Protein AF-0000000066664553 (afdb_homodimer)

Organism: Nocardia brasiliensis (strain ATCC 700358 / HUJEG-1) (NCBI:txid1133849)

InterPro domains:
  IPR013078 Histidine phosphatase superfamily, clade-1 [PF00300] (7-172)
  IPR013078 Histidine phosphatase superfamily, clade-1 [cd07067] (8-172)
  IPR029033 Histidine phosphatase superfamily [G3DSA:3.40.50.1240] (2-186)
  IPR029033 Histidine phosphatase superfamily [SSF53254] (8-183)
  IPR050275 Phosphoglycerate Mutase/Phosphatase [PTHR48100] (5-167)

Sequence (384 aa):
MRIVNAVGAADPELAAVGVEQAERVPAALSQHRVARVVSSPQRRARDTAGPTAAKLGLDVEVIDDLAEYDRDLPAYIPIEDAKVEFRAVYEQIKAGHFPPQIDGTAFKSRVLDAVAEIAAATDPADTVLAFTHGGVINVLLQQILGLERPLTFPIDYCSITRILFSRNGRRTAATINENGHVWDLLPRNIKSMRIVNAVGAADPELAAVGVEQAERVPAALSQHRVARVVSSPQRRARDTAGPTAAKLGLDVEVIDDLAEYDRDLPAYIPIEDAKVEFRAVYEQIKAGHFPPQIDGTAFKSRVLDAVAEIAAATDPADTVLAFTHGGVINVLLQQILGLERPLTFPIDYCSITRILFSRNGRRTAATINENGHVWDLLPRNIKS

Nearest PDB structures (foldseek):
  4ij6-assembly1_B  TM=8.394E-01  e=1.037E-08  Hydrogenobacter thermophilus TK-6
  4ij5-assembly1_B  TM=8.347E-01  e=1.505E-08  Hydrogenobacter thermophilus TK-6
  6s2r-assembly1_B  TM=7.590E-01  e=2.324E-08  Mycobacterium tuberculosis H37Rv
  6e4b-assembly2_D  TM=7.598E-01  e=6.278E-08  Escherichia coli K-12
  2qni-assembly1_A-2  TM=7.460E-01  e=4.027E-06  Agrobacterium fabrum str. C58

pLDDT: mean 89.53, std 15.42, range [19.59, 98.94]

Secondary structure (DSSP, 8-state):
---------SSPPPPHHHHHHHHHHHHHTTTS-EEEEEE-SSHHHHHHHHHHHHHHT--EEE-GGGS-TTTTSSS---TTTTTTTTHHHHHHHHTT---TTS-HHHHHHHHHHHHHHHHHTS-TT-EEEEE--HHHHHHHHHHHHT-SSS--S-PPTT-EEEEEE-TTS-EEEEEEEE-GGGGGGSGGGS--/---------SSPPPPHHHHHHHHHHHHHTTTS-EEEEEE-SSHHHHHHHHHHHHHHT--EEE-GGGS-TTTTSSS---TTTTTTTTHHHHHHHHTT---TTS-HHHHHHHHHHHHHHHHHTS-TT-EEEEE--HHHHHHHHHHHHT-SSS--S-PPTT-EEEEEE-TTS-EEEEEEEE-GGGGGGSGGGS--

Foldseek 3Di:
DPPPPPQAALFDADDPLLLVLLLLLLVVCVVAFADAEEEAPGRSLVSSCVNNCVVNVHDYHYDPLLADQSSPPRGDDDLVRCCPVNVVQNVQLVVQAHRPVGPPVVNLVSLVVVVVVVVVVDDLRHHYHYRGDQQSVQSVVCVLVVDDGSRDDPAFRSFDWDWHADPVGHIDGPDDRHCVSSVCSTPVNPDD/DPPPPPQAALFDADDPLLLVLLLLLLVVCVVAFADAEEEAPGRSLVSSCVNNCVVNVHDYHYDPLLADQSSPPRGDDDLVRCCPVNVVQNVQVVVQAHRPVGPPVVNLVSLVVVVVVVVVVDDLRHHYHYRGDQQSVQSVCCVLVVDDGSRDDPAFRSFDWDWHADPVGHIDGPDDRHCVSSVCSTPVNPDD

Solvent-accessible surface area (backbone atoms only — not comparable to full-atom values): 21696 Å² total; per-residue (Å²): 133,77,78,77,73,79,67,49,55,47,64,42,73,65,51,72,65,50,50,54,42,24,62,41,45,42,70,71,45,64,88,56,70,70,74,43,42,34,20,13,64,47,45,46,26,43,60,40,40,44,56,36,26,61,75,70,71,47,66,76,44,70,38,69,51,41,40,46,81,59,67,85,39,80,53,49,65,55,80,87,66,27,61,70,90,35,36,71,48,44,50,32,40,74,71,11,36,75,42,85,90,48,60,59,67,62,48,47,51,42,34,53,50,45,52,51,50,53,55,70,75,42,61,85,88,52,33,75,45,74,31,59,36,54,62,46,54,21,40,51,48,20,64,65,58,60,40,88,45,50,40,71,57,72,56,53,90,80,34,46,64,42,72,45,70,46,94,87,67,49,62,42,68,51,24,37,33,33,39,76,80,39,47,71,70,33,80,94,51,44,81,128,133,78,77,76,73,79,66,47,54,46,63,41,72,64,51,74,66,48,51,56,42,22,61,41,46,43,70,71,44,64,89,56,68,68,72,42,41,35,19,12,65,48,44,45,27,41,59,40,40,43,56,35,27,60,76,69,73,46,67,76,44,70,38,69,50,40,41,44,82,58,65,84,38,81,52,48,64,54,78,88,66,25,62,70,90,34,37,71,48,41,51,32,41,74,72,11,35,74,42,86,89,48,63,60,66,62,48,47,51,41,35,53,50,43,53,51,51,53,56,72,74,42,61,84,88,52,34,73,45,71,31,59,37,52,62,45,54,20,40,52,48,19,64,66,57,60,40,88,46,50,40,72,57,71,55,54,89,81,34,46,64,41,72,46,71,45,94,85,67,50,63,41,69,51,24,37,34,32,40,75,81,41,46,70,70,33,81,92,51,46,80,128

Radius of gyration: 22.0 Å; Cα contacts (8 Å, |Δi|>4): 608; chains: 2; bounding box: 68×56×48 Å

Structure (mmCIF, N/CA/C/O backbone):
data_AF-0000000066664553-model_v1
#
loop_
_entity.id
_entity.type
_entity.pdbx_description
1 polymer 'Phosphoglycerate mutase'
#
loop_
_atom_site.group_PDB
_atom_site.id
_atom_site.type_symbol
_atom_site.label_atom_id
_atom_site.label_alt_id
_atom_site.label_comp_id
_atom_site.label_asym_id
_atom_site.label_entity_id
_atom_site.label_seq_id
_atom_site.pdbx_PDB_ins_code
_atom_site.Cartn_x
_atom_site.Cartn_y
_atom_site.Cartn_z
_atom_site.occupancy
_atom_site.B_iso_or_equiv
_atom_site.auth_seq_id
_atom_site.auth_comp_id
_atom_site.auth_asym_id
_atom_site.auth_atom_id
_atom_site.pdbx_PDB_model_num
ATOM 1 N N . MET A 1 1 ? -33.594 28.094 22.219 1 20.27 1 MET A N 1
ATOM 2 C CA . MET A 1 1 ? -33.125 26.734 21.969 1 20.27 1 MET A CA 1
ATOM 3 C C . MET A 1 1 ? -31.75 26.75 21.281 1 20.27 1 MET A C 1
ATOM 5 O O . MET A 1 1 ? -31.641 27.188 20.141 1 20.27 1 MET A O 1
ATOM 9 N N . ARG A 1 2 ? -30.672 27.141 21.797 1 24.78 2 ARG A N 1
ATOM 10 C CA . ARG A 1 2 ? -29.344 27.531 21.312 1 24.78 2 ARG A CA 1
ATOM 11 C C . ARG A 1 2 ? -28.641 26.344 20.672 1 24.78 2 ARG A C 1
ATOM 13 O O . ARG A 1 2 ? -28.484 25.297 21.297 1 24.78 2 ARG A O 1
ATOM 20 N N . ILE A 1 3 ? -29.016 26.062 19.344 1 28.34 3 ILE A N 1
ATOM 21 C CA . ILE A 1 3 ? -28.359 24.953 18.672 1 28.34 3 ILE A CA 1
ATOM 22 C C . ILE A 1 3 ? -26.875 24.938 19 1 28.34 3 ILE A C 1
ATOM 24 O O . ILE A 1 3 ? -26.172 25.922 18.766 1 28.34 3 ILE A O 1
ATOM 28 N N . VAL A 1 4 ? -26.422 24.562 20.094 1 33.41 4 VAL A N 1
ATOM 29 C CA . VAL A 1 4 ? -25.016 24.438 20.484 1 33.41 4 VAL A CA 1
ATOM 30 C C . VAL A 1 4 ? -24.219 23.844 19.328 1 33.41 4 VAL A C 1
ATOM 32 O O . VAL A 1 4 ? -24.469 22.703 18.922 1 33.41 4 VAL A O 1
ATOM 35 N N . ASN A 1 5 ? -23.891 24.484 18.188 1 36.44 5 ASN A N 1
ATOM 36 C CA . ASN A 1 5 ? -23.141 24.234 16.953 1 36.44 5 ASN A CA 1
ATOM 37 C C . ASN A 1 5 ? -21.859 23.438 17.234 1 36.44 5 ASN A C 1
ATOM 39 O O . ASN A 1 5 ? -20.953 23.938 17.906 1 36.44 5 ASN A O 1
ATOM 43 N N . ALA A 1 6 ? -21.844 22.375 17.719 1 40.78 6 ALA A N 1
ATOM 44 C CA . ALA A 1 6 ? -20.688 21.547 18.078 1 40.78 6 ALA A CA 1
ATOM 45 C C . ALA A 1 6 ? -19.578 21.656 17.031 1 40.78 6 ALA A C 1
ATOM 47 O O . ALA A 1 6 ? -19.547 20.906 16.062 1 40.78 6 ALA A O 1
ATOM 48 N N . VAL A 1 7 ? -19.234 22.766 16.406 1 45.62 7 VAL A N 1
ATOM 49 C CA . VAL A 1 7 ? -18.188 23.078 15.422 1 45.62 7 VAL A CA 1
ATOM 50 C C . VAL A 1 7 ? -16.844 22.562 15.93 1 45.62 7 VAL A C 1
ATOM 52 O O . VAL A 1 7 ? -16.344 23.031 16.953 1 45.62 7 VAL A O 1
ATOM 55 N N . GLY A 1 8 ? -16.594 21.25 15.867 1 50.69 8 GLY A N 1
ATOM 56 C CA . GLY A 1 8 ? -15.273 20.812 16.281 1 50.69 8 GLY A CA 1
ATOM 57 C C . GLY A 1 8 ? -14.172 21.75 15.852 1 50.69 8 GLY A C 1
ATOM 58 O O . GLY A 1 8 ? -14.352 22.547 14.922 1 50.69 8 GLY A O 1
ATOM 59 N N . ALA A 1 9 ? -13.188 21.984 16.719 1 62.34 9 ALA A N 1
ATOM 60 C CA . ALA A 1 9 ? -12.031 22.844 16.453 1 62.34 9 ALA A CA 1
ATOM 61 C C . ALA A 1 9 ? -11.461 22.562 15.07 1 62.34 9 ALA A C 1
ATOM 63 O O . ALA A 1 9 ? -11.438 21.422 14.617 1 62.34 9 ALA A O 1
ATOM 64 N N . ALA A 1 10 ? -11.258 23.609 14.281 1 69.12 10 ALA A N 1
ATOM 65 C CA . ALA A 1 10 ? -10.656 23.562 12.945 1 69.12 10 ALA A CA 1
ATOM 66 C C . ALA A 1 10 ? -9.398 22.688 12.945 1 69.12 10 ALA A C 1
ATOM 68 O O . ALA A 1 10 ? -9.109 22.016 11.961 1 69.12 10 ALA A O 1
ATOM 69 N N . ASP A 1 11 ? -8.766 22.641 14.141 1 83.94 11 ASP A N 1
ATOM 70 C CA . ASP A 1 11 ? -7.539 21.859 14.297 1 83.94 11 ASP A CA 1
ATOM 71 C C . ASP A 1 11 ? -7.527 21.125 15.633 1 83.94 11 ASP A C 1
ATOM 73 O O . ASP A 1 11 ? -6.809 21.516 16.562 1 83.94 11 ASP A O 1
ATOM 77 N N . PRO A 1 12 ? -8.281 20.078 15.703 1 83.31 12 PRO A N 1
ATOM 78 C CA . PRO A 1 12 ? -8.469 19.375 16.984 1 83.31 12 PRO A CA 1
ATOM 79 C C . PRO A 1 12 ? -7.242 18.578 17.406 1 83.31 12 PRO A C 1
ATOM 81 O O . PRO A 1 12 ? -6.402 18.234 16.562 1 83.31 12 PRO A O 1
ATOM 84 N N . GLU A 1 13 ? -7.25 18.344 18.719 1 88.25 13 GLU A N 1
ATOM 85 C CA . GLU A 1 13 ? -6.293 17.375 19.25 1 88.25 13 GLU A CA 1
ATOM 86 C C . GLU A 1 13 ? -6.684 15.945 18.875 1 88.25 13 GLU A C 1
ATOM 88 O O . GLU A 1 13 ? -7.82 15.695 18.469 1 88.25 13 GLU A O 1
ATOM 93 N N . LEU A 1 14 ? -5.73 15.062 19.078 1 93.12 14 LEU A N 1
ATOM 94 C CA . LEU A 1 14 ? -6.031 13.656 18.828 1 93.12 14 LEU A CA 1
ATOM 95 C C . LEU A 1 14 ? -7.07 13.141 19.812 1 93.12 14 LEU A C 1
ATOM 97 O O . LEU A 1 14 ? -7.008 13.453 21.016 1 93.12 14 LEU A O 1
ATOM 101 N N . ALA A 1 15 ? -8.008 12.438 19.281 1 91.62 15 ALA A N 1
ATOM 102 C CA . ALA A 1 15 ? -8.852 11.625 20.172 1 91.62 15 ALA A CA 1
ATOM 103 C C . ALA A 1 15 ? -8.047 10.508 20.828 1 91.62 15 ALA A C 1
ATOM 105 O O . ALA A 1 15 ? -6.91 10.234 20.422 1 91.62 15 ALA A O 1
ATOM 106 N N . ALA A 1 16 ? -8.617 9.891 21.844 1 95 16 ALA A N 1
ATOM 107 C CA . ALA A 1 16 ? -7.934 8.828 22.578 1 95 16 ALA A CA 1
ATOM 108 C C . ALA A 1 16 ? -7.461 7.723 21.641 1 95 16 ALA A C 1
ATOM 110 O O . ALA A 1 16 ? -6.336 7.238 21.766 1 95 16 ALA A O 1
ATOM 111 N N . VAL A 1 17 ? -8.297 7.336 20.75 1 95.56 17 VAL A N 1
ATOM 112 C CA . VAL A 1 17 ? -7.938 6.285 19.797 1 95.56 17 VAL A CA 1
ATOM 113 C C . VAL A 1 17 ? -6.77 6.746 18.938 1 95.56 17 VAL A C 1
ATOM 115 O O . VAL A 1 17 ? -5.902 5.949 18.578 1 95.56 17 VAL A O 1
ATOM 118 N N . GLY A 1 18 ? -6.754 8.016 18.562 1 96.25 18 GLY A N 1
ATOM 119 C CA . GLY A 1 18 ? -5.66 8.57 17.781 1 96.25 18 GLY A CA 1
ATOM 120 C C . GLY A 1 18 ? -4.328 8.523 18.5 1 96.25 18 GLY A C 1
ATOM 121 O O . GLY A 1 18 ? -3.289 8.289 17.875 1 96.25 18 GLY A O 1
ATOM 122 N N . VAL A 1 19 ? 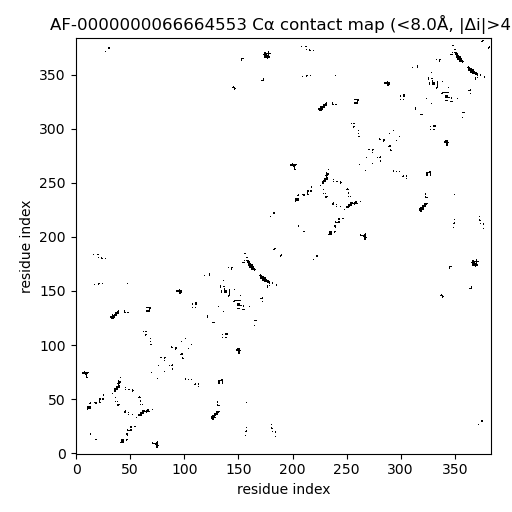-4.418 8.758 19.781 1 97.56 19 VAL A N 1
ATOM 123 C CA . VAL A 1 19 ? -3.215 8.68 20.594 1 97.56 19 VAL A CA 1
ATOM 124 C C . VAL A 1 19 ? -2.686 7.246 20.594 1 97.56 19 VAL A C 1
ATOM 126 O O . VAL A 1 19 ? -1.484 7.023 20.422 1 97.56 19 VAL A O 1
ATOM 129 N N . GLU A 1 20 ? -3.568 6.324 20.75 1 98 20 GLU A N 1
ATOM 130 C CA . GLU A 1 20 ? -3.176 4.918 20.734 1 98 20 GLU A CA 1
ATOM 131 C C . GLU A 1 20 ? -2.582 4.527 19.391 1 98 20 GLU A C 1
ATOM 133 O O . GLU A 1 20 ? -1.578 3.814 19.328 1 98 20 GLU A O 1
ATOM 138 N N . GLN A 1 21 ? -3.166 4.926 18.328 1 98.25 21 GLN A N 1
ATOM 139 C CA . GLN A 1 21 ? -2.637 4.676 17 1 98.25 21 GLN A CA 1
ATOM 140 C C . GLN A 1 21 ? -1.22 5.223 16.859 1 98.25 21 GLN A C 1
ATOM 142 O O . GLN A 1 21 ? -0.323 4.523 16.375 1 98.25 21 GLN A O 1
ATOM 147 N N . ALA A 1 22 ? -1.059 6.438 17.281 1 98.5 22 ALA A N 1
ATOM 148 C CA . ALA A 1 22 ? 0.239 7.098 17.172 1 98.5 22 ALA A CA 1
ATOM 149 C C . ALA A 1 22 ? 1.314 6.32 17.922 1 98.5 22 ALA A C 1
ATOM 151 O O . ALA A 1 22 ? 2.455 6.223 17.453 1 98.5 22 ALA A O 1
ATOM 152 N N . GLU A 1 23 ? 0.966 5.758 19 1 98.5 23 GLU A N 1
ATOM 153 C CA . GLU A 1 23 ? 1.907 5.039 19.844 1 98.5 23 GLU A CA 1
ATOM 154 C C . GLU A 1 23 ? 2.359 3.734 19.188 1 98.5 23 GLU A C 1
ATOM 156 O O . GLU A 1 23 ? 3.369 3.152 19.594 1 98.5 23 GLU A O 1
ATOM 161 N N . ARG A 1 24 ? 1.703 3.283 18.188 1 98.19 24 ARG A N 1
ATOM 162 C CA . ARG A 1 24 ? 2.045 2.025 17.516 1 98.19 24 ARG A CA 1
ATOM 163 C C . ARG A 1 24 ? 2.965 2.264 16.328 1 98.19 24 ARG A C 1
ATOM 165 O O . ARG A 1 24 ? 3.586 1.329 15.82 1 98.19 24 ARG A O 1
ATOM 172 N N . VAL A 1 25 ? 3.09 3.488 15.914 1 98.19 25 VAL A N 1
ATOM 173 C CA . VAL A 1 25 ? 3.811 3.811 14.688 1 98.19 25 VAL A CA 1
ATOM 174 C C . VAL A 1 25 ? 5.301 3.523 14.875 1 98.19 25 VAL A C 1
ATOM 176 O O . VAL A 1 25 ? 5.938 2.938 14 1 98.19 25 VAL A O 1
ATOM 179 N N . PRO A 1 26 ? 5.91 3.855 16.062 1 97.44 26 PRO A N 1
ATOM 180 C CA . PRO A 1 26 ? 7.348 3.607 16.203 1 97.44 26 PRO A CA 1
ATOM 181 C C . PRO A 1 26 ? 7.719 2.143 15.992 1 97.44 26 PRO A C 1
ATOM 183 O O . PRO A 1 26 ? 8.703 1.845 15.312 1 97.44 26 PRO A O 1
ATOM 186 N N . ALA A 1 27 ? 6.957 1.26 16.531 1 96.5 27 ALA A N 1
ATOM 187 C CA . ALA A 1 27 ? 7.258 -0.163 16.391 1 96.5 27 ALA A CA 1
ATOM 188 C C . ALA A 1 27 ? 7.156 -0.614 14.938 1 96.5 27 ALA A C 1
ATOM 190 O O . ALA A 1 27 ? 7.949 -1.437 14.477 1 96.5 27 ALA A O 1
ATOM 191 N N . ALA A 1 28 ? 6.219 -0.108 14.203 1 95.81 28 ALA A N 1
ATOM 192 C CA . ALA A 1 28 ? 6.016 -0.459 12.805 1 95.81 28 ALA A CA 1
ATOM 193 C C . ALA A 1 28 ? 7.191 0.006 11.945 1 95.81 28 ALA A C 1
ATOM 195 O O . ALA A 1 28 ? 7.422 -0.527 10.859 1 95.81 28 ALA A O 1
ATOM 196 N N . LEU A 1 29 ? 7.949 0.942 12.422 1 95 29 LEU A N 1
ATOM 197 C CA . LEU A 1 29 ? 9.031 1.536 11.641 1 95 29 LEU A CA 1
ATOM 198 C C . LEU A 1 29 ? 10.391 1.166 12.234 1 95 29 LEU A C 1
ATOM 200 O O . LEU A 1 29 ? 11.414 1.756 11.867 1 95 29 LEU A O 1
ATOM 204 N N . SER A 1 30 ? 10.438 0.218 13.117 1 91.56 30 SER A N 1
ATOM 205 C CA . SER A 1 30 ? 11.625 -0.076 13.922 1 91.56 30 SER A CA 1
ATOM 206 C C . SER A 1 30 ? 12.773 -0.556 13.047 1 91.56 30 SER A C 1
ATOM 208 O O . SER A 1 30 ? 13.938 -0.442 13.43 1 91.56 30 SER A O 1
ATOM 210 N N . GLN A 1 31 ? 12.484 -0.974 11.844 1 88.31 31 GLN A N 1
ATOM 211 C CA . GLN A 1 31 ? 13.531 -1.534 11 1 88.31 31 GLN A CA 1
ATOM 212 C C . GLN A 1 31 ? 14.07 -0.491 10.016 1 88.31 31 GLN A C 1
ATOM 214 O O . GLN A 1 31 ? 14.93 -0.793 9.195 1 88.31 31 GLN A O 1
ATOM 219 N N . HIS A 1 32 ? 13.578 0.693 10.094 1 88.12 32 HIS A N 1
ATOM 220 C CA . HIS A 1 32 ? 14 1.769 9.203 1 88.12 32 HIS A CA 1
ATOM 221 C C . HIS A 1 32 ? 14.977 2.711 9.891 1 88.12 32 HIS A C 1
ATOM 223 O O . HIS A 1 32 ? 14.844 2.986 11.086 1 88.12 32 HIS A O 1
ATOM 229 N N . ARG A 1 33 ? 15.961 3.078 9.18 1 88.69 33 ARG A N 1
ATOM 230 C CA . ARG A 1 33 ? 16.844 4.137 9.664 1 88.69 33 ARG A CA 1
ATOM 231 C C . ARG A 1 33 ? 16.297 5.512 9.281 1 88.69 33 ARG A C 1
ATOM 233 O O . ARG A 1 33 ? 16.516 5.984 8.164 1 88.69 33 ARG A O 1
ATOM 240 N N . VAL A 1 34 ? 15.758 6.195 10.211 1 95.94 34 VAL A N 1
ATOM 241 C CA . VAL A 1 34 ? 15.125 7.488 9.977 1 95.94 34 VAL A CA 1
ATOM 242 C C . VAL A 1 34 ? 16.094 8.609 10.359 1 95.94 34 VAL A C 1
ATOM 244 O O . VAL A 1 34 ? 16.609 8.633 11.477 1 95.94 34 VAL A O 1
ATOM 247 N N . ALA A 1 35 ? 16.297 9.477 9.461 1 96.56 35 ALA A N 1
ATOM 248 C CA . ALA A 1 35 ? 17.25 10.562 9.688 1 96.56 35 ALA A CA 1
ATOM 249 C C . ALA A 1 35 ? 16.531 11.844 10.094 1 96.56 35 ALA A C 1
ATOM 251 O O . ALA A 1 35 ? 17.094 12.695 10.781 1 96.56 35 ALA A O 1
ATOM 252 N N . ARG A 1 36 ? 15.336 11.969 9.648 1 97.62 36 ARG A N 1
ATOM 253 C CA . ARG A 1 36 ? 14.57 13.188 9.867 1 97.62 36 ARG A CA 1
ATOM 254 C C . ARG A 1 36 ? 13.086 12.875 10.047 1 97.62 36 ARG A C 1
ATOM 256 O O . ARG A 1 36 ? 12.547 11.992 9.383 1 97.62 36 ARG A O 1
ATOM 263 N N . VAL A 1 37 ? 12.516 13.594 10.984 1 98.56 37 VAL A N 1
ATOM 264 C CA . VAL A 1 37 ? 11.062 13.57 11.164 1 98.56 37 VAL A CA 1
ATOM 265 C C . VAL A 1 37 ? 10.484 14.945 10.859 1 98.56 37 VAL A C 1
ATOM 267 O O . VAL A 1 37 ? 10.891 15.945 11.453 1 98.56 37 VAL A O 1
ATOM 270 N N . VAL A 1 38 ? 9.578 15.016 9.891 1 98.81 38 VAL A N 1
ATOM 271 C CA . VAL A 1 38 ? 8.906 16.266 9.531 1 98.81 38 VAL A CA 1
ATOM 272 C C . VAL A 1 38 ? 7.395 16.109 9.688 1 98.81 38 VAL A C 1
ATOM 274 O O . VAL A 1 38 ? 6.883 14.984 9.727 1 98.81 38 VAL A O 1
ATOM 277 N N . SER A 1 39 ? 6.719 17.203 9.844 1 98.75 39 SER A N 1
ATOM 278 C CA . SER A 1 39 ? 5.281 17.125 10.07 1 98.75 39 SER A CA 1
ATOM 279 C C . SER A 1 39 ? 4.555 18.312 9.438 1 98.75 39 SER A C 1
ATOM 281 O O . SER A 1 39 ? 5.129 19.391 9.297 1 98.75 39 SER A O 1
ATOM 283 N N . SER A 1 40 ? 3.303 18.047 9.039 1 98.44 40 SER A N 1
ATOM 284 C CA . SER A 1 40 ? 2.322 19.109 8.844 1 98.44 40 SER A CA 1
ATOM 285 C C . SER A 1 40 ? 2.223 19.984 10.078 1 98.44 40 SER A C 1
ATOM 287 O O . SER A 1 40 ? 2.449 19.531 11.203 1 98.44 40 SER A O 1
ATOM 289 N N . PRO A 1 41 ? 1.828 21.297 9.922 1 97.44 41 PRO A N 1
ATOM 290 C CA . PRO A 1 41 ? 1.668 22.172 11.086 1 97.44 41 PRO A CA 1
ATOM 291 C C . PRO A 1 41 ? 0.409 21.859 11.891 1 97.44 41 PRO A C 1
ATOM 293 O O . PRO A 1 41 ? 0.246 22.359 13.008 1 97.44 41 PRO A O 1
ATOM 296 N N . GLN A 1 42 ? -0.519 21.156 11.336 1 95.69 42 GLN A N 1
ATOM 297 C CA . GLN A 1 42 ? -1.767 20.875 12.039 1 95.69 42 GLN A CA 1
ATOM 298 C C . GLN A 1 42 ? -1.523 20 13.266 1 95.69 42 GLN A C 1
ATOM 300 O O . GLN A 1 42 ? -0.713 19.078 13.227 1 95.69 42 GLN A O 1
ATOM 305 N N . ARG A 1 43 ? -2.225 20.266 14.289 1 95 43 ARG A N 1
ATOM 306 C CA . ARG A 1 43 ? -1.988 19.656 15.594 1 95 43 ARG A CA 1
ATOM 307 C C . ARG A 1 43 ? -2.094 18.141 15.531 1 95 43 ARG A C 1
ATOM 309 O O . ARG A 1 43 ? -1.292 17.422 16.141 1 95 43 ARG A O 1
ATOM 316 N N . ARG A 1 44 ? -3.068 17.625 14.844 1 93.94 44 ARG A N 1
ATOM 317 C CA . ARG A 1 44 ? -3.264 16.188 14.789 1 93.94 44 ARG A CA 1
ATOM 318 C C . ARG A 1 44 ? -2.033 15.484 14.219 1 93.94 44 ARG A C 1
ATOM 320 O O . ARG A 1 44 ? -1.67 14.398 14.656 1 93.94 44 ARG A O 1
ATOM 327 N N . ALA A 1 45 ? -1.368 16.109 13.242 1 97.06 45 ALA A N 1
ATOM 328 C CA . ALA A 1 45 ? -0.157 15.531 12.656 1 97.06 45 ALA A CA 1
ATOM 329 C C . ALA A 1 45 ? 1.026 15.672 13.609 1 97.06 45 ALA A C 1
ATOM 331 O O . ALA A 1 45 ? 1.783 14.719 13.812 1 97.06 45 ALA A O 1
ATOM 332 N N . ARG A 1 46 ? 1.141 16.828 14.195 1 97.81 46 ARG A N 1
ATOM 333 C CA . ARG A 1 46 ? 2.229 17.062 15.141 1 97.81 46 ARG A CA 1
ATOM 334 C C . ARG A 1 46 ? 2.135 16.109 16.328 1 97.81 46 ARG A C 1
ATOM 336 O O . ARG A 1 46 ? 3.135 15.508 16.734 1 97.81 46 ARG A O 1
ATOM 343 N N . ASP A 1 47 ? 0.952 16 16.844 1 97.62 47 ASP A N 1
ATOM 344 C CA . ASP A 1 47 ? 0.741 15.102 17.969 1 97.62 47 ASP A CA 1
ATOM 345 C C . ASP A 1 47 ? 1.035 13.656 17.594 1 97.62 47 ASP A C 1
ATOM 347 O O . ASP A 1 47 ? 1.567 12.891 18.406 1 97.62 47 ASP A O 1
ATOM 351 N N . THR A 1 48 ? 0.658 13.266 16.406 1 98.44 48 THR A N 1
ATOM 352 C CA . THR A 1 48 ? 0.906 11.914 15.938 1 98.44 48 THR A CA 1
ATOM 353 C C . THR A 1 48 ? 2.404 11.648 15.805 1 98.44 48 THR A C 1
ATOM 355 O O . THR A 1 48 ? 2.865 10.531 16.016 1 98.44 48 THR A O 1
ATOM 358 N N . ALA A 1 49 ? 3.17 12.664 15.484 1 98.62 49 ALA A N 1
ATOM 359 C CA . ALA A 1 49 ? 4.609 12.531 15.273 1 98.62 49 ALA A CA 1
ATOM 360 C C . ALA A 1 49 ? 5.344 12.336 16.594 1 98.62 49 ALA A C 1
ATOM 362 O O . ALA A 1 49 ? 6.441 11.773 16.625 1 98.62 49 ALA A O 1
ATOM 363 N N . GLY A 1 50 ? 4.781 12.805 17.672 1 98.19 50 GLY A N 1
ATOM 364 C CA . GLY A 1 50 ? 5.426 12.898 18.969 1 98.19 50 GLY A CA 1
ATOM 365 C C . GLY A 1 50 ? 6.078 11.602 19.422 1 98.19 50 GLY A C 1
ATOM 366 O O . GLY A 1 50 ? 7.289 11.555 19.641 1 98.19 50 GLY A O 1
ATOM 367 N N . PRO A 1 51 ? 5.289 10.523 19.562 1 98.31 51 PRO A N 1
ATOM 368 C CA . PRO A 1 51 ? 5.84 9.25 20.062 1 98.31 51 PRO A CA 1
ATOM 369 C C . PRO A 1 51 ? 7.004 8.75 19.219 1 98.31 51 PRO A C 1
ATOM 371 O O . PRO A 1 51 ? 8.008 8.273 19.75 1 98.31 51 PRO A O 1
ATOM 374 N N . THR A 1 52 ? 6.906 8.836 17.891 1 98.31 52 THR A N 1
ATOM 375 C CA . THR A 1 52 ? 7.961 8.359 17.016 1 98.31 52 THR A CA 1
ATOM 376 C C . THR A 1 52 ? 9.219 9.211 17.156 1 98.31 52 THR A C 1
ATOM 378 O O . THR A 1 52 ? 10.328 8.688 17.266 1 98.31 52 THR A O 1
ATOM 381 N N . ALA A 1 53 ? 9.023 10.508 17.156 1 98.56 53 ALA A N 1
ATOM 382 C CA . ALA A 1 53 ? 10.156 11.422 17.328 1 98.56 53 ALA A CA 1
ATOM 383 C C . ALA A 1 53 ? 10.875 11.18 18.641 1 98.56 53 ALA A C 1
ATOM 385 O O . ALA A 1 53 ? 12.102 11.133 18.703 1 98.56 53 ALA A O 1
ATOM 386 N N . ALA A 1 54 ? 10.133 11.039 19.688 1 98.25 54 ALA A N 1
ATOM 387 C CA . ALA A 1 54 ? 10.703 10.781 21.016 1 98.25 54 ALA A CA 1
ATOM 388 C C . ALA A 1 54 ? 11.523 9.5 21.031 1 98.25 54 ALA A C 1
ATOM 390 O O . ALA A 1 54 ? 12.641 9.477 21.531 1 98.25 54 ALA A O 1
ATOM 391 N N . LYS A 1 55 ? 11.016 8.461 20.469 1 97.62 55 LYS A N 1
ATOM 392 C CA . LYS A 1 55 ? 11.703 7.176 20.438 1 97.62 55 LYS A CA 1
ATOM 393 C C . LYS A 1 55 ? 13.008 7.277 19.641 1 97.62 55 LYS A C 1
ATOM 395 O O . LYS A 1 55 ? 14 6.633 19.984 1 97.62 55 LYS A O 1
ATOM 400 N N . LEU A 1 56 ? 12.992 8.047 18.594 1 96.94 56 LEU A N 1
ATOM 401 C CA . LEU A 1 56 ? 14.148 8.164 17.703 1 96.94 56 LEU A CA 1
ATOM 402 C C . LEU A 1 56 ? 15.141 9.188 18.25 1 96.94 56 LEU A C 1
ATOM 404 O O . LEU A 1 56 ? 16.266 9.273 17.75 1 96.94 56 LEU A O 1
ATOM 408 N N . GLY A 1 57 ? 14.734 9.945 19.188 1 97.69 57 GLY A N 1
ATOM 409 C CA . GLY A 1 57 ? 15.57 11.031 19.688 1 97.69 57 GLY A CA 1
ATOM 410 C C . GLY A 1 57 ? 15.742 12.164 18.703 1 97.69 57 GLY A C 1
ATOM 411 O O . GLY A 1 57 ? 16.812 12.758 18.594 1 97.69 57 GLY A O 1
ATOM 412 N N . LEU A 1 58 ? 14.742 12.406 17.938 1 98 58 LEU A N 1
ATOM 413 C CA . LEU A 1 58 ? 14.773 13.438 16.906 1 98 58 LEU A CA 1
ATOM 414 C C . LEU A 1 58 ? 13.758 14.539 17.203 1 98 58 LEU A C 1
ATOM 416 O O . LEU A 1 58 ? 12.75 14.289 17.875 1 98 58 LEU A O 1
ATOM 420 N N . ASP A 1 59 ? 14.008 15.719 16.719 1 98.25 59 ASP A N 1
ATOM 421 C CA . ASP A 1 59 ? 13.008 16.781 16.719 1 98.25 59 ASP A CA 1
ATOM 422 C C . ASP A 1 59 ? 12.023 16.609 15.562 1 98.25 59 ASP A C 1
ATOM 424 O O . ASP A 1 59 ? 12.336 15.961 14.562 1 98.25 59 ASP A O 1
ATOM 428 N N . VAL A 1 60 ? 10.875 17.172 15.805 1 98.69 60 VAL A N 1
ATOM 429 C CA . VAL A 1 60 ? 9.914 17.25 14.711 1 98.69 60 VAL A CA 1
ATOM 430 C C . VAL A 1 60 ? 10.039 18.594 13.992 1 98.69 60 VAL A C 1
ATOM 432 O O . VAL A 1 60 ? 9.82 19.656 14.594 1 98.69 60 VAL A O 1
ATOM 435 N N . GLU A 1 61 ? 10.469 18.562 12.758 1 98.69 61 GLU A N 1
ATOM 436 C CA . GLU A 1 61 ? 10.516 19.766 11.93 1 98.69 61 GLU A CA 1
ATOM 437 C C . GLU A 1 61 ? 9.156 20.047 11.281 1 98.69 61 GLU A C 1
ATOM 439 O O . GLU A 1 61 ? 8.648 19.219 10.531 1 98.69 61 GLU A O 1
ATOM 444 N N . VAL A 1 62 ? 8.602 21.188 11.531 1 98.69 62 VAL A N 1
ATOM 445 C CA . VAL A 1 62 ? 7.297 21.531 10.961 1 98.69 62 VAL A CA 1
ATOM 446 C C . VAL A 1 62 ? 7.484 22.188 9.594 1 98.69 62 VAL A C 1
ATOM 448 O O . VAL A 1 62 ? 8.242 23.141 9.461 1 98.69 62 VAL A O 1
ATOM 451 N N . ILE A 1 63 ? 6.816 21.656 8.625 1 98.56 63 ILE A N 1
ATOM 452 C CA . ILE A 1 63 ? 6.824 22.188 7.262 1 98.56 63 ILE A CA 1
ATOM 453 C C . ILE A 1 63 ? 5.414 22.625 6.875 1 98.56 63 ILE A C 1
ATOM 455 O O . ILE A 1 63 ? 4.527 21.797 6.684 1 98.56 63 ILE A O 1
ATOM 459 N N . ASP A 1 64 ? 5.207 23.844 6.691 1 98 64 ASP A N 1
ATOM 460 C CA . ASP A 1 64 ? 3.889 24.438 6.465 1 98 64 ASP A CA 1
ATOM 461 C C . ASP A 1 64 ? 3.225 23.828 5.23 1 98 64 ASP A C 1
ATOM 463 O O . ASP A 1 64 ? 2.02 23.562 5.238 1 98 64 ASP A O 1
ATOM 467 N N . ASP A 1 65 ? 3.961 23.547 4.242 1 98.12 65 ASP A N 1
ATOM 468 C CA . ASP A 1 65 ? 3.434 23.156 2.941 1 98.12 65 ASP A CA 1
ATOM 469 C C . ASP A 1 65 ? 3.006 21.688 2.945 1 98.12 65 ASP A C 1
ATOM 471 O O . ASP A 1 65 ? 2.469 21.188 1.954 1 98.12 65 ASP A O 1
ATOM 475 N N . LEU A 1 66 ? 3.09 20.969 4.109 1 98.44 66 LEU A N 1
ATOM 476 C CA . LEU A 1 66 ? 2.588 19.609 4.262 1 98.44 66 LEU A CA 1
ATOM 477 C C . LEU A 1 66 ? 1.188 19.609 4.867 1 98.44 66 LEU A C 1
ATOM 479 O O . LEU A 1 66 ? 0.602 18.547 5.086 1 98.44 66 LEU A O 1
ATOM 483 N N . ALA A 1 67 ? 0.608 20.766 5.023 1 97.25 67 ALA A N 1
ATOM 484 C CA . ALA A 1 67 ? -0.737 20.875 5.582 1 97.25 67 ALA A CA 1
ATOM 485 C C . ALA A 1 67 ? -1.777 20.297 4.625 1 97.25 67 ALA A C 1
ATOM 487 O O . ALA A 1 67 ? -1.575 20.297 3.41 1 97.25 67 ALA A O 1
ATOM 488 N N . GLU A 1 68 ? -2.883 19.891 5.211 1 96 68 GLU A N 1
ATOM 489 C CA . GLU A 1 68 ? -4 19.375 4.418 1 96 68 GLU A CA 1
ATOM 490 C C . GLU A 1 68 ? -4.688 20.5 3.652 1 96 68 GLU A C 1
ATOM 492 O O . GLU A 1 68 ? -4.512 21.688 3.98 1 96 68 GLU A O 1
ATOM 497 N N . TYR A 1 69 ? -5.418 20.109 2.627 1 92.81 69 TYR A N 1
ATOM 498 C CA . TYR A 1 69 ? -6.098 21.094 1.788 1 92.81 69 TYR A CA 1
ATOM 499 C C . TYR A 1 69 ? -7.168 21.844 2.576 1 92.81 69 TYR A C 1
ATOM 501 O O . TYR A 1 69 ? -7.621 22.906 2.164 1 92.81 69 TYR A O 1
ATOM 509 N N . ASP A 1 70 ? -7.582 21.312 3.703 1 85.5 70 ASP A N 1
ATOM 510 C CA . ASP A 1 70 ? -8.664 21.953 4.453 1 85.5 70 ASP A CA 1
ATOM 511 C C . ASP A 1 70 ? -8.125 22.75 5.633 1 85.5 70 ASP A C 1
ATOM 513 O O . ASP A 1 70 ? -8.875 23.141 6.531 1 85.5 70 ASP A O 1
ATOM 517 N N . ARG A 1 71 ? -6.914 22.953 5.656 1 85.81 71 ARG A N 1
ATOM 518 C CA . ARG A 1 71 ? -6.27 23.578 6.812 1 85.81 71 ARG A CA 1
ATOM 519 C C . ARG A 1 71 ? -6.895 24.922 7.137 1 85.81 71 ARG A C 1
ATOM 521 O O . ARG A 1 71 ? -6.906 25.344 8.297 1 85.81 71 ARG A O 1
ATOM 528 N N . ASP A 1 72 ? -7.445 25.625 6.145 1 80.25 72 ASP A N 1
ATOM 529 C CA . ASP A 1 72 ? -7.945 26.969 6.387 1 80.25 72 ASP A CA 1
ATOM 530 C C . ASP A 1 72 ? -9.469 26.984 6.484 1 80.25 72 ASP A C 1
ATOM 532 O O . ASP A 1 72 ? -10.086 28.047 6.562 1 80.25 72 ASP A O 1
ATOM 536 N N . LEU A 1 73 ? -10.023 25.781 6.52 1 79 73 LEU A N 1
ATOM 537 C CA . LEU A 1 73 ? -11.477 25.719 6.688 1 79 73 LEU A CA 1
ATOM 538 C C . LEU A 1 73 ? -11.859 25.875 8.156 1 79 73 LEU A C 1
ATOM 540 O O . LEU A 1 73 ? -11.102 25.5 9.047 1 79 73 LEU A O 1
ATOM 544 N N . PRO A 1 74 ? -13.023 26.453 8.328 1 72.69 74 PRO A N 1
ATOM 545 C CA . PRO A 1 74 ? -13.43 26.812 9.688 1 72.69 74 PRO A CA 1
ATOM 546 C C . PRO A 1 74 ? -13.719 25.609 10.562 1 72.69 74 PRO A C 1
ATOM 548 O O . PRO A 1 74 ? -13.688 25.703 11.789 1 72.69 74 PRO A O 1
ATOM 551 N N . ALA A 1 75 ? -14.07 24.531 9.945 1 68.94 75 ALA A N 1
ATOM 552 C CA . ALA A 1 75 ? -14.406 23.359 10.734 1 68.94 75 ALA A CA 1
ATOM 553 C C . ALA A 1 75 ? -13.742 22.109 10.156 1 68.94 75 ALA A C 1
ATOM 555 O O . ALA A 1 75 ? -13.602 21.984 8.945 1 68.94 75 ALA A O 1
ATOM 556 N N . TYR A 1 76 ? -13.281 21.391 11.164 1 67.62 76 TYR A N 1
ATOM 557 C CA . TYR A 1 76 ? -12.766 20.078 10.805 1 67.62 76 TYR A CA 1
ATOM 558 C C . TYR A 1 76 ? -13.906 19.078 10.617 1 67.62 76 TYR A C 1
ATOM 560 O O . TYR A 1 76 ? -14.766 18.938 11.492 1 67.62 76 TYR A O 1
ATOM 568 N N . ILE A 1 77 ? -14.07 18.625 9.492 1 63.88 77 ILE A N 1
ATOM 569 C CA . ILE A 1 77 ? -15.062 17.578 9.281 1 63.88 77 ILE A CA 1
ATOM 570 C C . ILE A 1 77 ? -14.367 16.266 8.93 1 63.88 77 ILE A C 1
ATOM 572 O O . ILE A 1 77 ? -13.875 16.094 7.812 1 63.88 77 ILE A O 1
ATOM 576 N N . PRO A 1 78 ? -14.422 15.352 10.086 1 63.19 78 PRO A N 1
ATOM 577 C CA . PRO A 1 78 ? -13.922 14.031 9.695 1 63.19 78 PRO A CA 1
ATOM 578 C C . PRO A 1 78 ? -14.719 13.422 8.547 1 63.19 78 PRO A C 1
ATOM 580 O O . PRO A 1 78 ? -15.945 13.555 8.5 1 63.19 78 PRO A O 1
ATOM 583 N N . ILE A 1 79 ? -13.969 12.906 7.594 1 64.94 79 ILE A N 1
ATOM 584 C CA . ILE A 1 79 ? -14.609 12.344 6.41 1 64.94 79 ILE A CA 1
ATOM 585 C C . ILE A 1 79 ? -15.672 11.328 6.832 1 64.94 79 ILE A C 1
ATOM 587 O O . ILE A 1 79 ? -16.719 11.211 6.191 1 64.94 79 ILE A O 1
ATOM 591 N N . GLU A 1 80 ? -15.445 10.695 7.949 1 63.91 80 GLU A N 1
ATOM 592 C CA . GLU A 1 80 ? -16.391 9.68 8.398 1 63.91 80 GLU A CA 1
ATOM 593 C C . GLU A 1 80 ? -17.703 10.305 8.859 1 63.91 80 GLU A C 1
ATOM 595 O O . GLU A 1 80 ? -18.75 9.672 8.82 1 63.91 80 GLU A O 1
ATOM 600 N N . ASP A 1 81 ? -17.641 11.594 9.367 1 58.03 81 ASP A N 1
ATOM 601 C CA . ASP A 1 81 ? -18.797 12.273 9.945 1 58.03 81 ASP A CA 1
ATOM 602 C C . ASP A 1 81 ? -19.453 13.195 8.922 1 58.03 81 ASP A C 1
ATOM 604 O O . ASP A 1 81 ? -20.547 13.719 9.156 1 58.03 81 ASP A O 1
ATOM 608 N N . ALA A 1 82 ? -18.844 13.625 7.906 1 56.88 82 ALA A N 1
ATOM 609 C CA . ALA A 1 82 ? -19.328 14.617 6.953 1 56.88 82 ALA A CA 1
ATOM 610 C C . ALA A 1 82 ? -20.547 14.117 6.199 1 56.88 82 ALA A C 1
ATOM 612 O O . ALA A 1 82 ? -21.141 14.844 5.395 1 56.88 82 ALA A O 1
ATOM 613 N N . LYS A 1 83 ? -21.188 13.109 6.57 1 58.34 83 LYS A N 1
ATOM 614 C CA . LYS A 1 83 ? -22.203 12.406 5.797 1 58.34 83 LYS A CA 1
ATOM 615 C C . LYS A 1 83 ? -23.516 13.195 5.762 1 58.34 83 LYS A C 1
ATOM 617 O O . LYS A 1 83 ? -24.203 13.211 4.742 1 58.34 83 LYS A O 1
ATOM 622 N N . VAL A 1 84 ? -23.75 14 6.777 1 59.59 84 VAL A N 1
ATOM 623 C CA . VAL A 1 84 ? -25.109 14.516 6.723 1 59.59 84 VAL A CA 1
ATOM 624 C C . VAL A 1 84 ? -25.109 15.969 6.254 1 59.59 84 VAL A C 1
ATOM 626 O O . VAL A 1 84 ? -25.797 16.328 5.297 1 59.59 84 VAL A O 1
ATOM 629 N N . GLU A 1 85 ? -24.391 16.797 6.887 1 59.59 85 GLU A N 1
ATOM 630 C CA . GLU A 1 85 ? -24.469 18.219 6.602 1 59.59 85 GLU A CA 1
ATOM 631 C C . GLU A 1 85 ? -23.609 18.594 5.395 1 59.59 85 GLU A C 1
ATOM 633 O O . GLU A 1 85 ? -23.938 19.547 4.676 1 59.59 85 GLU A O 1
ATOM 638 N N . PHE A 1 86 ? -22.766 17.703 5.129 1 73.12 86 PHE A N 1
ATOM 639 C CA . PHE A 1 86 ? -21.844 18.016 4.039 1 73.12 86 PHE A CA 1
ATOM 640 C C . PHE A 1 86 ? -21.828 16.906 2.998 1 73.12 86 PHE A C 1
ATOM 642 O O . PHE A 1 86 ? -20.766 16.547 2.48 1 73.12 86 PHE A O 1
ATOM 649 N N . ARG A 1 87 ? -22.938 16.562 2.709 1 77.12 87 ARG A N 1
ATOM 650 C CA . ARG A 1 87 ? -23.125 15.391 1.848 1 77.12 87 ARG A CA 1
ATOM 651 C C . ARG A 1 87 ? -22.453 15.602 0.496 1 77.12 87 ARG A C 1
ATOM 653 O O . ARG A 1 87 ? -21.766 14.703 -0.009 1 77.12 87 ARG A O 1
ATOM 660 N N . ALA A 1 88 ? -22.719 16.797 -0.097 1 79.44 88 ALA A N 1
ATOM 661 C CA . ALA A 1 88 ? -22.156 17.062 -1.421 1 79.44 88 ALA A CA 1
ATOM 662 C C . ALA A 1 88 ? -20.625 17.016 -1.386 1 79.44 88 ALA A C 1
ATOM 664 O O . ALA A 1 88 ? -20 16.469 -2.293 1 79.44 88 ALA A O 1
ATOM 665 N N . VAL A 1 89 ? -20.078 17.562 -0.387 1 79.88 89 VAL A N 1
ATOM 666 C CA . VAL A 1 89 ? -18.625 17.578 -0.215 1 79.88 89 VAL A CA 1
ATOM 667 C C . VAL A 1 89 ? -18.109 16.156 -0.036 1 79.88 89 VAL A C 1
ATOM 669 O O . VAL A 1 89 ? -17.125 15.758 -0.662 1 79.88 89 VAL A O 1
ATOM 672 N N . TYR A 1 90 ? -18.844 15.414 0.671 1 82.5 90 TYR A N 1
ATOM 673 C CA . TYR A 1 90 ? -18.469 14.031 0.93 1 82.5 90 TYR A CA 1
ATOM 674 C C . TYR A 1 90 ? -18.5 13.211 -0.351 1 82.5 90 TYR A C 1
ATOM 676 O O . TYR A 1 90 ? -17.594 12.414 -0.612 1 82.5 90 TYR A O 1
ATOM 684 N N . GLU A 1 91 ? -19.469 13.477 -1.081 1 85.62 91 GLU A N 1
ATOM 685 C CA . GLU A 1 91 ? -19.609 12.734 -2.332 1 85.62 91 GLU A CA 1
ATOM 686 C C . GLU A 1 91 ? -18.484 13.07 -3.301 1 85.62 91 GLU A C 1
ATOM 688 O O . GLU A 1 91 ? -18.016 12.203 -4.043 1 85.62 91 GLU A O 1
ATOM 693 N N . GLN A 1 92 ? -18.047 14.273 -3.289 1 87.88 92 GLN A N 1
ATOM 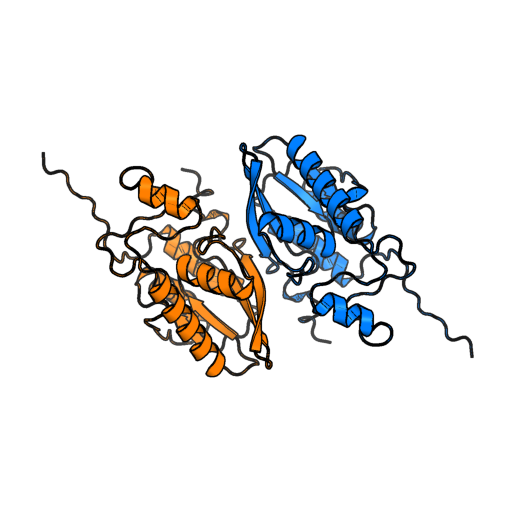694 C CA . GLN A 1 92 ? -16.938 14.68 -4.141 1 87.88 92 GLN A CA 1
ATOM 695 C C . GLN A 1 92 ? -15.641 14.008 -3.713 1 87.88 92 GLN A C 1
ATOM 697 O O . GLN A 1 92 ? -14.891 13.516 -4.555 1 87.88 92 GLN A O 1
ATOM 702 N N . ILE A 1 93 ? -15.5 13.969 -2.484 1 88.25 93 ILE A N 1
ATOM 703 C CA . ILE A 1 93 ? -14.297 13.352 -1.944 1 88.25 93 ILE A CA 1
ATOM 704 C C . ILE A 1 93 ? -14.312 11.852 -2.227 1 88.25 93 ILE A C 1
ATOM 706 O O . ILE A 1 93 ? -13.32 11.289 -2.68 1 88.25 93 ILE A O 1
ATOM 710 N N . LYS A 1 94 ? -15.445 11.25 -2.061 1 87.12 94 LYS A N 1
ATOM 711 C CA . LYS A 1 94 ? -15.609 9.82 -2.326 1 87.12 94 LYS A CA 1
ATOM 712 C C . LYS A 1 94 ? -15.383 9.508 -3.803 1 87.12 94 LYS A C 1
ATOM 714 O O . LYS A 1 94 ? -14.875 8.438 -4.145 1 87.12 94 LYS A O 1
ATOM 719 N N . ALA A 1 95 ? -15.727 10.5 -4.59 1 91.69 95 ALA A N 1
ATOM 720 C CA . ALA A 1 95 ? -15.539 10.336 -6.027 1 91.69 95 ALA A CA 1
ATOM 721 C C . ALA A 1 95 ? -14.102 10.617 -6.438 1 91.69 95 ALA A C 1
ATOM 723 O O . ALA A 1 95 ? -13.742 10.5 -7.609 1 91.69 95 ALA A O 1
ATOM 724 N N . GLY A 1 96 ? -13.297 10.969 -5.477 1 94.56 96 GLY A N 1
ATOM 725 C CA . GLY A 1 96 ? -11.875 11.141 -5.73 1 94.56 96 GLY A CA 1
ATOM 726 C C . GLY A 1 96 ? -11.492 12.57 -6.074 1 94.56 96 GLY A C 1
ATOM 727 O O . GLY A 1 96 ? -10.461 12.812 -6.691 1 94.56 96 GLY A O 1
ATOM 728 N N . HIS A 1 97 ? -12.352 13.539 -5.691 1 95.12 97 HIS A N 1
ATOM 729 C CA . HIS A 1 97 ? -12.102 14.93 -6.047 1 95.12 97 HIS A CA 1
ATOM 730 C C . HIS A 1 97 ? -12.055 15.812 -4.805 1 95.12 97 HIS A C 1
ATOM 732 O O . HIS A 1 97 ? -12.633 15.469 -3.771 1 95.12 97 HIS A O 1
ATOM 738 N N . PHE A 1 98 ? -11.312 16.906 -4.98 1 93.56 98 PHE A N 1
ATOM 739 C CA . PHE A 1 98 ? -11.312 17.891 -3.91 1 93.56 98 PHE A CA 1
ATOM 740 C C . PHE A 1 98 ? -12.688 18.547 -3.777 1 93.56 98 PHE A C 1
ATOM 742 O O . PHE A 1 98 ? -13.406 18.703 -4.766 1 93.56 98 PHE A O 1
ATOM 749 N N . PRO A 1 99 ? -12.992 18.969 -2.516 1 87.44 99 PRO A N 1
ATOM 750 C CA . PRO A 1 99 ? -14.156 19.844 -2.396 1 87.44 99 PRO A CA 1
ATOM 751 C C . PRO A 1 99 ? -14.047 21.094 -3.285 1 87.44 99 PRO A C 1
ATOM 753 O O . PRO A 1 99 ? -12.945 21.578 -3.547 1 87.44 99 PRO A O 1
ATOM 756 N N . PRO A 1 100 ? -15.203 21.578 -3.67 1 85.25 100 PRO A N 1
ATOM 757 C CA . PRO A 1 100 ? -15.195 22.688 -4.629 1 85.25 100 PRO A CA 1
ATOM 758 C C . PRO A 1 100 ? -14.5 23.938 -4.086 1 85.25 100 PRO A C 1
ATOM 760 O O . PRO A 1 100 ? -13.961 24.734 -4.859 1 85.25 100 PRO A O 1
ATOM 763 N N . GLN A 1 101 ? -14.516 24.125 -2.824 1 85.75 101 GLN A N 1
ATOM 764 C CA . GLN A 1 101 ? -13.953 25.328 -2.246 1 85.75 101 GLN A CA 1
ATOM 765 C C . GLN A 1 101 ? -12.43 25.266 -2.184 1 85.75 101 GLN A C 1
ATOM 767 O O . GLN A 1 101 ? -11.766 26.25 -1.842 1 85.75 101 GLN A O 1
ATOM 772 N N . ILE A 1 102 ? -11.867 24.125 -2.535 1 91.31 102 ILE A N 1
ATOM 773 C CA . ILE A 1 102 ? -10.43 23.922 -2.455 1 91.31 102 ILE A CA 1
ATOM 774 C C . ILE A 1 102 ? -9.781 24.266 -3.799 1 91.31 102 ILE A C 1
ATOM 776 O O . ILE A 1 102 ? -10.25 23.812 -4.848 1 91.31 102 ILE A O 1
ATOM 780 N N . ASP A 1 103 ? -8.781 25.141 -3.814 1 94.62 103 ASP A N 1
ATOM 781 C CA . ASP A 1 103 ? -7.926 25.328 -4.98 1 94.62 103 ASP A CA 1
ATOM 782 C C . ASP A 1 103 ? -6.961 24.156 -5.141 1 94.62 103 ASP A C 1
ATOM 784 O O . ASP A 1 103 ? -5.848 24.188 -4.609 1 94.62 103 ASP A O 1
ATOM 788 N N . GLY A 1 104 ? -7.363 23.219 -5.906 1 96.25 104 GLY A N 1
ATOM 789 C CA . GLY A 1 104 ? -6.598 22 -6.078 1 96.25 104 GLY A CA 1
ATOM 790 C C . GLY A 1 104 ? -5.234 22.219 -6.703 1 96.25 104 GLY A C 1
ATOM 791 O O . GLY A 1 104 ? -4.258 21.578 -6.328 1 96.25 104 GLY A O 1
ATOM 792 N N . THR A 1 105 ? -5.207 23.109 -7.625 1 97.5 105 THR A N 1
ATOM 793 C CA . THR A 1 105 ? -3.951 23.422 -8.305 1 97.5 105 THR A CA 1
ATOM 794 C C . THR A 1 105 ? -2.924 23.969 -7.32 1 97.5 105 THR A C 1
ATOM 796 O O . THR A 1 105 ? -1.781 23.516 -7.281 1 97.5 105 THR A O 1
ATOM 799 N N . ALA A 1 106 ? -3.312 24.922 -6.551 1 97.56 106 ALA A N 1
ATOM 800 C CA . ALA A 1 106 ? -2.42 25.516 -5.559 1 97.56 106 ALA A CA 1
ATOM 801 C C . ALA A 1 106 ? -1.995 24.484 -4.52 1 97.56 106 ALA A C 1
ATOM 803 O O . ALA A 1 106 ? -0.828 24.422 -4.125 1 97.56 106 ALA A O 1
ATOM 804 N N . PHE A 1 107 ? -2.951 23.688 -4.078 1 97.44 107 PHE A N 1
ATOM 805 C CA . PHE A 1 107 ? -2.666 22.656 -3.1 1 97.44 107 PHE A CA 1
ATOM 806 C C . PHE A 1 107 ? -1.633 21.672 -3.639 1 97.44 107 PHE A C 1
ATOM 808 O O . PHE A 1 107 ? -0.631 21.391 -2.977 1 97.44 107 PHE A O 1
ATOM 815 N N . LYS A 1 108 ? -1.812 21.188 -4.852 1 98.5 108 LYS A N 1
ATOM 816 C CA . LYS A 1 108 ? -0.893 20.25 -5.473 1 98.5 108 LYS A CA 1
ATOM 817 C C . LYS A 1 108 ? 0.504 20.844 -5.609 1 98.5 108 LYS A C 1
ATOM 819 O O . LYS A 1 108 ? 1.497 20.203 -5.266 1 98.5 108 LYS A O 1
ATOM 824 N N . SER A 1 109 ? 0.522 22.031 -6.062 1 98.44 109 SER A N 1
ATOM 825 C CA . SER A 1 109 ? 1.807 22.688 -6.301 1 98.44 109 SER A CA 1
ATOM 826 C C . SER A 1 109 ? 2.605 22.812 -5.008 1 98.44 109 SER A C 1
ATOM 828 O O . SER A 1 109 ? 3.791 22.484 -4.965 1 98.44 109 SER A O 1
ATOM 830 N N . ARG A 1 110 ? 1.967 23.25 -4.012 1 97.62 110 ARG A N 1
ATOM 831 C CA . ARG A 1 110 ? 2.682 23.469 -2.758 1 97.62 110 ARG A CA 1
ATOM 832 C C . ARG A 1 110 ? 3.162 22.156 -2.16 1 97.62 110 ARG A C 1
ATOM 834 O O . ARG A 1 110 ? 4.27 22.078 -1.625 1 97.62 110 ARG A O 1
ATOM 841 N N . VAL A 1 111 ? 2.352 21.141 -2.18 1 98.38 111 VAL A N 1
ATOM 842 C CA . VAL A 1 111 ? 2.709 19.844 -1.633 1 98.38 111 VAL A CA 1
ATOM 843 C C . VAL A 1 111 ? 3.893 19.266 -2.406 1 98.38 111 VAL A C 1
ATOM 845 O O . VAL A 1 111 ? 4.875 18.812 -1.81 1 98.38 111 VAL A O 1
ATOM 848 N N . LEU A 1 112 ? 3.822 19.266 -3.73 1 98.44 112 LEU A N 1
ATOM 849 C CA . LEU A 1 112 ? 4.852 18.641 -4.566 1 98.44 112 LEU A CA 1
ATOM 850 C C . LEU A 1 112 ? 6.168 19.406 -4.449 1 98.44 112 LEU A C 1
ATOM 852 O O . LEU A 1 112 ? 7.242 18.797 -4.434 1 98.44 112 LEU A O 1
ATOM 856 N N . ASP A 1 113 ? 6.066 20.719 -4.316 1 98.25 113 ASP A N 1
ATOM 857 C CA . ASP A 1 113 ? 7.266 21.516 -4.078 1 98.25 113 ASP A CA 1
ATOM 858 C C . ASP A 1 113 ? 7.906 21.156 -2.742 1 98.25 113 ASP A C 1
ATOM 860 O O . ASP A 1 113 ? 9.125 21.016 -2.652 1 98.25 113 ASP A O 1
ATOM 864 N N . ALA A 1 114 ? 7.113 21.016 -1.733 1 98.56 114 ALA A N 1
ATOM 865 C CA . ALA A 1 114 ? 7.617 20.656 -0.409 1 98.56 114 ALA A CA 1
ATOM 866 C C . ALA A 1 114 ? 8.312 19.297 -0.432 1 98.56 114 ALA A C 1
ATOM 868 O O . ALA A 1 114 ? 9.398 19.141 0.135 1 98.56 114 ALA A O 1
ATOM 869 N N . VAL A 1 115 ? 7.711 18.344 -1.062 1 97.75 115 VAL A N 1
ATOM 870 C CA . VAL A 1 115 ? 8.273 17 -1.142 1 97.75 115 VAL A CA 1
ATOM 871 C C . VAL A 1 115 ? 9.594 17.031 -1.9 1 97.75 115 VAL A C 1
ATOM 873 O O . VAL A 1 115 ? 10.57 16.406 -1.492 1 97.75 115 VAL A O 1
ATOM 876 N N . ALA A 1 116 ? 9.617 17.797 -2.959 1 96.38 116 ALA A N 1
ATOM 877 C CA . ALA A 1 116 ? 10.844 17.922 -3.736 1 96.38 116 ALA A CA 1
ATOM 878 C C . ALA A 1 116 ? 11.961 18.547 -2.896 1 96.38 116 ALA A C 1
ATOM 880 O O . ALA A 1 116 ? 13.109 18.109 -2.957 1 96.38 116 ALA A O 1
ATOM 881 N N . GLU A 1 117 ? 11.602 19.531 -2.168 1 96.94 117 GLU A N 1
ATOM 882 C CA . GLU A 1 117 ? 12.57 20.188 -1.312 1 96.94 117 GLU A CA 1
ATOM 883 C C . GLU A 1 117 ? 13.086 19.25 -0.225 1 96.94 117 GLU A C 1
ATOM 885 O O . GLU A 1 117 ? 14.289 19.219 0.053 1 96.94 117 GLU A O 1
ATOM 890 N N . ILE A 1 118 ? 12.234 18.516 0.374 1 96.81 118 ILE A N 1
ATOM 891 C CA . ILE A 1 118 ? 12.625 17.547 1.392 1 96.81 118 ILE A CA 1
ATOM 892 C C . ILE A 1 118 ? 13.594 16.531 0.794 1 96.81 118 ILE A C 1
ATOM 894 O O . ILE A 1 118 ? 14.648 16.25 1.378 1 96.81 118 ILE A O 1
ATOM 898 N N . ALA A 1 119 ? 13.25 16 -0.332 1 94.94 119 ALA A N 1
ATOM 899 C CA . ALA A 1 119 ? 14.094 15.008 -0.992 1 94.94 119 ALA A CA 1
ATOM 900 C C . ALA A 1 119 ? 15.461 15.586 -1.328 1 94.94 119 ALA A C 1
ATOM 902 O O . ALA A 1 119 ? 16.484 14.93 -1.121 1 94.94 119 ALA A O 1
ATOM 903 N N . ALA A 1 120 ? 15.484 16.797 -1.789 1 93.81 120 ALA A N 1
ATOM 904 C CA . ALA A 1 120 ? 16.734 17.453 -2.199 1 93.81 120 ALA A CA 1
ATOM 905 C C . ALA A 1 120 ? 17.641 17.688 -1.001 1 93.81 120 ALA A C 1
ATOM 907 O O . ALA A 1 120 ? 18.875 17.688 -1.137 1 93.81 120 ALA A O 1
ATOM 908 N N . ALA A 1 121 ? 17.047 17.828 0.132 1 94.19 121 ALA A N 1
ATOM 909 C CA . ALA A 1 121 ? 17.812 18.172 1.33 1 94.19 121 ALA A CA 1
ATOM 910 C C . ALA A 1 121 ? 18.172 16.906 2.117 1 94.19 121 ALA A C 1
ATOM 912 O O . ALA A 1 121 ? 18.688 17 3.238 1 94.19 121 ALA A O 1
ATOM 913 N N . THR A 1 122 ? 17.859 15.773 1.573 1 92.44 122 THR A N 1
ATOM 914 C CA . THR A 1 122 ? 18.078 14.516 2.277 1 92.44 122 THR A CA 1
ATOM 915 C C . THR A 1 122 ? 19.141 13.68 1.58 1 92.44 122 THR A C 1
ATOM 917 O O . THR A 1 122 ? 19.125 13.539 0.355 1 92.44 122 THR A O 1
ATOM 920 N N . ASP A 1 123 ? 20.062 13.141 2.332 1 91.19 123 ASP A N 1
ATOM 921 C CA . ASP A 1 123 ? 21.016 12.18 1.776 1 91.19 123 ASP A CA 1
ATOM 922 C C . ASP A 1 123 ? 20.281 10.977 1.178 1 91.19 123 ASP A C 1
ATOM 924 O O . ASP A 1 123 ? 19.359 10.445 1.781 1 91.19 123 ASP A O 1
ATOM 928 N N . PRO A 1 124 ? 20.719 10.555 0.069 1 87.88 124 PRO A N 1
ATOM 929 C CA . PRO A 1 124 ? 20.031 9.461 -0.624 1 87.88 124 PRO A CA 1
ATOM 930 C C . PRO A 1 124 ? 19.953 8.188 0.222 1 87.88 124 PRO A C 1
ATOM 932 O O . PRO A 1 124 ? 19.047 7.367 0.015 1 87.88 124 PRO A O 1
ATOM 935 N N . ALA A 1 125 ? 20.781 8.023 1.179 1 88.12 125 ALA A N 1
ATOM 936 C CA . ALA A 1 125 ? 20.812 6.82 1.999 1 88.12 125 ALA A CA 1
ATOM 937 C C . ALA A 1 125 ? 19.859 6.953 3.195 1 88.12 125 ALA A C 1
ATOM 939 O O . ALA A 1 125 ? 19.578 5.973 3.885 1 88.12 125 ALA A O 1
ATOM 940 N N . ASP A 1 126 ? 19.359 8.133 3.361 1 92.5 126 ASP A N 1
ATOM 941 C CA . ASP A 1 126 ? 18.562 8.406 4.562 1 92.5 126 ASP A CA 1
ATOM 942 C C . ASP A 1 126 ? 17.078 8.258 4.281 1 92.5 126 ASP A C 1
ATOM 944 O O . ASP A 1 126 ? 16.656 8.281 3.127 1 92.5 126 ASP A O 1
ATOM 948 N N . THR A 1 127 ? 16.391 8.008 5.324 1 95.38 127 THR A N 1
ATOM 949 C CA . THR A 1 127 ? 14.938 7.984 5.297 1 95.38 127 THR A CA 1
ATOM 950 C C . THR A 1 127 ? 14.367 9.172 6.062 1 95.38 127 THR A C 1
ATOM 952 O O . THR A 1 127 ? 14.836 9.5 7.156 1 95.38 127 THR A O 1
ATOM 955 N N . VAL A 1 128 ? 13.445 9.867 5.426 1 97.94 128 VAL A N 1
ATOM 956 C CA . VAL A 1 128 ? 12.688 10.93 6.082 1 97.94 128 VAL A CA 1
ATOM 957 C C . VAL A 1 128 ? 11.258 10.445 6.359 1 97.94 128 VAL A C 1
ATOM 959 O O . VAL A 1 128 ? 10.617 9.852 5.488 1 97.94 128 VAL A O 1
ATOM 962 N N . LEU A 1 129 ? 10.82 10.633 7.586 1 98.44 129 LEU A N 1
ATOM 963 C CA . LEU A 1 129 ? 9.438 10.344 7.965 1 98.44 129 LEU A CA 1
ATOM 964 C C . LEU A 1 129 ? 8.602 11.625 7.988 1 98.44 129 LEU A C 1
ATOM 966 O O . LEU A 1 129 ? 8.906 12.555 8.734 1 98.44 129 LEU A O 1
ATOM 970 N N . ALA A 1 130 ? 7.598 11.656 7.141 1 98.81 130 ALA A N 1
ATOM 971 C CA . ALA A 1 130 ? 6.688 12.805 7.102 1 98.81 130 ALA A CA 1
ATOM 972 C C . ALA A 1 130 ? 5.32 12.43 7.668 1 98.81 130 ALA A C 1
ATOM 974 O O . ALA A 1 130 ? 4.648 11.531 7.16 1 98.81 130 ALA A O 1
ATOM 975 N N . PHE A 1 131 ? 4.949 13.047 8.766 1 98.81 131 PHE A N 1
ATOM 976 C CA . PHE A 1 131 ? 3.59 12.945 9.281 1 98.81 131 PHE A CA 1
ATOM 977 C C . PHE A 1 131 ? 2.684 13.984 8.641 1 98.81 131 PHE A C 1
ATOM 979 O O . PHE A 1 131 ? 2.867 15.188 8.852 1 98.81 131 PHE A O 1
ATOM 986 N N . THR A 1 132 ? 1.769 13.508 7.863 1 98.44 132 THR A N 1
ATOM 987 C CA . THR A 1 132 ? 0.955 14.414 7.055 1 98.44 132 THR A CA 1
ATOM 988 C C . THR A 1 132 ? -0.456 13.859 6.879 1 98.44 132 THR A C 1
ATOM 990 O O . THR A 1 132 ? -0.997 13.227 7.789 1 98.44 132 THR A O 1
ATOM 993 N N . HIS A 1 133 ? -1.111 14.156 5.793 1 96.81 133 HIS A N 1
ATOM 994 C CA . HIS A 1 133 ? -2.547 13.93 5.66 1 96.81 133 HIS A CA 1
ATOM 995 C C . HIS A 1 133 ? -2.869 13.164 4.379 1 96.81 133 HIS A C 1
ATOM 997 O O . HIS A 1 133 ? -2.029 13.078 3.479 1 96.81 133 HIS A O 1
ATOM 1003 N N . GLY A 1 134 ? -4.094 12.648 4.387 1 96.81 134 GLY A N 1
ATOM 1004 C CA . GLY A 1 134 ? -4.535 11.852 3.25 1 96.81 134 GLY A CA 1
ATOM 1005 C C . GLY A 1 134 ? -4.453 12.602 1.932 1 96.81 134 GLY A C 1
ATOM 1006 O O . GLY A 1 134 ? -4.055 12.031 0.914 1 96.81 134 GLY A O 1
ATOM 1007 N N . GLY A 1 135 ? -4.906 13.891 1.965 1 96.94 135 GLY A N 1
ATOM 1008 C CA . GLY A 1 135 ? -4.832 14.672 0.74 1 96.94 135 GLY A CA 1
ATOM 1009 C C . GLY A 1 135 ? -3.412 14.859 0.236 1 96.94 135 GLY A C 1
ATOM 1010 O O . GLY A 1 135 ? -3.162 14.789 -0.969 1 96.94 135 GLY A O 1
ATOM 1011 N N . VAL A 1 136 ? -2.457 15.055 1.083 1 98.56 136 VAL A N 1
ATOM 1012 C CA . VAL A 1 136 ? -1.051 15.258 0.747 1 98.56 136 VAL A CA 1
ATOM 1013 C C . VAL A 1 136 ? -0.48 13.977 0.13 1 98.56 136 VAL A C 1
ATOM 1015 O O . VAL A 1 136 ? 0.141 14.023 -0.935 1 98.56 136 VAL A O 1
ATOM 1018 N N . ILE A 1 137 ? -0.767 12.859 0.743 1 98.81 137 ILE A N 1
ATOM 1019 C CA . ILE A 1 137 ? -0.279 11.57 0.262 1 98.81 137 ILE A CA 1
ATOM 1020 C C . ILE A 1 137 ? -0.886 11.266 -1.105 1 98.81 137 ILE A C 1
ATOM 1022 O O . ILE A 1 137 ? -0.182 10.836 -2.021 1 98.81 137 ILE A O 1
ATOM 1026 N N . ASN A 1 138 ? -2.107 11.578 -1.275 1 98.75 138 ASN A N 1
ATOM 1027 C CA . ASN A 1 138 ? -2.805 11.289 -2.523 1 98.75 138 ASN A CA 1
ATOM 1028 C C . ASN A 1 138 ? -2.266 12.133 -3.674 1 98.75 138 ASN A C 1
ATOM 1030 O O . ASN A 1 138 ? -2.098 11.633 -4.789 1 98.75 138 ASN A O 1
ATOM 1034 N N . VAL A 1 139 ? -2.02 13.352 -3.416 1 98.44 139 VAL A N 1
ATOM 1035 C CA . VAL A 1 139 ? -1.523 14.211 -4.488 1 98.44 139 VAL A CA 1
ATOM 1036 C C . VAL A 1 139 ? -0.135 13.742 -4.922 1 98.44 139 VAL A C 1
ATOM 1038 O O . VAL A 1 139 ? 0.188 13.766 -6.113 1 98.44 139 VAL A O 1
ATOM 1041 N N . LEU A 1 140 ? 0.669 13.383 -3.994 1 98.75 140 LEU A N 1
ATOM 1042 C CA . LEU A 1 140 ? 1.979 12.844 -4.332 1 98.75 140 LEU A CA 1
ATOM 1043 C C . LEU A 1 140 ? 1.841 11.562 -5.156 1 98.75 140 LEU A C 1
ATOM 1045 O O . LEU A 1 140 ? 2.496 11.414 -6.191 1 98.75 140 LEU A O 1
ATOM 1049 N N . LEU A 1 141 ? 0.977 10.672 -4.75 1 98.88 141 LEU A N 1
ATOM 1050 C CA . LEU A 1 141 ? 0.754 9.422 -5.461 1 98.88 141 LEU A CA 1
ATOM 1051 C C . LEU A 1 141 ? 0.167 9.672 -6.844 1 98.88 141 LEU A C 1
ATOM 1053 O O . LEU A 1 141 ? 0.489 8.961 -7.801 1 98.88 141 LEU A O 1
ATOM 1057 N N . GLN A 1 142 ? -0.726 10.672 -6.961 1 98.81 142 GLN A N 1
ATOM 1058 C CA . GLN A 1 142 ? -1.273 11.031 -8.266 1 98.81 142 GLN A CA 1
ATOM 1059 C C . GLN A 1 142 ? -0.162 11.375 -9.25 1 98.81 142 GLN A C 1
ATOM 1061 O O . GLN A 1 142 ? -0.172 10.906 -10.391 1 98.81 142 GLN A O 1
ATOM 1066 N N . GLN A 1 143 ? 0.704 12.172 -8.758 1 98.31 143 GLN A N 1
ATOM 1067 C CA . GLN A 1 143 ? 1.801 12.578 -9.625 1 98.31 143 GLN A CA 1
ATOM 1068 C C . GLN A 1 143 ? 2.689 11.398 -9.992 1 98.31 143 GLN A C 1
ATOM 1070 O O . GLN A 1 143 ? 3.025 11.203 -11.156 1 98.31 143 GLN A O 1
ATOM 1075 N N . ILE A 1 144 ? 3.055 10.609 -9.039 1 98.19 144 ILE A N 1
ATOM 1076 C CA . ILE A 1 144 ? 4 9.516 -9.234 1 98.19 144 ILE A CA 1
ATOM 1077 C C . ILE A 1 144 ? 3.4 8.477 -10.172 1 98.19 144 ILE A C 1
ATOM 1079 O O . ILE A 1 144 ? 4.094 7.941 -11.039 1 98.19 144 ILE A O 1
ATOM 1083 N N . LEU A 1 145 ? 2.135 8.227 -10.039 1 98.5 145 LEU A N 1
ATOM 1084 C CA . LEU A 1 145 ? 1.504 7.109 -10.742 1 98.5 145 LEU A CA 1
ATOM 1085 C C . LEU A 1 145 ? 0.777 7.594 -11.984 1 98.5 145 LEU A C 1
ATOM 1087 O O . LEU A 1 145 ? 0.303 6.785 -12.789 1 98.5 145 LEU A O 1
ATOM 1091 N N . GLY A 1 146 ? 0.648 8.883 -12.156 1 98.12 146 GLY A N 1
ATOM 1092 C CA . GLY A 1 146 ? -0.082 9.43 -13.281 1 98.12 146 GLY A CA 1
ATOM 1093 C C . GLY A 1 146 ? -1.573 9.156 -13.219 1 98.12 146 GLY A C 1
ATOM 1094 O O . GLY A 1 146 ? -2.184 8.781 -14.227 1 98.12 146 GLY A O 1
ATOM 1095 N N . LEU A 1 147 ? -2.15 9.328 -12.094 1 98.56 147 LEU A N 1
ATOM 1096 C CA . LEU A 1 147 ? -3.555 8.992 -11.898 1 98.56 147 LEU A CA 1
ATOM 1097 C C . LEU A 1 147 ? -4.461 10.125 -12.367 1 98.56 147 LEU A C 1
ATOM 1099 O O . LEU A 1 147 ? -4.07 11.297 -12.32 1 98.56 147 LEU A O 1
ATOM 1103 N N . GLU A 1 148 ? -5.668 9.789 -12.68 1 97.44 148 GLU A N 1
ATOM 1104 C CA . GLU A 1 148 ? -6.637 10.766 -13.172 1 97.44 148 GLU A CA 1
ATOM 1105 C C . GLU A 1 148 ? -7.176 11.625 -12.031 1 97.44 148 GLU A C 1
ATOM 1107 O O . GLU A 1 148 ? -7.227 12.852 -12.141 1 97.44 148 GLU A O 1
ATOM 1112 N N . ARG A 1 149 ? -7.551 10.969 -10.922 1 97.5 149 ARG A N 1
ATOM 1113 C CA . ARG A 1 149 ? -8.188 11.672 -9.82 1 97.5 149 ARG A CA 1
ATOM 1114 C C . ARG A 1 149 ? -7.188 11.953 -8.695 1 97.5 149 ARG A C 1
ATOM 1116 O O . ARG A 1 149 ? -6.332 11.117 -8.398 1 97.5 149 ARG A O 1
ATOM 1123 N N . PRO A 1 150 ? -7.387 13.094 -8.023 1 97.69 150 PRO A N 1
ATOM 1124 C CA . PRO A 1 150 ? -6.406 13.477 -7 1 97.69 150 PRO A CA 1
ATOM 1125 C C . PRO A 1 150 ? -6.574 12.688 -5.699 1 97.69 150 PRO A C 1
ATOM 1127 O O . PRO A 1 150 ? -5.617 12.539 -4.938 1 97.69 150 PRO A O 1
ATOM 1130 N N . LEU A 1 151 ? -7.77 12.258 -5.43 1 97.25 151 LEU A N 1
ATOM 1131 C CA . LEU A 1 151 ? -8.031 11.5 -4.211 1 97.25 151 LEU A CA 1
ATOM 1132 C C . LEU A 1 151 ? -8.445 10.07 -4.535 1 97.25 151 LEU A C 1
ATOM 1134 O O . LEU A 1 151 ? -9.633 9.742 -4.508 1 97.25 151 LEU A O 1
ATOM 1138 N N . THR A 1 152 ? -7.449 9.273 -4.734 1 98.12 152 THR A N 1
ATOM 1139 C CA . THR A 1 152 ? -7.695 7.922 -5.227 1 98.12 152 THR A CA 1
ATOM 1140 C C . THR A 1 152 ? -7.656 6.914 -4.086 1 98.12 152 THR A C 1
ATOM 1142 O O . THR A 1 152 ? -8.477 6 -4.027 1 98.12 152 THR A O 1
ATOM 1145 N N . PHE A 1 153 ? -6.738 7.082 -3.193 1 98.12 153 PHE A N 1
ATOM 1146 C CA . PHE A 1 153 ? -6.512 6.074 -2.164 1 98.12 153 PHE A CA 1
ATOM 1147 C C . PHE A 1 153 ? -7.176 6.48 -0.854 1 98.12 153 PHE A C 1
ATOM 1149 O O . PHE A 1 153 ? -7.043 7.625 -0.414 1 98.12 153 PHE A O 1
ATOM 1156 N N . PRO A 1 154 ? -7.871 5.543 -0.238 1 96.31 154 PRO A N 1
ATOM 1157 C CA . PRO A 1 154 ? -8.422 5.781 1.099 1 96.31 154 PRO A CA 1
ATOM 1158 C C . PRO A 1 154 ? -7.371 5.648 2.199 1 96.31 154 PRO A C 1
ATOM 1160 O O . PRO A 1 154 ? -7.336 4.637 2.904 1 96.31 154 PRO A O 1
ATOM 1163 N N . ILE A 1 155 ? -6.617 6.664 2.367 1 97.75 155 ILE A N 1
ATOM 1164 C CA . ILE A 1 155 ? -5.488 6.637 3.291 1 97.75 155 ILE A CA 1
ATOM 1165 C C . ILE A 1 155 ? -5.996 6.641 4.73 1 97.75 155 ILE A C 1
AT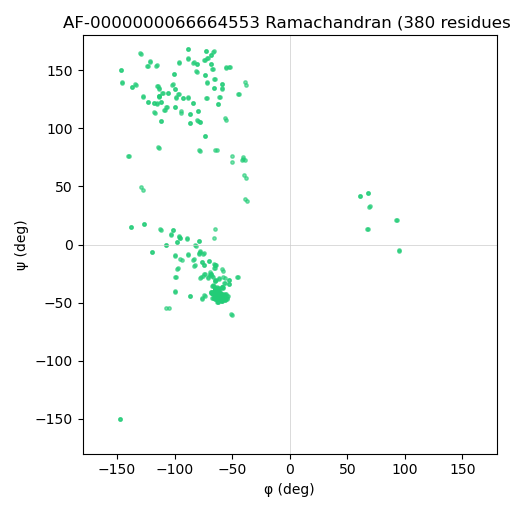OM 1167 O O . ILE A 1 155 ? -6.723 7.551 5.137 1 97.75 155 ILE A O 1
ATOM 1171 N N . ASP A 1 156 ? -5.555 5.668 5.504 1 96.94 156 ASP A N 1
ATOM 1172 C CA . ASP A 1 156 ? -6.02 5.504 6.879 1 96.94 156 ASP A CA 1
ATOM 1173 C C . ASP A 1 156 ? -5.16 6.309 7.848 1 96.94 156 ASP A C 1
ATOM 1175 O O . ASP A 1 156 ? -4.031 6.68 7.523 1 96.94 156 ASP A O 1
ATOM 1179 N N . TYR A 1 157 ? -5.785 6.543 9.055 1 95.31 157 TYR A N 1
ATOM 1180 C CA . TYR A 1 157 ? -5.039 7.18 10.133 1 95.31 157 TYR A CA 1
ATOM 1181 C C . TYR A 1 157 ? -3.848 6.32 10.547 1 95.31 157 TYR A C 1
ATOM 1183 O O . TYR A 1 157 ? -3.984 5.113 10.75 1 95.31 157 TYR A O 1
ATOM 1191 N N . CYS A 1 158 ? -2.688 6.98 10.539 1 98.06 158 CYS A N 1
ATOM 1192 C CA . CYS A 1 158 ? -1.43 6.41 11.008 1 98.06 158 CYS A CA 1
ATOM 1193 C C . CYS A 1 158 ? -0.965 5.289 10.086 1 98.06 158 CYS A C 1
ATOM 1195 O O . CYS A 1 158 ? -0.114 4.48 10.461 1 98.06 158 CYS A O 1
ATOM 1197 N N . SER A 1 159 ? -1.562 5.164 8.906 1 98.5 159 SER A N 1
ATOM 1198 C CA . SER A 1 159 ? -1.022 4.23 7.922 1 98.5 159 SER A CA 1
ATOM 1199 C C . SER A 1 159 ? 0.327 4.703 7.391 1 98.5 159 SER A C 1
ATOM 1201 O O . SER A 1 159 ? 0.708 5.855 7.59 1 98.5 159 SER A O 1
ATOM 1203 N N . ILE A 1 160 ? 1.063 3.787 6.766 1 98.62 160 ILE A N 1
ATOM 1204 C CA . ILE A 1 160 ? 2.404 4.082 6.27 1 98.62 160 ILE A CA 1
ATOM 1205 C C . ILE A 1 160 ? 2.438 3.93 4.75 1 98.62 160 ILE A C 1
ATOM 1207 O O . ILE A 1 160 ? 2.018 2.902 4.215 1 98.62 160 ILE A O 1
ATOM 1211 N N . THR A 1 161 ? 2.781 4.906 4.039 1 98.81 161 THR A N 1
ATOM 1212 C CA . THR A 1 161 ? 3.082 4.918 2.613 1 98.81 161 THR A CA 1
ATOM 1213 C C . THR A 1 161 ? 4.555 5.23 2.373 1 98.81 161 THR A C 1
ATOM 1215 O O . THR A 1 161 ? 5.09 6.191 2.93 1 98.81 161 THR A O 1
ATOM 1218 N N . ARG A 1 162 ? 5.207 4.355 1.581 1 97.81 162 ARG A N 1
ATOM 1219 C CA . ARG A 1 162 ? 6.641 4.488 1.332 1 97.81 162 ARG A CA 1
ATOM 1220 C C . ARG A 1 162 ? 6.91 4.871 -0.12 1 97.81 162 ARG A C 1
ATOM 1222 O O . ARG A 1 162 ? 6.488 4.164 -1.04 1 97.81 162 ARG A O 1
ATOM 1229 N N . ILE A 1 163 ? 7.586 5.98 -0.271 1 97.94 163 ILE A N 1
ATOM 1230 C CA . ILE A 1 163 ? 8 6.461 -1.586 1 97.94 163 ILE A CA 1
ATOM 1231 C C . ILE A 1 163 ? 9.523 6.414 -1.698 1 97.94 163 ILE A C 1
ATOM 1233 O O . ILE A 1 163 ? 10.234 6.906 -0.817 1 97.94 163 ILE A O 1
ATOM 1237 N N . LEU A 1 164 ? 10 5.793 -2.732 1 95.88 164 LEU A N 1
ATOM 1238 C CA . LEU A 1 164 ? 11.438 5.742 -3 1 95.88 164 LEU A CA 1
ATOM 1239 C C . LEU A 1 164 ? 11.836 6.82 -4.004 1 95.88 164 LEU A C 1
ATOM 1241 O O . LEU A 1 164 ? 11.188 6.98 -5.039 1 95.88 164 LEU A O 1
ATOM 1245 N N . PHE A 1 165 ? 12.812 7.543 -3.646 1 94.19 165 PHE A N 1
ATOM 1246 C CA . PHE A 1 165 ? 13.414 8.539 -4.527 1 94.19 165 PHE A CA 1
ATOM 1247 C C . PHE A 1 165 ? 14.773 8.07 -5.023 1 94.19 165 PHE A C 1
ATOM 1249 O O . PHE A 1 165 ? 15.688 7.844 -4.227 1 94.19 165 PHE A O 1
ATOM 1256 N N . SER A 1 166 ? 14.883 7.926 -6.242 1 89.31 166 SER A N 1
ATOM 1257 C CA . SER A 1 166 ? 16.156 7.508 -6.812 1 89.31 166 SER A CA 1
ATOM 1258 C C . SER A 1 166 ? 17.047 8.703 -7.125 1 89.31 166 SER A C 1
ATOM 1260 O O . SER A 1 166 ? 16.578 9.844 -7.148 1 89.31 166 SER A O 1
ATOM 1262 N N . ARG A 1 167 ? 18.266 8.398 -7.41 1 84.62 167 ARG A N 1
ATOM 1263 C CA . ARG A 1 167 ? 19.25 9.438 -7.711 1 84.62 167 ARG A CA 1
ATOM 1264 C C . ARG A 1 167 ? 18.938 10.109 -9.047 1 84.62 167 ARG A C 1
ATOM 1266 O O . ARG A 1 167 ? 19.219 11.297 -9.227 1 84.62 167 ARG A O 1
ATOM 1273 N N . ASN A 1 168 ? 18.297 9.383 -9.867 1 84.5 168 ASN A N 1
ATOM 1274 C CA . ASN A 1 168 ? 18 9.938 -11.18 1 84.5 168 ASN A CA 1
ATOM 1275 C C . ASN A 1 168 ? 16.672 10.695 -11.18 1 84.5 168 ASN A C 1
ATOM 1277 O O . ASN A 1 168 ? 16.203 11.133 -12.234 1 84.5 168 ASN A O 1
ATOM 1281 N N . GLY A 1 169 ? 16.109 10.797 -10.008 1 84.88 169 GLY A N 1
ATOM 1282 C CA . GLY A 1 169 ? 14.898 11.609 -9.891 1 84.88 169 GLY A CA 1
ATOM 1283 C C . GLY A 1 169 ? 13.625 10.797 -10 1 84.88 169 GLY A C 1
ATOM 1284 O O . GLY A 1 169 ? 12.523 11.328 -9.805 1 84.88 169 GLY A O 1
ATOM 1285 N N . ARG A 1 170 ? 13.781 9.57 -10.281 1 90.31 170 ARG A N 1
ATOM 1286 C CA . ARG A 1 170 ? 12.602 8.719 -10.359 1 90.31 170 ARG A CA 1
ATOM 1287 C C . ARG A 1 170 ? 12.016 8.461 -8.977 1 90.31 170 ARG A C 1
ATOM 1289 O O . ARG A 1 170 ? 12.758 8.219 -8.023 1 90.31 170 ARG A O 1
ATOM 1296 N N . ARG A 1 171 ? 10.688 8.516 -8.992 1 95.81 171 ARG A N 1
ATOM 1297 C CA . ARG A 1 171 ? 9.969 8.211 -7.762 1 95.81 171 ARG A CA 1
ATOM 1298 C C . ARG A 1 171 ? 9.141 6.941 -7.91 1 95.81 171 ARG A C 1
ATOM 1300 O O . ARG A 1 171 ? 8.516 6.719 -8.953 1 95.81 171 ARG A O 1
ATOM 1307 N N . THR A 1 172 ? 9.188 6.082 -6.859 1 96.88 172 THR A N 1
ATOM 1308 C CA . THR A 1 172 ? 8.453 4.82 -6.859 1 96.88 172 THR A CA 1
ATOM 1309 C C . THR A 1 172 ? 7.598 4.695 -5.602 1 96.88 172 THR A C 1
ATOM 1311 O O . THR A 1 172 ? 8.07 4.938 -4.492 1 96.88 172 THR A O 1
ATOM 1314 N N . ALA A 1 173 ? 6.328 4.422 -5.836 1 98.44 173 ALA A N 1
ATOM 1315 C CA . ALA A 1 173 ? 5.488 4.043 -4.703 1 98.44 173 ALA A CA 1
ATOM 1316 C C . ALA A 1 173 ? 5.727 2.588 -4.309 1 98.44 173 ALA A C 1
ATOM 1318 O O . ALA A 1 173 ? 5.215 1.671 -4.953 1 98.44 173 ALA A O 1
ATOM 1319 N N . ALA A 1 174 ? 6.406 2.373 -3.256 1 97.75 174 ALA A N 1
ATOM 1320 C CA . ALA A 1 174 ? 6.809 1.031 -2.846 1 97.75 174 ALA A CA 1
ATOM 1321 C C . ALA A 1 174 ? 5.719 0.36 -2.016 1 97.75 174 ALA A C 1
ATOM 1323 O O . ALA A 1 174 ? 5.453 -0.833 -2.176 1 97.75 174 ALA A O 1
ATOM 1324 N N . THR A 1 175 ? 5.164 1.062 -1.118 1 98.62 175 THR A N 1
ATOM 1325 C CA . THR A 1 175 ? 4.055 0.635 -0.273 1 98.62 175 THR A CA 1
ATOM 1326 C C . THR A 1 175 ? 3.014 1.744 -0.141 1 98.62 175 THR A C 1
ATOM 1328 O O . THR A 1 175 ? 3.365 2.914 0.031 1 98.62 175 THR A O 1
ATOM 1331 N N . ILE A 1 176 ? 1.767 1.351 -0.261 1 98.94 176 ILE A N 1
ATOM 1332 C CA . ILE A 1 176 ? 0.702 2.336 -0.099 1 98.94 176 ILE A CA 1
ATOM 1333 C C . ILE A 1 176 ? -0.252 1.886 1.006 1 98.94 176 ILE A C 1
ATOM 1335 O O . ILE A 1 176 ? -0.779 0.771 0.964 1 98.94 176 ILE A O 1
ATOM 1339 N N . ASN A 1 177 ? -0.421 2.773 2.057 1 98.81 177 ASN A N 1
ATOM 1340 C CA . ASN A 1 177 ? -1.442 2.641 3.088 1 98.81 177 ASN A CA 1
ATOM 1341 C C . ASN A 1 177 ? -1.276 1.344 3.877 1 98.81 177 ASN A C 1
ATOM 1343 O O . ASN A 1 177 ? -2.252 0.632 4.121 1 98.81 177 ASN A O 1
ATOM 1347 N N . GLU A 1 178 ? -0.053 0.987 4.203 1 98.62 178 GLU A N 1
ATOM 1348 C CA . GLU A 1 178 ? 0.178 -0.104 5.145 1 98.62 178 GLU A CA 1
ATOM 1349 C C . GLU A 1 178 ? -0.411 0.217 6.516 1 98.62 178 GLU A C 1
ATOM 1351 O O . GLU A 1 178 ? -0.054 1.225 7.129 1 98.62 178 GLU A O 1
ATOM 1356 N N . ASN A 1 179 ? -1.354 -0.672 6.98 1 98 179 ASN A N 1
ATOM 1357 C CA . ASN A 1 179 ? -2.082 -0.289 8.188 1 98 179 ASN A CA 1
ATOM 1358 C C . ASN A 1 179 ? -2.244 -1.468 9.141 1 98 179 ASN A C 1
ATOM 1360 O O . ASN A 1 179 ? -3.021 -1.396 10.094 1 98 179 ASN A O 1
ATOM 1364 N N . GLY A 1 180 ? -1.471 -2.551 8.938 1 96.19 180 GLY A N 1
ATOM 1365 C CA . GLY A 1 180 ? -1.584 -3.719 9.805 1 96.19 180 GLY A CA 1
ATOM 1366 C C . GLY A 1 180 ? -1.37 -3.4 11.266 1 96.19 180 GLY A C 1
ATOM 1367 O O . GLY A 1 180 ? -2.045 -3.961 12.133 1 96.19 180 GLY A O 1
ATOM 1368 N N . HIS A 1 181 ? -0.538 -2.463 11.57 1 97 181 HIS A N 1
ATOM 1369 C CA . HIS A 1 181 ? -0.159 -2.158 12.945 1 97 181 HIS A CA 1
ATOM 1370 C C . HIS A 1 181 ? -1.264 -1.391 13.664 1 97 181 HIS A C 1
ATOM 1372 O O . HIS A 1 181 ? -1.263 -1.299 14.898 1 97 181 HIS A O 1
ATOM 1378 N N . VAL A 1 182 ? -2.227 -0.845 12.938 1 97.38 182 VAL A N 1
ATOM 1379 C CA . VAL A 1 182 ? -3.303 -0.103 13.586 1 97.38 182 VAL A CA 1
ATOM 1380 C C . VAL A 1 182 ? -4.652 -0.653 13.141 1 97.38 182 VAL A C 1
ATOM 1382 O O . VAL A 1 182 ? -5.688 -0.006 13.328 1 97.38 182 VAL A O 1
ATOM 1385 N N . TRP A 1 183 ? -4.695 -1.769 12.617 1 95.62 183 TRP A N 1
ATOM 1386 C CA . TRP A 1 183 ? -5.879 -2.322 11.977 1 95.62 183 TRP A CA 1
ATOM 1387 C C . TRP A 1 183 ? -7.074 -2.303 12.922 1 95.62 183 TRP A C 1
ATOM 1389 O O . TRP A 1 183 ? -8.156 -1.839 12.555 1 95.62 183 TRP A O 1
ATOM 1399 N N . ASP A 1 184 ? -6.859 -2.742 14.156 1 95.12 184 ASP A N 1
ATOM 1400 C CA . ASP A 1 184 ? -7.949 -2.885 15.117 1 95.12 184 ASP A CA 1
ATOM 1401 C C . ASP A 1 184 ? -8.391 -1.524 15.656 1 95.12 184 ASP A C 1
ATOM 1403 O O . ASP A 1 184 ? -9.43 -1.415 16.312 1 95.12 184 ASP A O 1
ATOM 1407 N N . LEU A 1 185 ? -7.684 -0.483 15.344 1 95.62 185 LEU A N 1
ATOM 1408 C CA . LEU A 1 185 ? -7.977 0.851 15.859 1 95.62 185 LEU A CA 1
ATOM 1409 C C . LEU A 1 185 ? -8.57 1.737 14.766 1 95.62 185 LEU A C 1
ATOM 1411 O O . LEU A 1 185 ? -8.891 2.902 15.016 1 95.62 185 LEU A O 1
ATOM 1415 N N . LEU A 1 186 ? -8.727 1.202 13.562 1 94.62 186 LEU A N 1
ATOM 1416 C CA . LEU A 1 186 ? -9.336 1.978 12.492 1 94.62 186 LEU A CA 1
ATOM 1417 C C . LEU A 1 186 ? -10.836 2.113 12.703 1 94.62 186 LEU A C 1
ATOM 1419 O O . LEU A 1 186 ? -11.492 1.176 13.164 1 94.62 186 LEU A O 1
ATOM 1423 N N . PRO A 1 187 ? -11.391 3.303 12.289 1 88.19 187 PRO A N 1
ATOM 1424 C CA . PRO A 1 187 ? -12.805 3.562 12.555 1 88.19 187 PRO A CA 1
ATOM 1425 C C . PRO A 1 187 ? -13.719 2.441 12.062 1 88.19 187 PRO A C 1
ATOM 1427 O O . PRO A 1 187 ? -14.68 2.08 12.742 1 88.19 187 PRO A O 1
ATOM 1430 N N . ARG A 1 188 ? -13.414 1.794 10.992 1 86.75 188 ARG A N 1
ATOM 1431 C CA . ARG A 1 188 ? -14.266 0.765 10.406 1 86.75 188 ARG A CA 1
ATOM 1432 C C . ARG A 1 188 ? -14.117 -0.556 11.156 1 86.75 188 ARG A C 1
ATOM 1434 O O . ARG A 1 188 ? -14.922 -1.474 10.961 1 86.75 188 ARG A O 1
ATOM 1441 N N . ASN A 1 189 ? -13.156 -0.611 12.086 1 88.19 189 ASN A N 1
ATOM 1442 C CA . ASN A 1 189 ? -12.883 -1.889 12.734 1 88.19 189 ASN A CA 1
ATOM 1443 C C . ASN A 1 189 ? -13.109 -1.812 14.242 1 88.19 189 ASN A C 1
ATOM 1445 O O . ASN A 1 189 ? -12.969 -2.812 14.945 1 88.19 189 ASN A O 1
ATOM 1449 N N . ILE A 1 190 ? -13.367 -0.536 14.625 1 84.25 190 ILE A N 1
ATOM 1450 C CA . ILE A 1 190 ? -13.648 -0.38 16.047 1 84.25 190 ILE A CA 1
ATOM 1451 C C . ILE A 1 190 ? -15.094 -0.78 16.344 1 84.25 190 ILE A C 1
ATOM 1453 O O . ILE A 1 190 ? -16.016 -0.355 15.641 1 84.25 190 ILE A O 1
ATOM 1457 N N . LYS A 1 191 ? -15.266 -1.941 16.969 1 65.62 191 LYS A N 1
ATOM 1458 C CA . LYS A 1 191 ? -16.594 -2.375 17.391 1 65.62 191 LYS A CA 1
ATOM 1459 C C . LYS A 1 191 ? -17.25 -1.334 18.281 1 65.62 191 LYS A C 1
ATOM 1461 O O . LYS A 1 191 ? -16.609 -0.796 19.188 1 65.62 191 LYS A O 1
ATOM 1466 N N . SER A 1 192 ? -18.359 -0.555 17.703 1 49.22 192 SER A N 1
ATOM 1467 C CA . SER A 1 192 ? -19.156 0.263 18.594 1 49.22 192 SER A CA 1
ATOM 1468 C C . SER A 1 192 ? -19.734 -0.573 19.734 1 49.22 192 SER A C 1
ATOM 1470 O O . SER A 1 192 ? -20 -1.767 19.562 1 49.22 192 SER A O 1
ATOM 1472 N N . MET B 1 1 ? 34.781 -28.688 -20.188 1 19.59 1 MET B N 1
ATOM 1473 C CA . MET B 1 1 ? 34.375 -27.688 -19.203 1 19.59 1 MET B CA 1
ATOM 1474 C C . MET B 1 1 ? 32.844 -27.547 -19.125 1 19.59 1 MET B C 1
ATOM 1476 O O . MET B 1 1 ? 32.219 -27.125 -20.094 1 19.59 1 MET B O 1
ATOM 1480 N N . ARG B 1 2 ? 32.062 -28.438 -18.656 1 25.03 2 ARG B N 1
ATOM 1481 C CA . ARG B 1 2 ? 30.641 -28.641 -18.703 1 25.03 2 ARG B CA 1
ATOM 1482 C C . ARG B 1 2 ? 29.891 -27.516 -18 1 25.03 2 ARG B C 1
ATOM 1484 O O . ARG B 1 2 ? 30.188 -27.203 -16.844 1 25.03 2 ARG B O 1
ATOM 1491 N N . ILE B 1 3 ? 29.719 -26.359 -18.766 1 28.36 3 ILE B N 1
ATOM 1492 C CA . ILE B 1 3 ? 28.984 -25.25 -18.172 1 28.36 3 ILE B CA 1
ATOM 1493 C C . ILE B 1 3 ? 27.781 -25.766 -17.391 1 28.36 3 ILE B C 1
ATOM 1495 O O . ILE B 1 3 ? 26.922 -26.453 -17.953 1 28.36 3 ILE B O 1
ATOM 1499 N N . VAL B 1 4 ? 27.891 -26.344 -16.297 1 32.94 4 VAL B N 1
ATOM 1500 C CA . VAL B 1 4 ? 26.797 -26.781 -15.438 1 32.94 4 VAL B CA 1
ATOM 1501 C C . VAL B 1 4 ? 25.672 -25.734 -15.461 1 32.94 4 VAL B C 1
ATOM 1503 O O . VAL B 1 4 ? 25.875 -24.594 -15.055 1 32.94 4 VAL B O 1
ATOM 1506 N N . ASN B 1 5 ? 24.859 -25.531 -16.5 1 36.31 5 ASN B N 1
ATOM 1507 C CA . ASN B 1 5 ? 23.688 -24.688 -16.797 1 36.31 5 ASN B CA 1
ATOM 1508 C C . ASN B 1 5 ? 22.766 -24.562 -15.594 1 36.31 5 ASN B C 1
ATOM 1510 O O . ASN B 1 5 ? 22.156 -25.531 -15.156 1 36.31 5 ASN B O 1
ATOM 1514 N N . ALA B 1 6 ? 23.109 -24.141 -14.523 1 40.69 6 ALA B N 1
ATOM 1515 C CA . ALA B 1 6 ? 22.328 -24 -13.289 1 40.69 6 ALA B CA 1
ATOM 1516 C C . ALA B 1 6 ? 20.891 -23.578 -13.586 1 40.69 6 ALA B C 1
ATOM 1518 O O . ALA B 1 6 ? 20.594 -22.391 -13.641 1 40.69 6 ALA B O 1
ATOM 1519 N N . VAL B 1 7 ? 20.172 -23.984 -14.602 1 45.09 7 VAL B N 1
ATOM 1520 C CA . VAL B 1 7 ? 18.797 -23.75 -15.023 1 45.09 7 VAL B CA 1
ATOM 1521 C C . VAL B 1 7 ? 17.844 -24 -13.852 1 45.09 7 VAL B C 1
ATOM 1523 O O . VAL B 1 7 ? 17.719 -25.125 -13.375 1 45.09 7 VAL B O 1
ATOM 1526 N N . GLY B 1 8 ? 17.828 -23.141 -12.859 1 50.5 8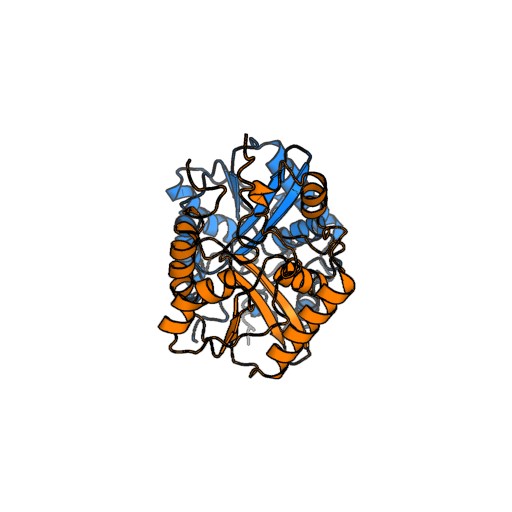 GLY B N 1
ATOM 1527 C CA . GLY B 1 8 ? 16.844 -23.359 -11.812 1 50.5 8 GLY B CA 1
ATOM 1528 C C . GLY B 1 8 ? 15.523 -23.859 -12.336 1 50.5 8 GLY B C 1
ATOM 1529 O O . GLY B 1 8 ? 15.211 -23.703 -13.523 1 50.5 8 GLY B O 1
ATOM 1530 N N . ALA B 1 9 ? 14.914 -24.844 -11.664 1 61.97 9 ALA B N 1
ATOM 1531 C CA . ALA B 1 9 ? 13.609 -25.406 -12.023 1 61.97 9 ALA B CA 1
ATOM 1532 C C . ALA B 1 9 ? 12.617 -24.297 -12.383 1 61.97 9 ALA B C 1
ATOM 1534 O O . ALA B 1 9 ? 12.641 -23.219 -11.789 1 61.97 9 ALA B O 1
ATOM 1535 N N . ALA B 1 10 ? 11.977 -24.453 -13.539 1 68.56 10 ALA B N 1
ATOM 1536 C CA . ALA B 1 10 ? 10.945 -23.547 -14.039 1 68.56 10 ALA B CA 1
ATOM 1537 C C . ALA B 1 10 ? 9.953 -23.188 -12.938 1 68.56 10 ALA B C 1
ATOM 1539 O O . ALA B 1 10 ? 9.445 -22.062 -12.891 1 68.56 10 ALA B O 1
ATOM 1540 N N . ASP B 1 11 ? 9.828 -24.141 -11.977 1 83.25 11 ASP B N 1
ATOM 1541 C CA . ASP B 1 11 ? 8.898 -23.953 -10.867 1 83.25 11 ASP B CA 1
ATOM 1542 C C . ASP B 1 11 ? 9.508 -24.453 -9.555 1 83.25 11 ASP B C 1
ATOM 1544 O O . ASP B 1 11 ? 9.133 -25.5 -9.047 1 83.25 11 ASP B O 1
ATOM 1548 N N . PRO B 1 12 ? 10.398 -23.688 -9.016 1 83 12 PRO B N 1
ATOM 1549 C CA . PRO B 1 12 ? 11.164 -24.141 -7.848 1 83 12 PRO B CA 1
ATOM 1550 C C . PRO B 1 12 ? 10.336 -24.125 -6.562 1 83 12 PRO B C 1
ATOM 1552 O O . PRO B 1 12 ? 9.32 -23.438 -6.488 1 83 12 PRO B O 1
ATOM 1555 N N . GLU B 1 13 ? 10.867 -24.938 -5.648 1 88.06 13 GLU B N 1
ATOM 1556 C CA . GLU B 1 13 ? 10.352 -24.859 -4.285 1 88.06 13 GLU B CA 1
ATOM 1557 C C . GLU B 1 13 ? 10.828 -23.578 -3.594 1 88.06 13 GLU B C 1
ATOM 1559 O O . GLU B 1 13 ? 11.758 -22.922 -4.066 1 88.06 13 GLU B O 1
ATOM 1564 N N . LEU B 1 14 ? 10.188 -23.297 -2.484 1 93.12 14 LEU B N 1
ATOM 1565 C CA . LEU B 1 14 ? 10.609 -22.141 -1.709 1 93.12 14 LEU B CA 1
ATOM 1566 C C . LEU B 1 14 ? 12.008 -22.344 -1.147 1 93.12 14 LEU B C 1
ATOM 1568 O O . LEU B 1 14 ? 12.344 -23.438 -0.673 1 93.12 14 LEU B O 1
ATOM 1572 N N . ALA B 1 15 ? 12.789 -21.328 -1.288 1 91.5 15 ALA B N 1
ATOM 1573 C CA . ALA B 1 15 ? 14.023 -21.297 -0.505 1 91.5 15 ALA B CA 1
ATOM 1574 C C . ALA B 1 15 ? 13.727 -21.172 0.987 1 91.5 15 ALA B C 1
ATOM 1576 O O . ALA B 1 15 ? 12.586 -20.891 1.378 1 91.5 15 ALA B O 1
ATOM 1577 N N . ALA B 1 16 ? 14.727 -21.422 1.815 1 94.94 16 ALA B N 1
ATOM 1578 C CA . ALA B 1 16 ? 14.555 -21.375 3.266 1 94.94 16 ALA B CA 1
ATOM 1579 C C . ALA B 1 16 ? 13.969 -20.047 3.713 1 94.94 16 ALA B C 1
ATOM 1581 O O . ALA B 1 16 ? 13.07 -20 4.555 1 94.94 16 ALA B O 1
ATOM 1582 N N . VAL B 1 17 ? 14.477 -18.984 3.178 1 95.56 17 VAL B N 1
ATOM 1583 C CA . VAL B 1 17 ? 13.984 -17.656 3.533 1 95.56 17 VAL B CA 1
ATOM 1584 C C . VAL B 1 17 ? 12.516 -17.531 3.129 1 95.56 17 VAL B C 1
ATOM 1586 O O . VAL B 1 17 ? 11.727 -16.891 3.828 1 95.56 17 VAL B O 1
ATOM 1589 N N . GLY B 1 18 ? 12.141 -18.094 1.995 1 96.25 18 GLY B N 1
ATOM 1590 C CA . GLY B 1 18 ? 10.758 -18.078 1.542 1 96.25 18 GLY B CA 1
ATOM 1591 C C . GLY B 1 18 ? 9.82 -18.797 2.482 1 96.25 18 GLY B C 1
ATOM 1592 O O . GLY B 1 18 ? 8.68 -18.359 2.682 1 96.25 18 GLY B O 1
ATOM 1593 N N . VAL B 1 19 ? 10.328 -19.875 3.004 1 97.5 19 VAL B N 1
ATOM 1594 C CA . VAL B 1 19 ? 9.539 -20.625 3.975 1 97.5 19 VAL B CA 1
ATOM 1595 C C . VAL B 1 19 ? 9.305 -19.781 5.223 1 97.5 19 VAL B C 1
ATOM 1597 O O . VAL B 1 19 ? 8.188 -19.719 5.73 1 97.5 19 VAL B O 1
ATOM 1600 N N . GLU B 1 20 ? 10.336 -19.141 5.668 1 98.06 20 GLU B N 1
ATOM 1601 C CA . GLU B 1 20 ? 10.211 -18.266 6.832 1 98.06 20 GLU B CA 1
ATOM 1602 C C . GLU B 1 20 ? 9.234 -17.125 6.562 1 98.06 20 GLU B C 1
ATOM 1604 O O . GLU B 1 20 ? 8.422 -16.781 7.422 1 98.06 20 GLU B O 1
ATOM 1609 N N . GLN B 1 21 ? 9.32 -16.5 5.441 1 98.25 21 GLN B N 1
ATOM 1610 C CA . GLN B 1 21 ? 8.383 -15.453 5.059 1 98.25 21 GLN B CA 1
ATOM 1611 C C . GLN B 1 21 ? 6.941 -15.953 5.098 1 98.25 21 GLN B C 1
ATOM 1613 O O . GLN B 1 21 ? 6.066 -15.297 5.668 1 98.25 21 GLN B O 1
ATOM 1618 N N . ALA B 1 22 ? 6.742 -17.094 4.512 1 98.56 22 ALA B N 1
ATOM 1619 C CA . ALA B 1 22 ? 5.402 -17.672 4.445 1 98.56 22 ALA B CA 1
ATOM 1620 C C . ALA B 1 22 ? 4.832 -17.891 5.84 1 98.56 22 ALA B C 1
ATOM 1622 O O . ALA B 1 22 ? 3.641 -17.688 6.07 1 98.56 22 ALA B O 1
ATOM 1623 N N . GLU B 1 23 ? 5.641 -18.25 6.734 1 98.56 23 GLU B N 1
ATOM 1624 C CA . GLU B 1 23 ? 5.219 -18.562 8.094 1 98.56 23 GLU B CA 1
ATOM 1625 C C . GLU B 1 23 ? 4.789 -17.312 8.844 1 98.56 23 GLU B C 1
ATOM 1627 O O . GLU B 1 23 ? 4.117 -17.391 9.875 1 98.56 23 GLU B O 1
ATOM 1632 N N . ARG B 1 24 ? 5.086 -16.141 8.359 1 98.19 24 ARG B N 1
ATOM 1633 C CA . ARG B 1 24 ? 4.75 -14.898 9.031 1 98.19 24 ARG B CA 1
ATOM 1634 C C . ARG B 1 24 ? 3.43 -14.336 8.508 1 98.19 24 ARG B C 1
ATOM 1636 O O . ARG B 1 24 ? 2.838 -13.453 9.133 1 98.19 24 ARG B O 1
ATOM 1643 N N . VAL B 1 25 ? 2.947 -14.867 7.426 1 98.19 25 VAL B N 1
ATOM 1644 C CA . VAL B 1 25 ? 1.779 -14.305 6.754 1 98.19 25 VAL B CA 1
ATOM 1645 C C . VAL B 1 25 ? 0.539 -14.508 7.621 1 98.19 25 VAL B C 1
ATOM 1647 O O . VAL B 1 25 ? -0.27 -13.594 7.781 1 98.19 25 VAL B O 1
ATOM 1650 N N . PRO B 1 26 ? 0.373 -15.695 8.281 1 97.44 26 PRO B N 1
ATOM 1651 C CA . PRO B 1 26 ? -0.838 -15.898 9.078 1 97.44 26 PRO B CA 1
ATOM 1652 C C . PRO B 1 26 ? -1.007 -14.836 10.164 1 97.44 26 PRO B C 1
ATOM 1654 O O . PRO B 1 26 ? -2.107 -14.312 10.359 1 97.44 26 PRO B O 1
ATOM 1657 N N . ALA B 1 27 ? 0.025 -14.508 10.836 1 96.56 27 ALA B N 1
ATOM 1658 C CA . ALA B 1 27 ? -0.055 -13.523 11.914 1 96.56 27 ALA B CA 1
ATOM 1659 C C . ALA B 1 27 ? -0.42 -12.141 11.367 1 96.56 27 ALA B C 1
ATOM 1661 O O . ALA B 1 27 ? -1.179 -11.398 12 1 96.56 27 ALA B O 1
ATOM 1662 N N . ALA B 1 28 ? 0.093 -11.781 10.234 1 95.88 28 ALA B N 1
ATOM 1663 C CA . ALA B 1 28 ? -0.179 -10.484 9.609 1 95.88 28 ALA B CA 1
ATOM 1664 C C . ALA B 1 28 ? -1.647 -10.367 9.211 1 95.88 28 ALA B C 1
ATOM 1666 O O . ALA B 1 28 ? -2.17 -9.266 9.062 1 95.88 28 ALA B O 1
ATOM 1667 N N . LEU B 1 29 ? -2.334 -11.461 9.078 1 95 29 LEU B N 1
ATOM 1668 C CA . LEU B 1 29 ? -3.713 -11.477 8.602 1 95 29 LEU B CA 1
ATOM 1669 C C . LEU B 1 29 ? -4.672 -11.891 9.711 1 95 29 LEU B C 1
ATOM 1671 O O . LEU B 1 29 ? -5.84 -12.188 9.445 1 95 29 LEU B O 1
ATOM 1675 N N . SER B 1 30 ? -4.227 -11.93 10.922 1 91.81 30 SER B N 1
ATOM 1676 C CA . SER B 1 30 ? -4.961 -12.523 12.039 1 91.81 30 SER B CA 1
ATOM 1677 C C . SER B 1 30 ? -6.254 -11.758 12.312 1 91.81 30 SER B C 1
ATOM 1679 O O . SER B 1 30 ? -7.199 -12.32 12.875 1 91.81 30 SER B O 1
ATOM 1681 N N . GLN B 1 31 ? -6.352 -10.555 11.82 1 88.44 31 GLN B N 1
ATOM 1682 C CA . GLN B 1 31 ? -7.523 -9.742 12.133 1 88.44 31 GLN B CA 1
ATOM 1683 C C . GLN B 1 31 ? -8.555 -9.805 11.008 1 88.44 31 GLN B C 1
ATOM 1685 O O . GLN B 1 31 ? -9.594 -9.148 11.078 1 88.44 31 GLN B O 1
ATOM 1690 N N . HIS B 1 32 ? -8.281 -10.562 10.008 1 88.31 32 HIS B N 1
ATOM 1691 C CA . HIS B 1 32 ? -9.18 -10.695 8.867 1 88.31 32 HIS B CA 1
ATOM 1692 C C . HIS B 1 32 ? -9.977 -11.992 8.93 1 88.31 32 HIS B C 1
ATOM 1694 O O . HIS B 1 32 ? -9.453 -13.023 9.352 1 88.31 32 HIS B O 1
ATOM 1700 N N . ARG B 1 33 ? -11.203 -11.891 8.625 1 88.75 33 ARG B N 1
ATOM 1701 C CA . ARG B 1 33 ? -12.008 -13.094 8.453 1 88.75 33 ARG B CA 1
ATOM 1702 C C . ARG B 1 33 ? -11.898 -13.633 7.027 1 88.75 33 ARG B C 1
ATOM 1704 O O . ARG B 1 33 ? -12.594 -13.156 6.125 1 88.75 33 ARG B O 1
ATOM 1711 N N . VAL B 1 34 ? -11.18 -14.664 6.855 1 95.94 34 VAL B N 1
ATOM 1712 C CA . VAL B 1 34 ? -10.914 -15.242 5.539 1 95.94 34 VAL B CA 1
ATOM 1713 C C . VAL B 1 34 ? -11.844 -16.422 5.293 1 95.94 34 VAL B C 1
ATOM 1715 O O . VAL B 1 34 ? -11.914 -17.344 6.109 1 95.94 34 VAL B O 1
ATOM 1718 N N . ALA B 1 35 ? -12.516 -16.375 4.227 1 96.56 35 ALA B N 1
ATOM 1719 C CA . ALA B 1 35 ? -13.484 -17.422 3.908 1 96.56 35 ALA B CA 1
ATOM 1720 C C . ALA B 1 35 ? -12.898 -18.438 2.938 1 96.56 35 ALA B C 1
ATOM 1722 O O . ALA B 1 35 ? -13.305 -19.594 2.92 1 96.56 35 ALA B O 1
ATOM 1723 N N . ARG B 1 36 ? -11.992 -17.984 2.152 1 97.62 36 ARG B N 1
ATOM 1724 C CA . ARG B 1 36 ? -11.422 -18.812 1.099 1 97.62 36 ARG B CA 1
ATOM 1725 C C . ARG B 1 36 ? -9.945 -18.484 0.882 1 97.62 36 ARG B C 1
ATOM 1727 O O . ARG B 1 36 ? -9.547 -17.328 0.942 1 97.62 36 ARG B O 1
ATOM 1734 N N . VAL B 1 37 ? -9.195 -19.547 0.684 1 98.56 37 VAL B N 1
ATOM 1735 C CA . VAL B 1 37 ? -7.805 -19.406 0.272 1 98.56 37 VAL B CA 1
ATOM 1736 C C . VAL B 1 37 ? -7.621 -20 -1.126 1 98.56 37 VAL B C 1
ATOM 1738 O O . VAL B 1 37 ? -7.941 -21.156 -1.365 1 98.56 37 VAL B O 1
ATOM 1741 N N . VAL B 1 38 ? -7.164 -19.188 -2.066 1 98.81 38 VAL B N 1
ATOM 1742 C CA . VAL B 1 38 ? -6.902 -19.625 -3.432 1 98.81 38 VAL B CA 1
ATOM 1743 C C . VAL B 1 38 ? -5.434 -19.375 -3.783 1 98.81 38 VAL B C 1
ATOM 1745 O O . VAL B 1 38 ? -4.758 -18.578 -3.133 1 98.81 38 VAL B O 1
ATOM 1748 N N . SER B 1 39 ? -4.953 -20.109 -4.746 1 98.75 39 SER B N 1
ATOM 1749 C CA . SER B 1 39 ? -3.541 -19.969 -5.09 1 98.75 39 SER B CA 1
ATOM 1750 C C . SER B 1 39 ? -3.314 -20.172 -6.586 1 98.75 39 SER B C 1
ATOM 1752 O O . SER B 1 39 ? -4.074 -20.875 -7.246 1 98.75 39 SER B O 1
ATOM 1754 N N . SER B 1 40 ? -2.277 -19.484 -7.082 1 98.44 40 SER B N 1
ATOM 1755 C CA . SER B 1 40 ? -1.635 -19.875 -8.328 1 98.44 40 SER B CA 1
ATOM 1756 C C . SER B 1 40 ? -1.238 -21.344 -8.312 1 98.44 40 SER B C 1
ATOM 1758 O O . SER B 1 40 ? -0.949 -21.906 -7.246 1 98.44 40 SER B O 1
ATOM 1760 N N . PRO B 1 41 ? -1.156 -22.031 -9.508 1 97.38 41 PRO B N 1
ATOM 1761 C CA . PRO B 1 41 ? -0.729 -23.422 -9.531 1 97.38 41 PRO B CA 1
ATOM 1762 C C . PRO B 1 41 ? 0.771 -23.594 -9.305 1 97.38 41 PRO B C 1
ATOM 1764 O O . PRO B 1 41 ? 1.247 -24.703 -9.086 1 97.38 41 PRO B O 1
ATOM 1767 N N . GLN B 1 42 ? 1.526 -22.562 -9.461 1 95.69 42 GLN B N 1
ATOM 1768 C CA . GLN B 1 42 ? 2.975 -22.672 -9.312 1 95.69 42 GLN B CA 1
ATOM 1769 C C . GLN B 1 42 ? 3.355 -23.031 -7.883 1 95.69 42 GLN B C 1
ATOM 1771 O O . GLN B 1 42 ? 2.76 -22.531 -6.926 1 95.69 42 GLN B O 1
ATOM 1776 N N . ARG B 1 43 ? 4.324 -23.828 -7.738 1 94.94 43 ARG B N 1
ATOM 1777 C CA . ARG B 1 43 ? 4.691 -24.438 -6.465 1 94.94 43 ARG B CA 1
ATOM 1778 C C . ARG B 1 43 ? 5.027 -23.359 -5.43 1 94.94 43 ARG B C 1
ATOM 1780 O O . ARG B 1 43 ? 4.645 -23.484 -4.262 1 94.94 43 ARG B O 1
ATOM 1787 N N . ARG B 1 44 ? 5.762 -22.359 -5.801 1 93.88 44 ARG B N 1
ATOM 1788 C CA . ARG B 1 44 ? 6.168 -21.328 -4.848 1 93.88 44 ARG B CA 1
ATOM 1789 C C . ARG B 1 44 ? 4.953 -20.672 -4.215 1 93.88 44 ARG B C 1
ATOM 1791 O O . ARG B 1 44 ? 4.969 -20.328 -3.029 1 93.88 44 ARG B O 1
ATOM 1798 N N . ALA B 1 45 ? 3.873 -20.469 -4.98 1 97 45 ALA B N 1
ATOM 1799 C CA . ALA B 1 45 ? 2.65 -19.875 -4.445 1 97 45 ALA B CA 1
ATOM 1800 C C . ALA B 1 45 ? 1.9 -20.875 -3.562 1 97 45 ALA B C 1
ATOM 1802 O O . ALA B 1 45 ? 1.445 -20.516 -2.471 1 97 45 ALA B O 1
ATOM 1803 N N . ARG B 1 46 ? 1.815 -22.078 -4.035 1 97.81 46 ARG B N 1
ATOM 1804 C CA . ARG B 1 46 ? 1.132 -23.109 -3.264 1 97.81 46 ARG B CA 1
ATOM 1805 C C . ARG B 1 46 ? 1.818 -23.328 -1.921 1 97.81 46 ARG B C 1
ATOM 1807 O O . ARG B 1 46 ? 1.156 -23.406 -0.884 1 97.81 46 ARG B O 1
ATOM 1814 N N . ASP B 1 47 ? 3.105 -23.438 -1.986 1 97.62 47 ASP B N 1
ATOM 1815 C CA . ASP B 1 47 ? 3.871 -23.641 -0.761 1 97.62 47 ASP B CA 1
ATOM 1816 C C . ASP B 1 47 ? 3.711 -22.453 0.191 1 97.62 47 ASP B C 1
ATOM 1818 O O . ASP B 1 47 ? 3.652 -22.641 1.409 1 97.62 47 ASP B O 1
ATOM 1822 N N . THR B 1 48 ? 3.682 -21.266 -0.337 1 98.44 48 THR B N 1
ATOM 1823 C CA . THR B 1 48 ? 3.51 -20.062 0.473 1 98.44 48 THR B CA 1
ATOM 1824 C C . THR B 1 48 ? 2.137 -20.047 1.14 1 98.44 48 THR B C 1
ATOM 1826 O O . THR B 1 48 ? 1.987 -19.547 2.256 1 98.44 48 THR B O 1
ATOM 1829 N N . ALA B 1 49 ? 1.152 -20.625 0.498 1 98.62 49 ALA B N 1
ATOM 1830 C CA . ALA B 1 49 ? -0.217 -20.625 1.006 1 98.62 49 ALA B CA 1
ATOM 1831 C C . ALA B 1 49 ? -0.363 -21.594 2.18 1 98.62 49 ALA B C 1
ATOM 1833 O O . ALA B 1 49 ? -1.257 -21.438 3.014 1 98.62 49 ALA B O 1
ATOM 1834 N N . GLY B 1 50 ? 0.469 -22.594 2.246 1 98.19 50 GLY B N 1
ATOM 1835 C CA . GLY B 1 50 ? 0.347 -23.719 3.16 1 98.19 50 GLY B CA 1
ATOM 1836 C C . GLY B 1 50 ? 0.138 -23.297 4.602 1 98.19 50 GLY B C 1
ATOM 1837 O O . GLY B 1 50 ? -0.879 -23.625 5.211 1 98.19 50 GLY B O 1
ATOM 1838 N N . PRO B 1 51 ? 1.1 -22.562 5.184 1 98.31 51 PRO B N 1
ATOM 1839 C CA . PRO B 1 51 ? 0.996 -22.172 6.594 1 98.31 51 PRO B CA 1
ATOM 1840 C C . PRO B 1 51 ? -0.297 -21.422 6.906 1 98.31 51 PRO B C 1
ATOM 1842 O O . PRO B 1 51 ? -0.93 -21.672 7.934 1 98.31 51 PRO B O 1
ATOM 1845 N N . THR B 1 52 ? -0.71 -20.5 6.055 1 98.31 52 THR B N 1
ATOM 1846 C CA . THR B 1 52 ? -1.921 -19.719 6.281 1 98.31 52 THR B CA 1
ATOM 1847 C C . THR B 1 52 ? -3.16 -20.609 6.203 1 98.31 52 THR B C 1
ATOM 1849 O O . THR B 1 52 ? -4.035 -20.547 7.07 1 98.31 52 THR B O 1
ATOM 1852 N N . ALA B 1 53 ? -3.203 -21.438 5.191 1 98.56 53 ALA B N 1
ATOM 1853 C CA . ALA B 1 53 ? -4.332 -22.344 5.039 1 98.56 53 ALA B CA 1
ATOM 1854 C C . ALA B 1 53 ? -4.453 -23.281 6.238 1 98.56 53 ALA B C 1
ATOM 1856 O O . ALA B 1 53 ? -5.551 -23.5 6.754 1 98.56 53 ALA B O 1
ATOM 1857 N N . ALA B 1 54 ? -3.373 -23.828 6.668 1 98.25 54 ALA B N 1
ATOM 1858 C CA . ALA B 1 54 ? -3.355 -24.719 7.816 1 98.25 54 ALA B CA 1
ATOM 1859 C C . ALA B 1 54 ? -3.881 -24.031 9.07 1 98.25 54 ALA B C 1
ATOM 1861 O O . ALA B 1 54 ? -4.711 -24.578 9.797 1 98.25 54 ALA B O 1
ATOM 1862 N N . LYS B 1 55 ? -3.443 -22.844 9.328 1 97.62 55 LYS B N 1
ATOM 1863 C CA . LYS B 1 55 ? -3.869 -22.078 10.5 1 97.62 55 LYS B CA 1
ATOM 1864 C C . LYS B 1 55 ? -5.367 -21.797 10.453 1 97.62 55 LYS B C 1
ATOM 1866 O O . LYS B 1 55 ? -6.035 -21.797 11.492 1 97.62 55 LYS B O 1
ATOM 1871 N N . LEU B 1 56 ? -5.875 -21.531 9.273 1 96.94 56 LEU B N 1
ATOM 1872 C CA . LEU B 1 56 ? -7.273 -21.172 9.102 1 96.94 56 LEU B CA 1
ATOM 1873 C C . LEU B 1 56 ? -8.156 -22.406 9.031 1 96.94 56 LEU B C 1
ATOM 1875 O O . LEU B 1 56 ? -9.383 -22.312 9.102 1 96.94 56 LEU B O 1
ATOM 1879 N N . GLY B 1 57 ? -7.57 -23.531 8.875 1 97.62 57 GLY B N 1
ATOM 1880 C CA . GLY B 1 57 ? -8.336 -24.766 8.68 1 97.62 57 GLY B CA 1
ATOM 1881 C C . GLY B 1 57 ? -9.047 -24.812 7.34 1 97.62 57 GLY B C 1
ATOM 1882 O O . GLY B 1 57 ? -10.164 -25.312 7.246 1 97.62 57 GLY B O 1
ATOM 1883 N N . LEU B 1 58 ? -8.461 -24.219 6.355 1 98 58 LEU B N 1
ATOM 1884 C CA . LEU B 1 58 ? -9.047 -24.172 5.023 1 98 58 LEU B CA 1
ATOM 1885 C C . LEU B 1 58 ? -8.195 -24.938 4.016 1 98 58 LEU B C 1
ATOM 1887 O O . LEU B 1 58 ? -6.988 -25.078 4.203 1 98 58 LEU B O 1
ATOM 1891 N N . ASP B 1 59 ? -8.812 -25.406 2.967 1 98.25 59 ASP B N 1
ATOM 1892 C CA . ASP B 1 59 ? -8.078 -25.938 1.819 1 98.25 59 ASP B CA 1
ATOM 1893 C C . ASP B 1 59 ? -7.586 -24.812 0.914 1 98.25 59 ASP B C 1
ATOM 1895 O O . ASP B 1 59 ? -8.133 -23.703 0.929 1 98.25 59 ASP B O 1
ATOM 1899 N N . VAL B 1 60 ? -6.551 -25.156 0.219 1 98.69 60 VAL B N 1
ATOM 1900 C CA . VAL B 1 60 ? -6.09 -24.234 -0.818 1 98.69 60 VAL B CA 1
ATOM 1901 C C . VAL B 1 60 ? -6.703 -24.625 -2.162 1 98.69 60 VAL B C 1
ATOM 1903 O O . VAL B 1 60 ? -6.465 -25.734 -2.664 1 98.69 60 VAL B O 1
ATOM 1906 N N . GLU B 1 61 ? -7.527 -23.781 -2.693 1 98.62 61 GLU B N 1
ATOM 1907 C CA . GLU B 1 61 ? -8.078 -23.969 -4.031 1 98.62 61 GLU B CA 1
ATOM 1908 C C . GLU B 1 61 ? -7.133 -23.453 -5.102 1 98.62 61 GLU B C 1
ATOM 1910 O O . GLU B 1 61 ? -6.797 -22.266 -5.117 1 98.62 61 GLU B O 1
ATOM 1915 N N . VAL B 1 62 ? -6.723 -24.281 -6 1 98.69 62 VAL B N 1
ATOM 1916 C CA . VAL B 1 62 ? -5.801 -23.875 -7.051 1 98.69 62 VAL B CA 1
ATOM 1917 C C . VAL B 1 62 ? -6.586 -23.344 -8.25 1 98.69 62 VAL B C 1
ATOM 1919 O O . VAL B 1 62 ? -7.496 -24 -8.75 1 98.69 62 VAL B O 1
ATOM 1922 N N . ILE B 1 63 ? -6.258 -22.172 -8.672 1 98.56 63 ILE B N 1
ATOM 1923 C CA . ILE B 1 63 ? -6.855 -21.531 -9.836 1 98.56 63 ILE B CA 1
ATOM 1924 C C . ILE B 1 63 ? -5.789 -21.297 -10.898 1 98.56 63 ILE B C 1
ATOM 1926 O O . ILE B 1 63 ? -4.902 -20.453 -10.727 1 98.56 63 ILE B O 1
ATOM 1930 N N . ASP B 1 64 ? -5.867 -21.938 -11.977 1 98 64 ASP B N 1
ATOM 1931 C CA . ASP B 1 64 ? -4.852 -21.922 -13.023 1 98 64 ASP B CA 1
ATOM 1932 C C . ASP B 1 64 ? -4.598 -20.516 -13.531 1 98 64 ASP B C 1
ATOM 1934 O O . ASP B 1 64 ? -3.451 -20.125 -13.773 1 98 64 ASP B O 1
ATOM 1938 N N . ASP B 1 65 ? -5.59 -19.734 -13.617 1 98.12 65 ASP B N 1
ATOM 1939 C CA . ASP B 1 65 ? -5.523 -18.422 -14.273 1 98.12 65 ASP B CA 1
ATOM 1940 C C . ASP B 1 65 ? -4.879 -17.391 -13.359 1 98.12 65 ASP B C 1
ATOM 1942 O O . ASP B 1 65 ? -4.676 -16.234 -13.758 1 98.12 65 ASP B O 1
ATOM 1946 N N . LEU B 1 66 ? -4.402 -17.781 -12.125 1 98.44 66 LEU B N 1
ATOM 1947 C CA . LEU B 1 66 ? -3.654 -16.906 -11.234 1 98.44 66 LEU B CA 1
ATOM 1948 C C . LEU B 1 66 ? -2.152 -17.109 -11.398 1 98.44 66 LEU B C 1
ATOM 1950 O O . LEU B 1 66 ? -1.353 -16.469 -10.711 1 98.44 66 LEU B O 1
ATOM 1954 N N . ALA B 1 67 ? -1.77 -17.891 -12.383 1 97.25 67 ALA B N 1
ATOM 1955 C CA . ALA B 1 67 ? -0.355 -18.141 -12.641 1 97.25 67 ALA B CA 1
ATOM 1956 C C . ALA B 1 67 ? 0.342 -16.875 -13.148 1 97.25 67 ALA B C 1
ATOM 1958 O O . ALA B 1 67 ? -0.289 -16.016 -13.766 1 97.25 67 ALA B O 1
ATOM 1959 N N . GLU B 1 68 ? 1.64 -16.844 -12.914 1 95.94 68 GLU B N 1
ATOM 1960 C CA . GLU B 1 68 ? 2.453 -15.734 -13.406 1 95.94 68 GLU B CA 1
ATOM 1961 C C . GLU B 1 68 ? 2.607 -15.797 -14.922 1 95.94 68 GLU B C 1
ATOM 1963 O O . GLU B 1 68 ? 2.371 -16.844 -15.531 1 95.94 68 GLU B O 1
ATOM 1968 N N . TYR B 1 69 ? 2.969 -14.656 -15.492 1 92.75 69 TYR B N 1
ATOM 1969 C CA . TYR B 1 69 ? 3.109 -14.578 -16.938 1 92.75 69 TYR B CA 1
ATOM 1970 C C . TYR B 1 69 ? 4.254 -15.461 -17.422 1 92.75 69 TYR B C 1
ATOM 1972 O O . TYR B 1 69 ? 4.336 -15.781 -18.609 1 92.75 69 TYR B O 1
ATOM 1980 N N . ASP B 1 70 ? 5.137 -15.867 -16.547 1 85.25 70 ASP B N 1
ATOM 1981 C CA . ASP B 1 70 ? 6.297 -16.641 -16.969 1 85.25 70 ASP B CA 1
ATOM 1982 C C . ASP B 1 70 ? 6.102 -18.125 -16.688 1 85.25 70 ASP B C 1
ATOM 1984 O O . ASP B 1 70 ? 7.059 -18.906 -16.719 1 85.25 70 ASP B O 1
ATOM 1988 N N . ARG B 1 71 ? 4.965 -18.5 -16.391 1 85.69 71 ARG B N 1
ATOM 1989 C CA . ARG B 1 71 ? 4.699 -19.859 -15.93 1 85.69 71 ARG B CA 1
ATOM 1990 C C . ARG B 1 71 ? 5.16 -20.875 -16.969 1 85.69 71 ARG B C 1
ATOM 1992 O O . ARG B 1 71 ? 5.535 -22 -16.609 1 85.69 71 ARG B O 1
ATOM 1999 N N . ASP B 1 72 ? 5.168 -20.516 -18.234 1 79.75 72 ASP B N 1
ATOM 2000 C CA . ASP B 1 72 ? 5.484 -21.5 -19.266 1 79.75 72 ASP B CA 1
ATOM 2001 C C . ASP B 1 72 ? 6.91 -21.312 -19.781 1 79.75 72 ASP B C 1
ATOM 2003 O O . ASP B 1 72 ? 7.32 -21.984 -20.75 1 79.75 72 ASP B O 1
ATOM 2007 N N . LEU B 1 73 ? 7.641 -20.438 -19.094 1 78.75 73 LEU B N 1
ATOM 2008 C CA . LEU B 1 73 ? 9.031 -20.266 -19.484 1 78.75 73 LEU B CA 1
ATOM 2009 C C . LEU B 1 73 ? 9.906 -21.375 -18.906 1 78.75 73 LEU B C 1
ATOM 2011 O O . LEU B 1 73 ? 9.609 -21.906 -17.828 1 78.75 73 LEU B O 1
ATOM 2015 N N . PRO B 1 74 ? 10.922 -21.688 -19.672 1 72 74 PRO B N 1
ATOM 2016 C CA . PRO B 1 74 ? 11.734 -22.859 -19.297 1 72 74 PRO B CA 1
ATOM 2017 C C . PRO B 1 74 ? 12.539 -22.641 -18.016 1 72 74 PRO B C 1
ATOM 2019 O O . PRO B 1 74 ? 12.938 -23.594 -17.359 1 72 74 PRO B O 1
ATOM 2022 N N . ALA B 1 75 ? 12.812 -21.406 -17.734 1 68.25 75 ALA B N 1
ATOM 2023 C CA . ALA B 1 75 ? 13.609 -21.141 -16.531 1 68.25 75 ALA B CA 1
ATOM 2024 C C . ALA B 1 75 ? 13.008 -20.016 -15.711 1 68.25 75 ALA B C 1
ATOM 2026 O O . ALA B 1 75 ? 12.445 -19.062 -16.266 1 68.25 75 ALA B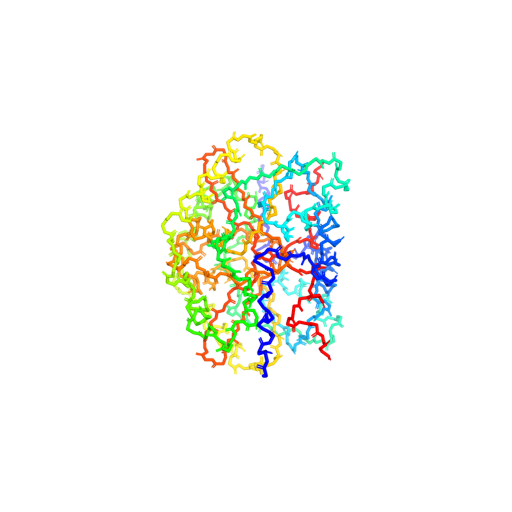 O 1
ATOM 2027 N N . TYR B 1 76 ? 13.062 -20.359 -14.445 1 67.25 76 TYR B N 1
ATOM 2028 C CA . TYR B 1 76 ? 12.688 -19.312 -13.5 1 67.25 76 TYR B CA 1
ATOM 2029 C C . TYR B 1 76 ? 13.836 -18.344 -13.273 1 67.25 76 TYR B C 1
ATOM 2031 O O . TYR B 1 76 ? 14.953 -18.75 -12.961 1 67.25 76 TYR B O 1
ATOM 2039 N N . ILE B 1 77 ? 13.648 -17.188 -13.656 1 63.91 77 ILE B N 1
ATOM 2040 C CA . ILE B 1 77 ? 14.664 -16.172 -13.359 1 63.91 77 ILE B CA 1
ATOM 2041 C C . ILE B 1 77 ? 14.109 -15.164 -12.352 1 63.91 77 ILE B C 1
ATOM 2043 O O . ILE B 1 77 ? 13.289 -14.32 -12.703 1 63.91 77 ILE B O 1
ATOM 2047 N N . PRO B 1 78 ? 14.727 -15.391 -11.047 1 63.19 78 PRO B N 1
ATOM 2048 C CA . PRO B 1 78 ? 14.352 -14.305 -10.133 1 63.19 78 PRO B CA 1
ATOM 2049 C C . PRO B 1 78 ? 14.773 -12.93 -10.648 1 63.19 78 PRO B C 1
ATOM 2051 O O . PRO B 1 78 ? 15.844 -12.789 -11.242 1 63.19 78 PRO B O 1
ATOM 2054 N N . ILE B 1 79 ? 13.82 -12.016 -10.523 1 65 79 ILE B N 1
ATOM 2055 C CA . ILE B 1 79 ? 14.07 -10.68 -11.039 1 65 79 ILE B CA 1
ATOM 2056 C C . ILE B 1 79 ? 15.383 -10.141 -10.477 1 65 79 ILE B C 1
ATOM 2058 O O . ILE B 1 79 ? 16.125 -9.438 -11.164 1 65 79 ILE B O 1
ATOM 2062 N N . GLU B 1 80 ? 15.711 -10.562 -9.289 1 64.62 80 GLU B N 1
ATOM 2063 C CA . GLU B 1 80 ? 16.922 -10.062 -8.656 1 64.62 80 GLU B CA 1
ATOM 2064 C C . GLU B 1 80 ? 18.172 -10.609 -9.344 1 64.62 80 GLU B C 1
ATOM 2066 O O . GLU B 1 80 ? 19.234 -9.984 -9.312 1 64.62 80 GLU B O 1
ATOM 2071 N N . ASP B 1 81 ? 18.047 -11.836 -9.961 1 59.03 81 ASP B N 1
ATOM 2072 C CA . ASP B 1 81 ? 19.188 -12.523 -10.57 1 59.03 81 ASP B CA 1
ATOM 2073 C C . ASP B 1 81 ? 19.234 -12.273 -12.07 1 59.03 81 ASP B C 1
ATOM 2075 O O . ASP B 1 81 ? 20.234 -12.586 -12.727 1 59.03 81 ASP B O 1
ATOM 2079 N N . ALA B 1 82 ? 18.203 -11.891 -12.719 1 57.97 82 ALA B N 1
ATOM 2080 C CA . ALA B 1 82 ? 18.109 -11.742 -14.164 1 57.97 82 ALA B CA 1
ATOM 2081 C C . ALA B 1 82 ? 19.016 -10.617 -14.664 1 57.97 82 ALA B C 1
ATOM 2083 O O . ALA B 1 82 ? 19.219 -10.453 -15.867 1 57.97 82 ALA B O 1
ATOM 2084 N N . LYS B 1 83 ? 19.797 -10.023 -13.883 1 59.22 83 LYS B N 1
ATOM 2085 C CA . LYS B 1 83 ? 20.578 -8.82 -14.18 1 59.22 83 LYS B CA 1
ATOM 2086 C C . LYS B 1 83 ? 21.688 -9.109 -15.188 1 59.22 83 LYS B C 1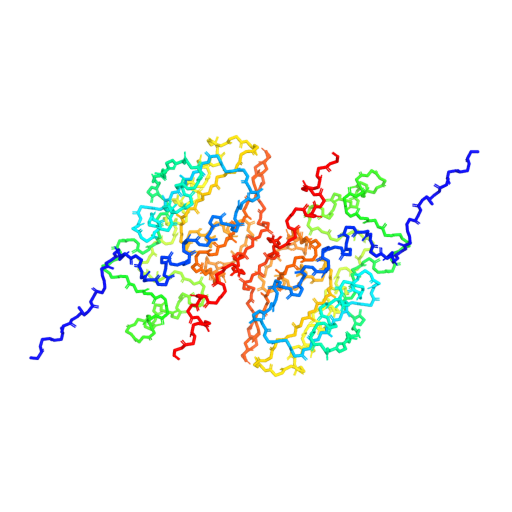
ATOM 2088 O O . LYS B 1 83 ? 22 -8.258 -16.016 1 59.22 83 LYS B O 1
ATOM 2093 N N . VAL B 1 84 ? 22.078 -10.375 -15.234 1 60.94 84 VAL B N 1
ATOM 2094 C CA . VAL B 1 84 ? 23.266 -10.5 -16.062 1 60.94 84 VAL B CA 1
ATOM 2095 C C . VAL B 1 84 ? 22.922 -11.164 -17.391 1 60.94 84 VAL B C 1
ATOM 2097 O O . VAL B 1 84 ? 23.219 -10.625 -18.453 1 60.94 84 VAL B O 1
ATOM 2100 N N . GLU B 1 85 ? 22.328 -12.289 -17.375 1 60.09 85 GLU B N 1
ATOM 2101 C CA . GLU B 1 85 ? 22.109 -13.055 -18.594 1 60.09 85 GLU B CA 1
ATOM 2102 C C . GLU B 1 85 ? 20.875 -12.586 -19.344 1 60.09 85 GLU B C 1
ATOM 2104 O O . GLU B 1 85 ? 20.797 -12.688 -20.562 1 60.09 85 GLU B O 1
ATOM 2109 N N . PHE B 1 86 ? 20.094 -11.914 -18.594 1 73.38 86 PHE B N 1
ATOM 2110 C CA . PHE B 1 86 ? 18.844 -11.492 -19.203 1 73.38 86 PHE B CA 1
ATOM 2111 C C . PHE B 1 86 ? 18.625 -9.992 -19 1 73.38 86 PHE B C 1
ATOM 2113 O O . PHE B 1 86 ? 17.516 -9.562 -18.688 1 73.38 86 PHE B O 1
ATOM 2120 N N . ARG B 1 87 ? 19.594 -9.344 -19.297 1 77.25 87 ARG B N 1
ATOM 2121 C CA . ARG B 1 87 ? 19.641 -7.914 -19.031 1 77.25 87 ARG B CA 1
ATOM 2122 C C . ARG B 1 87 ? 18.5 -7.184 -19.719 1 77.25 87 ARG B C 1
ATOM 2124 O O . ARG B 1 87 ? 17.844 -6.328 -19.109 1 77.25 87 ARG B O 1
ATOM 2131 N N . ALA B 1 88 ? 18.312 -7.516 -21.031 1 79.5 88 ALA B N 1
ATOM 2132 C CA . ALA B 1 88 ? 17.266 -6.812 -21.781 1 79.5 88 ALA B CA 1
ATOM 2133 C C . ALA B 1 88 ? 15.898 -7.07 -21.156 1 79.5 88 ALA B C 1
ATOM 2135 O O . ALA B 1 88 ? 15.086 -6.152 -21.047 1 79.5 88 ALA B O 1
ATOM 2136 N N . VAL B 1 89 ? 15.664 -8.258 -20.781 1 79.62 89 VAL B N 1
ATOM 2137 C CA . VAL B 1 89 ? 14.398 -8.641 -20.172 1 79.62 89 VAL B CA 1
ATOM 2138 C C . VAL B 1 89 ? 14.242 -7.918 -18.828 1 79.62 89 VAL B C 1
ATOM 2140 O O . VAL B 1 89 ? 13.18 -7.371 -18.531 1 79.62 89 VAL B O 1
ATOM 2143 N N . TYR B 1 90 ? 15.305 -7.84 -18.156 1 82.31 90 TYR B N 1
ATOM 2144 C CA . TYR B 1 90 ? 15.297 -7.18 -16.859 1 82.31 90 TYR B CA 1
ATOM 2145 C C . TYR B 1 90 ? 14.992 -5.691 -17 1 82.31 90 TYR B C 1
ATOM 2147 O O . TYR B 1 90 ? 14.203 -5.133 -16.234 1 82.31 90 TYR B O 1
ATOM 2155 N N . GLU B 1 91 ? 15.555 -5.148 -17.969 1 85.5 91 GLU B N 1
ATOM 2156 C CA . GLU B 1 91 ? 15.344 -3.723 -18.203 1 85.5 91 GLU B CA 1
ATOM 2157 C C . GLU B 1 91 ? 13.898 -3.43 -18.578 1 85.5 91 GLU B C 1
ATOM 2159 O O . GLU B 1 91 ? 13.344 -2.395 -18.203 1 85.5 91 GLU B O 1
ATOM 2164 N N . GLN B 1 92 ? 13.305 -4.309 -19.297 1 87.75 92 GLN B N 1
ATOM 2165 C CA . GLN B 1 92 ? 11.906 -4.145 -19.688 1 87.75 92 GLN B CA 1
ATOM 2166 C C . GLN B 1 92 ? 10.992 -4.234 -18.469 1 87.75 92 GLN B C 1
ATOM 2168 O O . GLN B 1 92 ? 10.07 -3.43 -18.312 1 87.75 92 GLN B O 1
ATOM 2173 N N . ILE B 1 93 ? 11.328 -5.141 -17.672 1 88.06 93 ILE B N 1
ATOM 2174 C CA . ILE B 1 93 ? 10.531 -5.336 -16.469 1 88.06 93 ILE B CA 1
ATOM 2175 C C . ILE B 1 93 ? 10.703 -4.137 -15.539 1 88.06 93 ILE B C 1
ATOM 2177 O O . ILE B 1 93 ? 9.719 -3.605 -15.016 1 88.06 93 ILE B O 1
ATOM 2181 N N . LYS B 1 94 ? 11.898 -3.666 -15.43 1 87.06 94 LYS B N 1
ATOM 2182 C CA . LYS B 1 94 ? 12.188 -2.506 -14.594 1 87.06 94 LYS B CA 1
ATOM 2183 C C . LYS B 1 94 ? 11.492 -1.256 -15.125 1 87.06 94 LYS B C 1
ATOM 2185 O O . LYS B 1 94 ? 11.086 -0.386 -14.352 1 87.06 94 LYS B O 1
ATOM 2190 N N . ALA B 1 95 ? 11.344 -1.273 -16.422 1 91.56 95 ALA B N 1
ATOM 2191 C CA . ALA B 1 95 ? 10.68 -0.143 -17.062 1 91.56 95 ALA B CA 1
ATOM 2192 C C . ALA B 1 95 ? 9.156 -0.28 -16.984 1 91.56 95 ALA B C 1
ATOM 2194 O O . ALA B 1 95 ? 8.422 0.597 -17.438 1 91.56 95 ALA B O 1
ATOM 2195 N N . GLY B 1 96 ? 8.727 -1.348 -16.391 1 94.44 96 GLY B N 1
ATOM 2196 C CA . GLY B 1 96 ? 7.305 -1.52 -16.125 1 94.44 96 GLY B CA 1
ATOM 2197 C C . GLY B 1 96 ? 6.59 -2.275 -17.234 1 94.44 96 GLY B C 1
ATOM 2198 O O . GLY B 1 96 ? 5.371 -2.168 -17.375 1 94.44 96 GLY B O 1
ATOM 2199 N N . HIS B 1 97 ? 7.352 -3.041 -18.031 1 95.06 97 HIS B N 1
ATOM 2200 C CA . HIS B 1 97 ? 6.754 -3.746 -19.156 1 95.06 97 HIS B CA 1
ATOM 2201 C C . HIS B 1 97 ? 7.02 -5.246 -19.078 1 95.06 97 HIS B C 1
ATOM 2203 O O . HIS B 1 97 ? 7.988 -5.676 -18.453 1 95.06 97 HIS B O 1
ATOM 2209 N N . PHE B 1 98 ? 6.086 -5.957 -19.703 1 93.44 98 PHE B N 1
ATOM 2210 C CA . PHE B 1 98 ? 6.316 -7.395 -19.812 1 93.44 98 PHE B CA 1
ATOM 2211 C C . PHE B 1 98 ? 7.5 -7.684 -20.734 1 93.44 98 PHE B C 1
ATOM 2213 O O . PHE B 1 98 ? 7.762 -6.934 -21.672 1 93.44 98 PHE B O 1
ATOM 2220 N N . PRO B 1 99 ? 8.164 -8.836 -20.422 1 87.25 99 PRO B N 1
ATOM 2221 C CA . PRO B 1 99 ? 9.117 -9.297 -21.438 1 87.25 99 PRO B CA 1
ATOM 2222 C C . PRO B 1 99 ? 8.477 -9.484 -22.812 1 87.25 99 PRO B C 1
ATOM 2224 O O . PRO B 1 99 ? 7.285 -9.805 -22.906 1 87.25 99 PRO B O 1
ATOM 2227 N N . PRO B 1 100 ? 9.297 -9.336 -23.828 1 84.94 100 PRO B N 1
ATOM 2228 C CA . PRO B 1 100 ? 8.742 -9.375 -25.188 1 84.94 100 PRO B CA 1
ATOM 2229 C C . PRO B 1 100 ? 8.086 -10.711 -25.516 1 84.94 100 PRO B C 1
ATOM 2231 O O . PRO B 1 100 ? 7.176 -10.766 -26.344 1 84.94 100 PRO B O 1
ATOM 2234 N N . GLN B 1 101 ? 8.539 -11.742 -24.938 1 85.5 101 GLN B N 1
ATOM 2235 C CA . GLN B 1 101 ? 8.031 -13.07 -25.281 1 85.5 101 GLN B CA 1
ATOM 2236 C C . GLN B 1 101 ? 6.68 -13.328 -24.625 1 85.5 101 GLN B C 1
ATOM 2238 O O . GLN B 1 101 ? 6.031 -14.344 -24.906 1 85.5 101 GLN B O 1
ATOM 2243 N N . ILE B 1 102 ? 6.242 -12.422 -23.781 1 91.12 102 ILE B N 1
ATOM 2244 C CA . ILE B 1 102 ? 4.992 -12.594 -23.047 1 91.12 102 ILE B CA 1
ATOM 2245 C C . ILE B 1 102 ? 3.85 -11.945 -23.828 1 91.12 102 ILE B C 1
ATOM 2247 O O . ILE B 1 102 ? 3.967 -10.797 -24.266 1 91.12 102 ILE B O 1
ATOM 2251 N N . ASP B 1 103 ? 2.781 -12.688 -24.109 1 94.5 103 ASP B N 1
ATOM 2252 C CA . ASP B 1 103 ? 1.534 -12.102 -24.594 1 94.5 103 ASP B CA 1
ATOM 2253 C C . ASP B 1 103 ? 0.794 -11.375 -23.469 1 94.5 103 ASP B C 1
ATOM 2255 O O . ASP B 1 103 ? -0.031 -11.977 -22.781 1 94.5 103 ASP B O 1
ATOM 2259 N N . GLY B 1 104 ? 1.047 -10.141 -23.375 1 96.12 104 GLY B N 1
ATOM 2260 C CA . GLY B 1 104 ? 0.496 -9.336 -22.297 1 96.12 104 GLY B CA 1
ATOM 2261 C C . GLY B 1 104 ? -1.019 -9.266 -22.312 1 96.12 104 GLY B C 1
ATOM 2262 O O . GLY B 1 104 ? -1.661 -9.281 -21.266 1 96.12 104 GLY B O 1
ATOM 2263 N N . THR B 1 105 ? -1.544 -9.18 -23.484 1 97.44 105 THR B N 1
ATOM 2264 C CA . THR B 1 105 ? -2.994 -9.094 -23.625 1 97.44 105 THR B CA 1
ATOM 2265 C C . THR B 1 105 ? -3.664 -10.359 -23.094 1 97.44 105 THR B C 1
ATOM 2267 O O . THR B 1 105 ? -4.613 -10.281 -22.312 1 97.44 105 THR B O 1
ATOM 2270 N N . ALA B 1 106 ? -3.176 -11.484 -23.484 1 97.5 106 ALA B N 1
ATOM 2271 C CA . ALA B 1 106 ? -3.727 -12.75 -23.031 1 97.5 106 ALA B CA 1
ATOM 2272 C C . ALA B 1 106 ? -3.551 -12.906 -21.516 1 97.5 106 ALA B C 1
ATOM 2274 O O . ALA B 1 106 ? -4.461 -13.367 -20.828 1 97.5 106 ALA B O 1
ATOM 2275 N N . PHE B 1 107 ? -2.385 -12.547 -21.047 1 97.44 107 PHE B N 1
ATOM 2276 C CA . PHE B 1 107 ? -2.104 -12.625 -19.625 1 97.44 107 PHE B CA 1
ATOM 2277 C C . PHE B 1 107 ? -3.08 -11.766 -18.828 1 97.44 107 PHE B C 1
ATOM 2279 O O . PHE B 1 107 ? -3.699 -12.234 -17.875 1 97.44 107 PHE B O 1
ATOM 2286 N N . LYS B 1 108 ? -3.283 -10.531 -19.234 1 98.5 108 LYS B N 1
ATOM 2287 C CA . LYS B 1 108 ? -4.188 -9.602 -18.562 1 98.5 108 LYS B CA 1
ATOM 2288 C C . LYS B 1 108 ? -5.617 -10.133 -18.562 1 98.5 108 LYS B C 1
ATOM 2290 O O . LYS B 1 108 ? -6.285 -10.141 -17.516 1 98.5 108 LYS B O 1
ATOM 2295 N N . SER B 1 109 ? -6.004 -10.594 -19.672 1 98.44 109 SER B N 1
ATOM 2296 C CA . SER B 1 109 ? -7.379 -11.062 -19.812 1 98.44 109 SER B CA 1
ATOM 2297 C C . SER B 1 109 ? -7.652 -12.242 -18.875 1 98.44 109 SER B C 1
ATOM 2299 O O . SER B 1 109 ? -8.664 -12.258 -18.172 1 98.44 109 SER B O 1
ATOM 2301 N N . ARG B 1 110 ? -6.773 -13.141 -18.859 1 97.62 110 ARG B N 1
ATOM 2302 C CA . ARG B 1 110 ? -6.996 -14.336 -18.047 1 97.62 110 ARG B CA 1
ATOM 2303 C C . ARG B 1 110 ? -6.992 -13.984 -16.562 1 97.62 110 ARG B C 1
ATOM 2305 O O . ARG B 1 110 ? -7.793 -14.523 -15.789 1 97.62 110 ARG B O 1
ATOM 2312 N N . VAL B 1 111 ? -6.086 -13.164 -16.125 1 98.38 111 VAL B N 1
ATOM 2313 C CA . VAL B 1 111 ? -5.988 -12.766 -14.727 1 98.38 111 VAL B CA 1
ATOM 2314 C C . VAL B 1 111 ? -7.258 -12.023 -14.312 1 98.38 111 VAL B C 1
ATOM 2316 O O . VAL B 1 111 ? -7.855 -12.328 -13.281 1 98.38 111 VAL B O 1
ATOM 2319 N N . LEU B 1 112 ? -7.684 -11.039 -15.094 1 98.38 112 LEU B N 1
ATOM 2320 C CA . LEU B 1 112 ? -8.828 -10.203 -14.75 1 98.38 112 LEU B CA 1
ATOM 2321 C C . LEU B 1 112 ? -10.117 -11.016 -14.75 1 98.38 112 LEU B C 1
ATOM 2323 O O . LEU B 1 112 ? -10.992 -10.805 -13.898 1 98.38 112 LEU B O 1
ATOM 2327 N N . ASP B 1 113 ? -10.195 -11.969 -15.672 1 98.31 113 ASP B N 1
ATOM 2328 C CA . ASP B 1 113 ? -11.336 -12.875 -15.672 1 98.31 113 ASP B CA 1
ATOM 2329 C C . ASP B 1 113 ? -11.367 -13.727 -14.406 1 98.31 113 ASP B C 1
ATOM 2331 O O . ASP B 1 113 ? -12.422 -13.914 -13.797 1 98.31 113 ASP B O 1
ATOM 2335 N N . ALA B 1 114 ? -10.242 -14.227 -14.016 1 98.56 114 ALA B N 1
ATOM 2336 C CA . ALA B 1 114 ? -10.148 -15.047 -12.805 1 98.56 114 ALA B CA 1
ATOM 2337 C C . ALA B 1 114 ? -10.562 -14.25 -11.57 1 98.56 114 ALA B C 1
ATOM 2339 O O . ALA B 1 114 ? -11.32 -14.75 -10.727 1 98.56 114 ALA B O 1
ATOM 2340 N N . VAL B 1 115 ? -10.094 -13.055 -11.461 1 97.81 115 VAL B N 1
ATOM 2341 C CA . VAL B 1 115 ? -10.406 -12.203 -10.32 1 97.81 115 VAL B CA 1
ATOM 2342 C C . VAL B 1 115 ? -11.906 -11.906 -10.289 1 97.81 115 VAL B C 1
ATOM 2344 O O . VAL B 1 115 ? -12.531 -11.953 -9.234 1 97.81 115 VAL B O 1
ATOM 2347 N N . ALA B 1 116 ? -12.445 -11.641 -11.438 1 96.44 116 ALA B N 1
ATOM 2348 C CA . ALA B 1 116 ? -13.875 -11.375 -11.523 1 96.44 116 ALA B CA 1
ATOM 2349 C C . ALA B 1 116 ? -14.688 -12.586 -11.086 1 96.44 116 ALA B C 1
ATOM 2351 O O . ALA B 1 116 ? -15.688 -12.445 -10.375 1 96.44 116 ALA B O 1
ATOM 2352 N N . GLU B 1 117 ? -14.258 -13.703 -11.508 1 97 117 GLU B N 1
ATOM 2353 C CA . GLU B 1 117 ? -14.945 -14.938 -11.148 1 97 117 GLU B CA 1
ATOM 2354 C C . GLU B 1 117 ? -14.859 -15.195 -9.641 1 97 117 GLU B C 1
ATOM 2356 O O . GLU B 1 117 ? -15.844 -15.586 -9.016 1 97 117 GLU B O 1
ATOM 2361 N N . ILE B 1 118 ? -13.719 -15 -9.078 1 96.88 118 ILE B N 1
ATOM 2362 C CA . ILE B 1 118 ? -13.539 -15.172 -7.645 1 96.88 118 ILE B CA 1
ATOM 2363 C C . ILE B 1 118 ? -14.477 -14.227 -6.891 1 96.88 118 ILE B C 1
ATOM 2365 O O . ILE B 1 118 ? -15.172 -14.648 -5.961 1 96.88 118 ILE B O 1
ATOM 2369 N N . ALA B 1 119 ? -14.484 -12.984 -7.273 1 95 119 ALA B N 1
ATOM 2370 C CA . ALA B 1 119 ? -15.328 -11.992 -6.617 1 95 119 ALA B CA 1
ATOM 2371 C C . ALA B 1 119 ? -16.812 -12.367 -6.727 1 95 119 ALA B C 1
ATOM 2373 O O . ALA B 1 119 ? -17.547 -12.266 -5.754 1 95 119 ALA B O 1
ATOM 2374 N N . ALA B 1 120 ? -17.203 -12.844 -7.875 1 93.94 120 ALA B N 1
ATOM 2375 C CA . ALA B 1 120 ? -18.594 -13.18 -8.125 1 93.94 120 ALA B CA 1
ATOM 2376 C C . ALA B 1 120 ? -19.031 -14.383 -7.281 1 93.94 120 ALA B C 1
ATOM 2378 O O . ALA B 1 120 ? -20.203 -14.492 -6.902 1 93.94 120 ALA B O 1
ATOM 2379 N N . ALA B 1 121 ? -18.094 -15.195 -6.957 1 94.25 121 ALA B N 1
ATOM 2380 C CA . ALA B 1 121 ? -18.406 -16.422 -6.234 1 94.25 121 ALA B CA 1
ATOM 2381 C C . ALA B 1 121 ? -18.234 -16.234 -4.73 1 94.25 121 ALA B C 1
ATOM 2383 O O . ALA B 1 121 ? -18.297 -17.203 -3.967 1 94.25 121 ALA B O 1
ATOM 2384 N N . THR B 1 122 ? -17.953 -15.023 -4.32 1 92.56 122 THR B N 1
ATOM 2385 C CA . THR B 1 122 ? -17.672 -14.75 -2.916 1 92.56 122 THR B CA 1
ATOM 2386 C C . THR B 1 122 ? -18.766 -13.867 -2.309 1 92.56 122 THR B C 1
ATOM 2388 O O . THR B 1 122 ? -19.172 -12.883 -2.916 1 92.56 122 THR B O 1
ATOM 2391 N N . ASP B 1 123 ? -19.219 -14.227 -1.136 1 91.25 123 ASP B N 1
ATOM 2392 C CA . ASP B 1 123 ? -20.125 -13.344 -0.404 1 91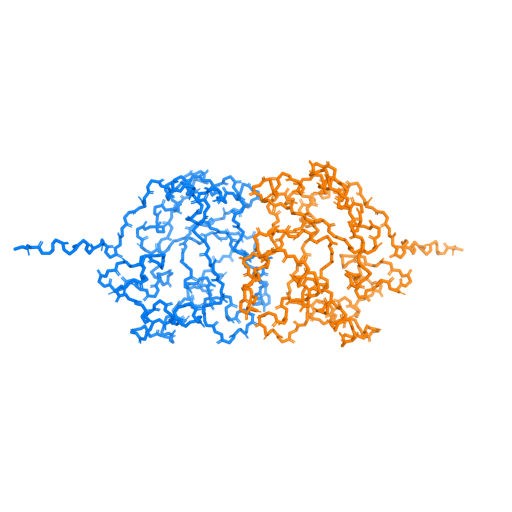.25 123 ASP B CA 1
ATOM 2393 C C . ASP B 1 123 ? -19.484 -11.984 -0.138 1 91.25 123 ASP B C 1
ATOM 2395 O O . ASP B 1 123 ? -18.312 -11.914 0.25 1 91.25 123 ASP B O 1
ATOM 2399 N N . PRO B 1 124 ? -20.203 -10.969 -0.299 1 87.94 124 PRO B N 1
ATOM 2400 C CA . PRO B 1 124 ? -19.656 -9.625 -0.148 1 87.94 124 PRO B CA 1
ATOM 2401 C C . PRO B 1 124 ? -19.047 -9.391 1.232 1 87.94 124 PRO B C 1
ATOM 2403 O O . PRO B 1 124 ? -18.156 -8.539 1.385 1 87.94 124 PRO B O 1
ATOM 2406 N N . ALA B 1 125 ? -19.438 -10.125 2.209 1 88.19 125 ALA B N 1
ATOM 2407 C CA . ALA B 1 125 ? -18.938 -9.93 3.57 1 88.19 125 ALA B CA 1
ATOM 2408 C C . ALA B 1 125 ? -17.656 -10.734 3.809 1 88.19 125 ALA B C 1
ATOM 2410 O O . ALA B 1 125 ? -16.984 -10.539 4.816 1 88.19 125 ALA B O 1
ATOM 2411 N N . ASP B 1 126 ? -17.344 -11.562 2.855 1 92.56 126 ASP B N 1
ATOM 2412 C CA . ASP B 1 126 ? -16.219 -12.484 3.055 1 92.56 126 ASP B CA 1
ATOM 2413 C C . ASP B 1 126 ? -14.938 -11.922 2.449 1 92.56 126 ASP B C 1
ATOM 2415 O O . ASP B 1 126 ? -14.977 -11.016 1.613 1 92.56 126 ASP B O 1
ATOM 2419 N N . THR B 1 127 ? -13.883 -12.406 2.959 1 95.44 127 THR B N 1
ATOM 2420 C CA . THR B 1 127 ? -12.562 -12.117 2.42 1 95.44 127 THR B CA 1
ATOM 2421 C C . THR B 1 127 ? -11.961 -13.359 1.775 1 95.44 127 THR B C 1
ATOM 2423 O O . THR B 1 127 ? -12.039 -14.461 2.334 1 95.44 127 THR B O 1
ATOM 2426 N N . VAL B 1 128 ? -11.477 -13.195 0.572 1 97.94 128 VAL B N 1
ATOM 2427 C CA . VAL B 1 128 ? -10.719 -14.242 -0.109 1 97.94 128 VAL B CA 1
ATOM 2428 C C . VAL B 1 128 ? -9.242 -13.883 -0.123 1 97.94 128 VAL B C 1
ATOM 2430 O O . VAL B 1 128 ? -8.875 -12.742 -0.424 1 97.94 128 VAL B O 1
ATOM 2433 N N . LEU B 1 129 ? -8.414 -14.828 0.273 1 98.44 129 LEU B N 1
ATOM 2434 C CA . LEU B 1 129 ? -6.965 -14.672 0.198 1 98.44 129 LEU B CA 1
ATOM 2435 C C . LEU B 1 129 ? -6.406 -15.391 -1.026 1 98.44 129 LEU B C 1
ATOM 2437 O O . LEU B 1 129 ? -6.559 -16.609 -1.162 1 98.44 129 LEU B O 1
ATOM 2441 N N . ALA B 1 130 ? -5.805 -14.625 -1.906 1 98.81 130 ALA B N 1
ATOM 2442 C CA . ALA B 1 130 ? -5.188 -15.195 -3.102 1 98.81 130 ALA B CA 1
ATOM 2443 C C . ALA B 1 130 ? -3.664 -15.133 -3.012 1 98.81 130 ALA B C 1
ATOM 2445 O O . ALA B 1 130 ? -3.088 -14.047 -2.895 1 98.81 130 ALA B O 1
ATOM 2446 N N . PHE B 1 131 ? -3.021 -16.266 -2.973 1 98.81 131 PHE B N 1
ATOM 2447 C CA . PHE B 1 131 ? -1.57 -16.344 -3.102 1 98.81 131 PHE B CA 1
ATOM 2448 C C . PHE B 1 131 ? -1.16 -16.406 -4.57 1 98.81 131 PHE B C 1
ATOM 2450 O O . PHE B 1 131 ? -1.458 -17.375 -5.262 1 98.81 131 PHE B O 1
ATOM 2457 N N . THR B 1 132 ? -0.53 -15.367 -5.004 1 98.44 132 THR B N 1
ATOM 2458 C CA . THR B 1 132 ? -0.241 -15.227 -6.426 1 98.44 132 THR B CA 1
ATOM 2459 C C . THR B 1 132 ? 1.078 -14.492 -6.645 1 98.44 132 THR B C 1
ATOM 2461 O O . THR B 1 132 ? 2.018 -14.648 -5.859 1 98.44 132 THR B O 1
ATOM 2464 N N . HIS B 1 133 ? 1.213 -13.773 -7.727 1 96.75 133 HIS B N 1
ATOM 2465 C CA . HIS B 1 133 ? 2.514 -13.281 -8.164 1 96.75 133 HIS B CA 1
ATOM 2466 C C . HIS B 1 133 ? 2.465 -11.781 -8.461 1 96.75 133 HIS B C 1
ATOM 2468 O O . HIS B 1 133 ? 1.382 -11.211 -8.594 1 96.75 133 HIS B O 1
ATOM 2474 N N . GLY B 1 134 ? 3.68 -11.25 -8.539 1 96.75 134 GLY B N 1
ATOM 2475 C CA . GLY B 1 134 ? 3.803 -9.82 -8.773 1 96.75 134 GLY B CA 1
ATOM 2476 C C . GLY B 1 134 ? 3.113 -9.359 -10.047 1 96.75 134 GLY B C 1
ATOM 2477 O O . GLY B 1 134 ? 2.473 -8.305 -10.062 1 96.75 134 GLY B O 1
ATOM 2478 N N . GLY B 1 135 ? 3.312 -10.156 -11.141 1 96.94 135 GLY B N 1
ATOM 2479 C CA . GLY B 1 135 ? 2.658 -9.789 -12.383 1 96.94 135 GLY B CA 1
ATOM 2480 C C . GLY B 1 135 ? 1.145 -9.789 -12.281 1 96.94 135 GLY B C 1
ATOM 2481 O O . GLY B 1 135 ? 0.483 -8.906 -12.828 1 96.94 135 GLY B O 1
ATOM 2482 N N . VAL B 1 136 ? 0.547 -10.703 -11.586 1 98.5 136 VAL B N 1
ATOM 2483 C CA . VAL B 1 136 ? -0.895 -10.828 -11.406 1 98.5 136 VAL B CA 1
ATOM 2484 C C . VAL B 1 136 ? -1.423 -9.633 -10.617 1 98.5 136 VAL B C 1
ATOM 2486 O O . VAL B 1 136 ? -2.391 -8.984 -11.023 1 98.5 136 VAL B O 1
ATOM 2489 N N . ILE B 1 137 ? -0.742 -9.297 -9.555 1 98.81 137 ILE B N 1
ATOM 2490 C CA . ILE B 1 137 ? -1.143 -8.18 -8.711 1 98.81 137 ILE B CA 1
ATOM 2491 C C . ILE B 1 137 ? -1.042 -6.871 -9.492 1 98.81 137 ILE B C 1
ATOM 2493 O O . ILE B 1 137 ? -1.951 -6.039 -9.445 1 98.81 137 ILE B O 1
ATOM 2497 N N . ASN B 1 138 ? -0.043 -6.738 -10.266 1 98.75 138 ASN B N 1
ATOM 2498 C CA . ASN B 1 138 ? 0.183 -5.516 -11.031 1 98.75 138 ASN B CA 1
ATOM 2499 C C . ASN B 1 138 ? -0.88 -5.324 -12.109 1 98.75 138 ASN B C 1
ATOM 2501 O O . ASN B 1 138 ? -1.361 -4.211 -12.328 1 98.75 138 ASN B O 1
ATOM 2505 N N . VAL B 1 139 ? -1.225 -6.359 -12.766 1 98.38 139 VAL B N 1
ATOM 2506 C CA . VAL B 1 139 ? -2.217 -6.223 -13.828 1 98.38 139 VAL B CA 1
ATOM 2507 C C . VAL B 1 139 ? -3.568 -5.84 -13.227 1 98.38 139 VAL B C 1
ATOM 2509 O O . VAL B 1 139 ? -4.309 -5.043 -13.805 1 98.38 139 VAL B O 1
ATOM 2512 N N . LEU B 1 140 ? -3.896 -6.43 -12.125 1 98.75 140 LEU B N 1
ATOM 2513 C CA . LEU B 1 140 ? -5.125 -6.047 -11.438 1 98.75 140 LEU B CA 1
ATOM 2514 C C . LEU B 1 140 ? -5.082 -4.578 -11.023 1 98.75 140 LEU B C 1
ATOM 2516 O O . LEU B 1 140 ? -6.039 -3.838 -11.266 1 98.75 140 LEU B O 1
ATOM 2520 N N . LEU B 1 141 ? -3.992 -4.141 -10.461 1 98.88 141 LEU B N 1
ATOM 2521 C CA . LEU B 1 141 ? -3.834 -2.756 -10.031 1 98.88 141 LEU B CA 1
ATOM 2522 C C . LEU B 1 141 ? -3.854 -1.812 -11.234 1 98.88 141 LEU B C 1
ATOM 2524 O O . LEU B 1 141 ? -4.375 -0.699 -11.141 1 98.88 141 LEU B O 1
ATOM 2528 N N . GLN B 1 142 ? -3.252 -2.23 -12.359 1 98.81 142 GLN B N 1
ATOM 2529 C CA . GLN B 1 142 ? -3.297 -1.42 -13.57 1 98.81 142 GLN B CA 1
ATOM 2530 C C . GLN B 1 142 ? -4.738 -1.116 -13.977 1 98.81 142 GLN B C 1
ATOM 2532 O O . GLN B 1 142 ? -5.07 0.029 -14.289 1 98.81 142 GLN B O 1
ATOM 2537 N N . GLN B 1 143 ? -5.48 -2.152 -13.953 1 98.31 143 GLN B N 1
ATOM 2538 C CA . GLN B 1 143 ?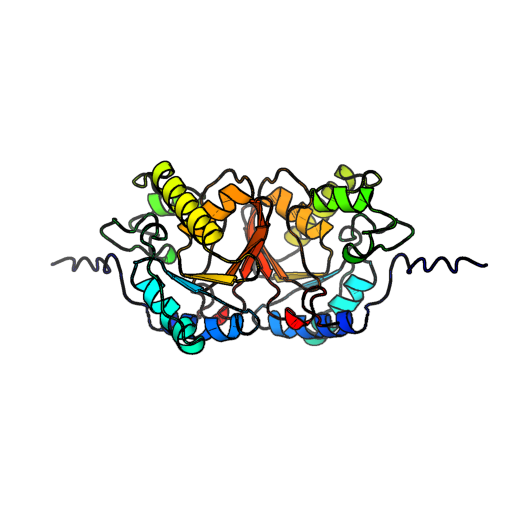 -6.875 -1.978 -14.344 1 98.31 143 GLN B CA 1
ATOM 2539 C C . GLN B 1 143 ? -7.617 -1.08 -13.359 1 98.31 143 GLN B C 1
ATOM 2541 O O . GLN B 1 143 ? -8.328 -0.155 -13.766 1 98.31 143 GLN B O 1
ATOM 2546 N N . ILE B 1 144 ? -7.469 -1.317 -12.109 1 98.19 144 ILE B N 1
ATOM 2547 C CA . ILE B 1 144 ? -8.211 -0.617 -11.062 1 98.19 144 ILE B CA 1
ATOM 2548 C C . ILE B 1 144 ? -7.832 0.862 -11.062 1 98.19 144 ILE B C 1
ATOM 2550 O O . ILE B 1 144 ? -8.695 1.732 -10.922 1 98.19 144 ILE B O 1
ATOM 2554 N N . LEU B 1 145 ? -6.582 1.15 -11.273 1 98.5 145 LEU B N 1
ATOM 2555 C CA . LEU B 1 145 ? -6.07 2.504 -11.094 1 98.5 145 LEU B CA 1
ATOM 2556 C C . LEU B 1 145 ? -5.953 3.223 -12.438 1 98.5 145 LEU B C 1
ATOM 2558 O O . LEU B 1 145 ? -5.684 4.426 -12.477 1 98.5 145 LEU B O 1
ATOM 2562 N N . GLY B 1 146 ? -6.121 2.52 -13.516 1 98.12 146 GLY B N 1
ATOM 2563 C CA . GLY B 1 146 ? -5.965 3.111 -14.836 1 98.12 146 GLY B CA 1
ATOM 2564 C C . GLY B 1 146 ? -4.535 3.5 -15.148 1 98.12 146 GLY B C 1
ATOM 2565 O O . GLY B 1 146 ? -4.281 4.586 -15.672 1 98.12 146 GLY B O 1
ATOM 2566 N N . LEU B 1 147 ? -3.619 2.664 -14.852 1 98.56 147 LEU B N 1
ATOM 2567 C CA . LEU B 1 147 ? -2.205 2.984 -15.016 1 98.56 147 LEU B CA 1
ATOM 2568 C C . LEU B 1 147 ? -1.751 2.732 -16.453 1 98.56 147 LEU B C 1
ATOM 2570 O O . LEU B 1 147 ? -2.297 1.864 -17.125 1 98.56 147 LEU B O 1
ATOM 2574 N N . GLU B 1 148 ? -0.703 3.4 -16.828 1 97.44 148 GLU B N 1
ATOM 2575 C CA . GLU B 1 148 ? -0.171 3.277 -18.172 1 97.44 148 GLU B CA 1
ATOM 2576 C C . GLU B 1 148 ? 0.596 1.971 -18.359 1 97.44 148 GLU B C 1
ATOM 2578 O O . GLU B 1 148 ? 0.382 1.245 -19.328 1 97.44 148 GLU B O 1
ATOM 2583 N N . ARG B 1 149 ? 1.465 1.663 -17.391 1 97.5 149 ARG B N 1
ATOM 2584 C CA . ARG B 1 149 ? 2.334 0.497 -17.5 1 97.5 149 ARG B CA 1
ATOM 2585 C C . ARG B 1 149 ? 1.789 -0.676 -16.688 1 97.5 149 ARG B C 1
ATOM 2587 O O . ARG B 1 149 ? 1.268 -0.488 -15.594 1 97.5 149 ARG B O 1
ATOM 2594 N N . PRO B 1 150 ? 2.027 -1.894 -17.203 1 97.69 150 PRO B N 1
ATOM 2595 C CA . PRO B 1 150 ? 1.447 -3.059 -16.531 1 97.69 150 PRO B CA 1
ATOM 2596 C C . PRO B 1 150 ? 2.213 -3.455 -15.273 1 97.69 150 PRO B C 1
ATOM 2598 O O . PRO B 1 150 ? 1.644 -4.074 -14.367 1 97.69 150 PRO B O 1
ATOM 2601 N N . LEU B 1 151 ? 3.48 -3.172 -15.25 1 97.19 151 LEU B N 1
ATOM 2602 C CA . LEU B 1 151 ? 4.301 -3.521 -14.094 1 97.19 151 LEU B CA 1
ATOM 2603 C C . LEU B 1 151 ? 4.801 -2.27 -13.383 1 97.19 151 LEU B C 1
ATOM 2605 O O . LEU B 1 151 ? 5.961 -1.879 -13.547 1 97.19 151 LEU B O 1
ATOM 2609 N N . THR B 1 152 ? 3.955 -1.758 -12.547 1 98.12 152 THR B N 1
ATOM 2610 C CA . THR B 1 152 ? 4.23 -0.464 -11.938 1 98.12 152 THR B CA 1
ATOM 2611 C C . THR B 1 152 ? 4.785 -0.643 -10.523 1 98.12 152 THR B C 1
ATOM 2613 O O . THR B 1 152 ? 5.715 0.063 -10.125 1 98.12 152 THR B O 1
ATOM 2616 N N . PHE B 1 153 ? 4.238 -1.569 -9.805 1 98.12 153 PHE B N 1
ATOM 2617 C CA . PHE B 1 153 ? 4.586 -1.698 -8.391 1 98.12 153 PHE B CA 1
ATOM 2618 C C . PHE B 1 153 ? 5.605 -2.811 -8.18 1 98.12 153 PHE B C 1
ATOM 2620 O O . PHE B 1 153 ? 5.449 -3.91 -8.719 1 98.12 153 PHE B O 1
ATOM 2627 N N . PRO B 1 154 ? 6.633 -2.516 -7.398 1 96.31 154 PRO B N 1
ATOM 2628 C CA . PRO B 1 154 ? 7.59 -3.557 -7.012 1 96.31 154 PRO B CA 1
ATOM 2629 C C . PRO B 1 154 ? 7.066 -4.453 -5.895 1 96.31 154 PRO B C 1
ATOM 2631 O O . PRO B 1 154 ? 7.465 -4.301 -4.738 1 96.31 154 PRO B O 1
ATOM 2634 N N . ILE B 1 155 ? 6.27 -5.387 -6.254 1 97.75 155 ILE B N 1
ATOM 2635 C CA . ILE B 1 155 ? 5.582 -6.234 -5.289 1 97.75 155 ILE B CA 1
ATOM 2636 C C . ILE B 1 155 ? 6.578 -7.199 -4.652 1 97.75 155 ILE B C 1
ATOM 2638 O O . ILE B 1 155 ? 7.242 -7.969 -5.352 1 97.75 155 ILE B O 1
ATOM 2642 N N . ASP B 1 156 ? 6.625 -7.199 -3.326 1 97 156 ASP B N 1
ATOM 2643 C CA . ASP B 1 156 ? 7.586 -8.016 -2.59 1 97 156 ASP B CA 1
ATOM 2644 C C . ASP B 1 156 ? 7.023 -9.406 -2.305 1 97 156 ASP B C 1
ATOM 2646 O O . ASP B 1 156 ? 5.809 -9.609 -2.346 1 97 156 ASP B O 1
ATOM 2650 N N . TYR B 1 157 ? 8 -10.336 -2.027 1 95.38 157 TYR B N 1
ATOM 2651 C CA . TYR B 1 157 ? 7.613 -11.672 -1.597 1 95.38 157 TYR B CA 1
ATOM 2652 C C . TYR B 1 157 ? 6.82 -11.617 -0.296 1 95.38 157 TYR B C 1
ATOM 2654 O O . TYR B 1 157 ? 7.227 -10.961 0.66 1 95.38 157 TYR B O 1
ATOM 2662 N N . CYS B 1 158 ? 5.645 -12.25 -0.351 1 98.06 158 CYS B N 1
ATOM 2663 C CA . CYS B 1 158 ? 4.766 -12.43 0.796 1 98.06 158 CYS B CA 1
ATOM 2664 C C . CYS B 1 158 ? 4.195 -11.102 1.265 1 98.06 158 CYS B C 1
ATOM 2666 O O . CYS B 1 158 ? 3.695 -10.992 2.387 1 98.06 158 CYS B O 1
ATOM 2668 N N . SER B 1 159 ? 4.324 -10.047 0.454 1 98.5 159 SER B N 1
ATOM 2669 C CA . SER B 1 159 ? 3.631 -8.805 0.775 1 98.5 159 SER B CA 1
ATOM 2670 C C . SER B 1 159 ? 2.121 -8.961 0.628 1 98.5 159 SER B C 1
ATOM 2672 O O . SER B 1 159 ? 1.647 -9.938 0.041 1 98.5 159 SER B O 1
ATOM 2674 N N . ILE B 1 160 ? 1.372 -8.023 1.215 1 98.62 160 ILE B N 1
ATOM 2675 C CA . ILE B 1 160 ? -0.085 -8.086 1.212 1 98.62 160 ILE B CA 1
ATOM 2676 C C . ILE B 1 160 ? -0.653 -6.879 0.465 1 98.62 160 ILE B C 1
ATOM 2678 O O . ILE B 1 160 ? -0.293 -5.734 0.754 1 98.62 160 ILE B O 1
ATOM 2682 N N . THR B 1 161 ? -1.396 -7.066 -0.537 1 98.81 161 THR B N 1
ATOM 2683 C CA . THR B 1 161 ? -2.199 -6.078 -1.25 1 98.81 161 THR B CA 1
ATOM 2684 C C . THR B 1 161 ? -3.688 -6.363 -1.073 1 98.81 161 THR B C 1
ATOM 2686 O O . THR B 1 161 ? -4.133 -7.496 -1.253 1 98.81 161 THR B O 1
ATOM 2689 N N . ARG B 1 162 ? -4.426 -5.312 -0.646 1 97.81 162 ARG B N 1
ATOM 2690 C CA . ARG B 1 162 ? -5.848 -5.469 -0.357 1 97.81 162 ARG B CA 1
ATOM 2691 C C . ARG B 1 162 ? -6.695 -4.703 -1.369 1 97.81 162 ARG B C 1
ATOM 2693 O O . ARG B 1 162 ? -6.535 -3.494 -1.537 1 97.81 162 ARG B O 1
ATOM 2700 N N . ILE B 1 163 ? -7.566 -5.449 -2.016 1 97.94 163 ILE B N 1
ATOM 2701 C CA . ILE B 1 163 ? -8.508 -4.879 -2.969 1 97.94 163 ILE B CA 1
ATOM 2702 C C . ILE B 1 163 ? -9.938 -5.027 -2.436 1 97.94 163 ILE B C 1
ATOM 2704 O O . ILE B 1 163 ? -10.344 -6.117 -2.025 1 97.94 163 ILE B O 1
ATOM 2708 N N . LEU B 1 164 ? -10.648 -3.943 -2.387 1 95.88 164 LEU B N 1
ATOM 2709 C CA . LEU B 1 164 ? -12.047 -3.959 -1.976 1 95.88 164 LEU B CA 1
ATOM 2710 C C . LEU B 1 164 ? -12.969 -4.004 -3.188 1 95.88 164 LEU B C 1
ATOM 2712 O O . LEU B 1 164 ? -12.781 -3.25 -4.145 1 95.88 164 LEU B O 1
ATOM 2716 N N . PHE B 1 165 ? -13.852 -4.906 -3.152 1 94.25 165 PHE B N 1
ATOM 2717 C CA . PHE B 1 165 ? -14.898 -5.02 -4.16 1 94.25 165 PHE B CA 1
ATOM 2718 C C . PHE B 1 165 ? -16.25 -4.582 -3.594 1 94.25 165 PHE B C 1
ATOM 2720 O O . PHE B 1 165 ? -16.734 -5.164 -2.623 1 94.25 165 PHE B O 1
ATOM 2727 N N . SER B 1 166 ? -16.781 -3.609 -4.148 1 89.44 166 SER B N 1
ATOM 2728 C CA . SER B 1 166 ? -18.078 -3.137 -3.697 1 89.44 166 SER B CA 1
ATOM 2729 C C . SER B 1 166 ? -19.219 -3.857 -4.422 1 89.44 166 SER B C 1
ATOM 2731 O O . SER B 1 166 ? -18.984 -4.508 -5.445 1 89.44 166 SER B O 1
ATOM 2733 N N . ARG B 1 167 ? -20.391 -3.662 -3.912 1 84.69 167 ARG B N 1
ATOM 2734 C CA . ARG B 1 167 ? -21.578 -4.297 -4.484 1 84.69 167 ARG B CA 1
ATOM 2735 C C . ARG B 1 167 ? -21.906 -3.713 -5.855 1 84.69 167 ARG B C 1
ATOM 2737 O O . ARG B 1 167 ? -22.438 -4.406 -6.719 1 84.69 167 ARG B O 1
ATOM 2744 N N . ASN B 1 168 ? -21.484 -2.523 -6.027 1 84.69 168 ASN B N 1
ATOM 2745 C CA . ASN B 1 168 ? -21.797 -1.88 -7.301 1 84.69 168 ASN B CA 1
ATOM 2746 C C . ASN B 1 168 ? -20.719 -2.148 -8.344 1 84.69 168 ASN B C 1
ATOM 2748 O O . ASN B 1 168 ? -20.75 -1.575 -9.438 1 84.69 168 ASN B O 1
ATOM 2752 N N . GLY B 1 169 ? -19.781 -2.979 -7.965 1 84.94 169 GLY B N 1
ATOM 2753 C CA . GLY B 1 169 ? -18.781 -3.393 -8.93 1 84.94 169 GLY B CA 1
ATOM 2754 C C . GLY B 1 169 ? -17.516 -2.559 -8.875 1 84.94 169 GLY B C 1
ATOM 2755 O O . GLY B 1 169 ? -16.531 -2.861 -9.555 1 84.94 169 GLY B O 1
ATOM 2756 N N . ARG B 1 170 ? -17.547 -1.572 -8.078 1 90.31 170 ARG B N 1
ATOM 2757 C CA . ARG B 1 170 ? -16.344 -0.749 -7.938 1 90.31 170 ARG B CA 1
ATOM 2758 C C . ARG B 1 170 ? -15.258 -1.493 -7.176 1 90.31 170 ARG B C 1
ATOM 2760 O O . ARG B 1 170 ? -15.539 -2.166 -6.18 1 90.31 170 ARG B O 1
ATOM 2767 N N . ARG B 1 171 ? -14.07 -1.28 -7.711 1 95.88 171 ARG B N 1
ATOM 2768 C CA . ARG B 1 171 ? -12.898 -1.856 -7.055 1 95.88 171 ARG B CA 1
ATOM 2769 C C . ARG B 1 171 ? -11.977 -0.764 -6.52 1 95.88 171 ARG B C 1
ATOM 2771 O O . ARG B 1 171 ? -11.766 0.253 -7.184 1 95.88 171 ARG B O 1
ATOM 2778 N N . THR B 1 172 ? -11.477 -0.969 -5.273 1 96.88 172 THR B N 1
ATOM 2779 C CA . THR B 1 172 ? -10.594 -0.013 -4.621 1 96.88 172 THR B CA 1
ATOM 2780 C C . THR B 1 172 ? -9.32 -0.701 -4.133 1 96.88 172 THR B C 1
ATOM 2782 O O . THR B 1 172 ? -9.383 -1.759 -3.502 1 96.88 172 THR B O 1
ATOM 2785 N N . ALA B 1 173 ? -8.203 -0.133 -4.539 1 98.44 173 ALA B N 1
ATOM 2786 C CA . ALA B 1 173 ? -6.953 -0.57 -3.922 1 98.44 173 ALA B CA 1
ATOM 2787 C C . ALA B 1 173 ? -6.773 0.06 -2.543 1 98.44 173 ALA B C 1
ATOM 2789 O O . ALA B 1 173 ? -6.387 1.227 -2.434 1 98.44 173 ALA B O 1
ATOM 2790 N N . ALA B 1 174 ? -6.965 -0.677 -1.535 1 97.75 174 ALA B N 1
ATOM 2791 C CA . ALA B 1 174 ? -6.953 -0.161 -0.169 1 97.75 174 ALA B CA 1
ATOM 2792 C C . ALA B 1 174 ? -5.535 -0.139 0.394 1 97.75 174 ALA B C 1
ATOM 2794 O O . ALA B 1 174 ? -5.141 0.815 1.07 1 97.75 174 ALA B O 1
ATOM 2795 N N . THR B 1 175 ? -4.812 -1.166 0.198 1 98.62 175 THR B N 1
ATOM 2796 C CA . THR B 1 175 ? -3.416 -1.312 0.585 1 98.62 175 THR B CA 1
ATOM 2797 C C . THR B 1 175 ? -2.609 -1.965 -0.534 1 98.62 175 THR B C 1
ATOM 2799 O O . THR B 1 175 ? -3.068 -2.922 -1.16 1 98.62 175 THR B O 1
ATOM 2802 N N . ILE B 1 176 ? -1.443 -1.396 -0.781 1 98.94 176 ILE B N 1
ATOM 2803 C CA . ILE B 1 176 ? -0.582 -1.981 -1.802 1 98.94 176 ILE B CA 1
ATOM 2804 C C . ILE B 1 176 ? 0.776 -2.326 -1.194 1 98.94 176 ILE B C 1
ATOM 2806 O O . ILE B 1 176 ? 1.433 -1.47 -0.599 1 98.94 176 ILE B O 1
ATOM 2810 N N . ASN B 1 177 ? 1.159 -3.646 -1.299 1 98.81 177 ASN B N 1
ATOM 2811 C CA . ASN B 1 177 ? 2.498 -4.137 -0.987 1 98.81 177 ASN B CA 1
ATOM 2812 C C . ASN B 1 177 ? 2.859 -3.887 0.475 1 98.81 177 ASN B C 1
ATOM 2814 O O . ASN B 1 177 ? 3.963 -3.428 0.775 1 98.81 177 ASN B O 1
ATOM 2818 N N . GLU B 1 178 ? 1.928 -4.109 1.379 1 98.62 178 GLU B N 1
ATOM 2819 C CA . GLU B 1 178 ? 2.254 -4.117 2.801 1 98.62 178 GLU B CA 1
ATOM 2820 C C . GLU B 1 178 ? 3.244 -5.23 3.135 1 98.62 178 GLU B C 1
ATOM 2822 O O . GLU B 1 178 ? 2.975 -6.406 2.877 1 98.62 178 GLU B O 1
ATOM 2827 N N . ASN B 1 179 ? 4.426 -4.82 3.697 1 98 179 ASN B N 1
ATOM 2828 C CA . ASN B 1 179 ? 5.473 -5.824 3.838 1 98 179 ASN B CA 1
ATOM 2829 C C . ASN B 1 179 ? 6.176 -5.719 5.188 1 98 179 ASN B C 1
ATOM 2831 O O . ASN B 1 179 ? 7.223 -6.332 5.395 1 98 179 ASN B O 1
ATOM 2835 N N . GLY B 1 180 ? 5.582 -4.992 6.148 1 96.25 180 GLY B N 1
ATOM 2836 C CA . GLY B 1 180 ? 6.203 -4.832 7.453 1 96.25 180 GLY B CA 1
ATOM 2837 C C . GLY B 1 180 ? 6.496 -6.152 8.148 1 96.25 180 GLY B C 1
ATOM 2838 O O . GLY B 1 180 ? 7.527 -6.301 8.805 1 96.25 180 GLY B O 1
ATOM 2839 N N . HIS B 1 181 ? 5.684 -7.129 7.945 1 97 181 HIS B N 1
ATOM 2840 C CA . HIS B 1 181 ? 5.793 -8.398 8.656 1 97 181 HIS B CA 1
ATOM 2841 C C . HIS B 1 181 ? 6.934 -9.242 8.094 1 97 181 HIS B C 1
ATOM 2843 O O . HIS B 1 181 ? 7.367 -10.203 8.734 1 97 181 HIS B O 1
ATOM 2849 N N . VAL B 1 182 ? 7.453 -8.914 6.926 1 97.44 182 VAL B N 1
ATOM 2850 C CA . VAL B 1 182 ? 8.547 -9.695 6.363 1 97.44 182 VAL B CA 1
ATOM 2851 C C . VAL B 1 182 ? 9.711 -8.773 6.004 1 97.44 182 VAL B C 1
ATOM 2853 O O . VAL B 1 182 ? 10.617 -9.156 5.258 1 97.44 182 VAL B O 1
ATOM 2856 N N . TRP B 1 183 ? 9.742 -7.648 6.504 1 95.75 183 TRP B N 1
ATOM 2857 C CA . TRP B 1 183 ? 10.68 -6.605 6.102 1 95.75 183 TRP B CA 1
ATOM 2858 C C . TRP B 1 183 ? 12.117 -7.109 6.184 1 95.75 183 TRP B C 1
ATOM 2860 O O . TRP B 1 183 ? 12.891 -6.957 5.234 1 95.75 183 TRP B O 1
ATOM 2870 N N . ASP B 1 184 ? 12.461 -7.758 7.309 1 95.12 184 ASP B N 1
ATOM 2871 C CA . ASP B 1 184 ? 13.836 -8.18 7.559 1 95.12 184 ASP B CA 1
ATOM 2872 C C . ASP B 1 184 ? 14.203 -9.391 6.711 1 95.12 184 ASP B C 1
ATOM 2874 O O . ASP B 1 184 ? 15.375 -9.758 6.617 1 95.12 184 ASP B O 1
ATOM 2878 N N . LEU B 1 185 ? 13.266 -9.969 6.027 1 95.75 185 LEU B N 1
ATOM 2879 C CA . LEU B 1 185 ? 13.5 -11.18 5.242 1 95.75 185 LEU B CA 1
ATOM 2880 C C . LEU B 1 185 ? 13.484 -10.867 3.75 1 95.75 185 LEU B C 1
ATOM 2882 O O . LEU B 1 185 ? 13.672 -11.758 2.922 1 95.75 185 LEU B O 1
ATOM 2886 N N . LEU B 1 186 ? 13.266 -9.609 3.377 1 94.75 186 LEU B N 1
ATOM 2887 C CA . LEU B 1 186 ? 13.289 -9.234 1.969 1 94.75 186 LEU B CA 1
ATOM 2888 C C . LEU B 1 186 ? 14.711 -9.219 1.435 1 94.75 186 LEU B C 1
ATOM 2890 O O . LEU B 1 186 ? 15.641 -8.828 2.145 1 94.75 186 LEU B O 1
ATOM 2894 N N . PRO B 1 187 ? 14.859 -9.602 0.129 1 88.25 187 PRO B N 1
ATOM 2895 C CA . PRO B 1 187 ? 16.203 -9.719 -0.434 1 88.25 187 PRO B CA 1
ATOM 2896 C C . PRO B 1 187 ? 17.047 -8.461 -0.228 1 88.25 187 PRO B C 1
ATOM 2898 O O . PRO B 1 187 ? 18.25 -8.555 0.067 1 88.25 187 PRO B O 1
ATOM 2901 N N . ARG B 1 188 ? 16.484 -7.301 -0.251 1 86.88 188 ARG B N 1
ATOM 2902 C CA . ARG B 1 188 ? 17.219 -6.047 -0.147 1 86.88 188 ARG B CA 1
ATOM 2903 C C . ARG B 1 188 ? 17.594 -5.75 1.303 1 86.88 188 ARG B C 1
ATOM 2905 O O . ARG B 1 188 ? 18.406 -4.863 1.571 1 86.88 188 ARG B O 1
ATOM 2912 N N . ASN B 1 189 ? 17.062 -6.562 2.236 1 88.5 189 ASN B N 1
ATOM 2913 C CA . ASN B 1 189 ? 17.266 -6.242 3.645 1 88.5 189 ASN B CA 1
ATOM 2914 C C . ASN B 1 189 ? 18.016 -7.355 4.371 1 88.5 189 ASN B C 1
ATOM 2916 O O . ASN B 1 189 ? 18.312 -7.234 5.562 1 88.5 189 ASN B O 1
ATOM 2920 N N . ILE B 1 190 ? 18.188 -8.422 3.562 1 84.5 190 ILE B N 1
ATOM 2921 C CA . ILE B 1 190 ? 18.938 -9.516 4.164 1 84.5 190 ILE B CA 1
ATOM 2922 C C . ILE B 1 190 ? 20.438 -9.211 4.094 1 84.5 190 ILE B C 1
ATOM 2924 O O . ILE B 1 190 ? 20.953 -8.828 3.041 1 84.5 190 ILE B O 1
ATOM 2928 N N . LYS B 1 191 ? 21.016 -8.875 5.254 1 65.69 191 LYS B N 1
ATOM 2929 C CA . LYS B 1 191 ? 22.469 -8.664 5.328 1 65.69 191 LYS B CA 1
ATOM 2930 C C . LYS B 1 191 ? 23.234 -9.891 4.848 1 65.69 191 LYS B C 1
ATOM 2932 O O . LYS B 1 191 ? 22.875 -11.023 5.203 1 65.69 191 LYS B O 1
ATOM 2937 N N . SER B 1 192 ? 23.922 -9.781 3.561 1 49.66 192 SER B N 1
ATOM 2938 C CA . SER B 1 192 ? 24.844 -10.836 3.186 1 49.66 192 SER B CA 1
ATOM 2939 C C . SER B 1 192 ? 25.906 -11.047 4.262 1 49.66 192 SER B C 1
ATOM 2941 O O . SER B 1 192 ? 26.266 -10.109 4.977 1 49.66 192 SER B O 1
#